Protein AF-0000000066236286 (afdb_homodimer)

InterPro domains:
  IPR027805 Transposase, Helix-turn-helix domain [PF13613] (47-95)
  IPR027806 Harbinger transposase-derived nuclease domain [PF13359] (118-256)
  IPR047959 IS5 family transposase [NF033581] (12-271)

Secondary structure (DSSP, 8-state):
--HHHHTTS-HHHHHHHHSS-HHHHHHHHHHHHHHHHT-SS--SPPSS-HHHHHHHHHHHHHH---HHHHHHHHT--HHHHHHHHHHHHHHHHHHTTT----HHHHHHS-SSS-EEEEEEEEEEBPPPSS-HHHHEETTTTEEEEEEEEEEETTT--EEEEEEEETTS-HHHHHHHHT----TT-EEE--GGGTTHHHH-TTEE-PPPPPTT-PPPHHHHHHHHHHHHHHHHHHHHHHHHHTSHHHHS-B-S-GGGHHHHHHHHHHHHHHHHHHH-/--HHHHTTS-HHHHHHHHSS-HHHHHHHHHHHHHHHHT-SS--SPPSS-HHHHHHHHHHHHHH---HHHHHHHHT--HHHHHHHHHHHHHHHHHHTTT----HHHHHHS-SSS-EEEEEEEEEEBPPPSS-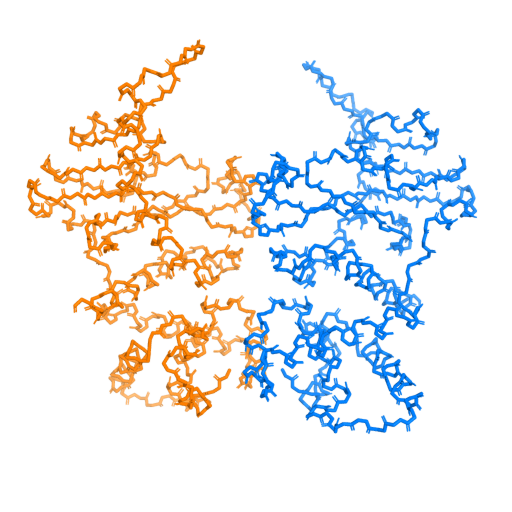HHHHEETTTTEEEEEEEEEEETTT--EEEEEEEETTS-HHHHHHHHT----TT-EEE--GGGTTHHHH-TTEE-PPPPPTT-PPPHHHHHHHHHHHHHHHHHHHHHHHHHTSHHHHS-B-S-GGGHHHHHHHHHHHHHHHHHHH-

Foldseek 3Di:
DAPVVLVPDDQVVNCLQQVAGPVLLVVLLVLVVVVQVVDPDDPPDDPDDSSRLSSLLSNCQQVVDQLPVSCVVSVHDSVSNVVSNVVSLVSLLVSCLLFAQDLVVQQVPDFAPWEKEKDKDWAAAPQDPPPSVQQAAPVVRGGTKIKMWIATQPLRATRDIFIGHRHDQPLRSCVPRPRDHHQRYAYEYEPSNPPVCVVHVNYDYQDDDDVPDDDDPVSVVVNVVSVVSNVSVVVLVVSLCSRVCRHHHPHDDPVCVRSVSRNSSSSVNVRSVVVD/DAPVVLVPDDQVVNCLQQVAGPVLLVVLLVLVVVVQVVDPDDPPDDPDDSSRLSSLLSNCQQVVDQLPVSCVVSVHDSVSNVVSNVSSLVSLLVSCLLFAQDLVVQQVPDFAPWEKEKDKDKAAAPQDPPPSVQQAAPVVRGGTKIKMWIATQPLLATRDIFIGHRHDQPLRSCVPRPRDHHQRYAYEYEPSNPPVCVVHVNYDYQDDDDPPDDDDPVSVVVNVVSVVSNVSVVVLVVSLCSRVCRHHHPHDDPVCVRSVSRNSSSSVNVRSVVVD

Nearest PDB structures (foldseek):
  2y1j-assembly1_A  TM=5.146E-01  e=6.759E-01  Geobacillus stearothermophilus
  4ds4-assembly1_A  TM=5.265E-01  e=1.959E+00  Geobacillus kaustophilus HTA426
  4dqq-assembly1_A  TM=5.224E-01  e=2.741E+00  Geobacillus kaustophilus HTA426
  3po4-assembly1_A  TM=4.411E-01  e=5.367E+00  Thermus aquaticus
  1lv5-assembly1_A  TM=3.697E-01  e=4.537E+00  Geobacillus stearothermophilus

pLDDT: mean 90.08, std 8.13, range [56.84, 98.12]

Structure (mmCIF, N/CA/C/O backbone):
data_AF-0000000066236286-model_v1
#
loop_
_entity.id
_entity.type
_entity.pdbx_description
1 polymer 'Probable transposase for insertion sequence element IS702'
#
loop_
_atom_site.group_PDB
_atom_site.id
_atom_site.type_symbol
_atom_site.label_atom_id
_atom_site.label_alt_id
_atom_site.label_comp_id
_atom_site.label_asym_id
_atom_site.label_entity_id
_atom_site.label_seq_id
_atom_site.pdbx_PDB_ins_code
_atom_site.Cartn_x
_atom_site.Cartn_y
_atom_site.Cartn_z
_atom_site.occupancy
_atom_site.B_iso_or_equiv
_atom_site.auth_seq_id
_atom_site.auth_comp_id
_atom_site.auth_asym_id
_atom_site.auth_atom_id
_atom_site.pdbx_PDB_model_num
ATOM 1 N N . MET A 1 1 ? -17.391 1.398 7 1 75 1 MET A N 1
ATOM 2 C CA . MET A 1 1 ? -18.219 1.433 8.203 1 75 1 MET A CA 1
ATOM 3 C C . MET A 1 1 ? -19.016 2.729 8.281 1 75 1 MET A C 1
ATOM 5 O O . MET A 1 1 ? -18.484 3.809 8.023 1 75 1 MET A O 1
ATOM 9 N N . LYS A 1 2 ? -20.25 2.518 8.742 1 84.62 2 LYS A N 1
ATOM 10 C CA . LYS A 1 2 ? -21.125 3.68 8.844 1 84.62 2 LYS A CA 1
ATOM 11 C C . LYS A 1 2 ? -21.062 4.305 10.234 1 84.62 2 LYS A C 1
ATOM 13 O O . LYS A 1 2 ? -20.531 3.695 11.164 1 84.62 2 LYS A O 1
ATOM 18 N N . ILE A 1 3 ? -21.547 5.461 10.328 1 86.5 3 ILE A N 1
ATOM 19 C CA . ILE A 1 3 ? -21.375 6.266 11.531 1 86.5 3 ILE A CA 1
ATOM 20 C C . ILE A 1 3 ? -22.109 5.598 12.703 1 86.5 3 ILE A C 1
ATOM 22 O O . ILE A 1 3 ? -21.641 5.668 13.844 1 86.5 3 ILE A O 1
ATOM 26 N N . GLU A 1 4 ? -23.156 4.914 12.469 1 86.12 4 GLU A N 1
ATOM 27 C CA . GLU A 1 4 ? -23.906 4.25 13.523 1 86.12 4 GLU A CA 1
ATOM 28 C C . GLU A 1 4 ? -23.031 3.234 14.266 1 86.12 4 GLU A C 1
ATOM 30 O O . GLU A 1 4 ? -23.109 3.121 15.492 1 86.12 4 GLU A O 1
ATOM 35 N N . LYS A 1 5 ? -22.266 2.574 13.586 1 88.5 5 LYS A N 1
ATOM 36 C CA . LYS A 1 5 ? -21.359 1.591 14.172 1 88.5 5 LYS A CA 1
ATOM 37 C C . LYS A 1 5 ? -20.094 2.26 14.711 1 88.5 5 LYS A C 1
ATOM 39 O O . LYS A 1 5 ? -19.562 1.847 15.742 1 88.5 5 LYS A O 1
ATOM 44 N N . ALA A 1 6 ? -19.703 3.301 14.055 1 91.44 6 ALA A N 1
ATOM 45 C CA . ALA A 1 6 ? -18.469 3.992 14.438 1 91.44 6 ALA A CA 1
ATOM 46 C C . ALA A 1 6 ? -18.641 4.691 15.781 1 91.44 6 ALA A C 1
ATOM 48 O O . ALA A 1 6 ? -17.672 4.82 16.547 1 91.44 6 ALA A O 1
ATOM 49 N N . LYS A 1 7 ? -19.797 5.113 16.078 1 90.5 7 LYS A N 1
ATOM 50 C CA . LYS A 1 7 ? -20.078 5.812 17.328 1 90.5 7 LYS A CA 1
ATOM 51 C C . LYS A 1 7 ? -19.891 4.891 18.531 1 90.5 7 LYS A C 1
ATOM 53 O O . LYS A 1 7 ? -19.641 5.355 19.641 1 90.5 7 LYS A O 1
ATOM 58 N N . GLN A 1 8 ? -19.984 3.598 18.25 1 91.31 8 GLN A N 1
ATOM 59 C CA . GLN A 1 8 ? -19.906 2.625 19.344 1 91.31 8 GLN A CA 1
ATOM 60 C C . GLN A 1 8 ? -18.453 2.277 19.656 1 91.31 8 GLN A C 1
ATOM 62 O O . GLN A 1 8 ? -18.172 1.669 20.703 1 91.31 8 GLN A O 1
ATOM 67 N N . LEU A 1 9 ? -17.609 2.771 18.922 1 93.62 9 LEU A N 1
ATOM 68 C CA . LEU A 1 9 ? -16.188 2.475 19.141 1 93.62 9 LEU A CA 1
ATOM 69 C C . LEU A 1 9 ? -15.617 3.328 20.266 1 93.62 9 LEU A C 1
ATOM 71 O O . LEU A 1 9 ? -16.047 4.461 20.469 1 93.62 9 LEU A O 1
ATOM 75 N N . THR A 1 10 ? -14.695 2.703 20.984 1 94.31 10 THR A N 1
ATOM 76 C CA . THR A 1 10 ? -13.93 3.506 21.938 1 94.31 10 THR A CA 1
ATOM 77 C C . THR A 1 10 ? -13.109 4.566 21.203 1 94.31 10 THR A C 1
ATOM 79 O O . THR A 1 10 ? -12.93 4.492 19.984 1 94.31 10 THR A O 1
ATOM 82 N N . ALA A 1 11 ? -12.641 5.609 21.906 1 93.88 11 ALA A N 1
ATOM 83 C CA . ALA A 1 11 ? -11.844 6.688 21.312 1 93.88 11 ALA A CA 1
ATOM 84 C C . ALA A 1 11 ? -10.609 6.141 20.625 1 93.88 11 ALA A C 1
ATOM 86 O O . ALA A 1 11 ? -10.266 6.578 19.516 1 93.88 11 ALA A O 1
ATOM 87 N N . ARG A 1 12 ? -10.07 5.172 21.25 1 94 12 ARG A N 1
ATOM 88 C CA . ARG A 1 12 ? -8.859 4.574 20.703 1 94 12 ARG A CA 1
ATOM 89 C C . ARG A 1 12 ? -9.156 3.795 19.422 1 94 12 ARG A C 1
ATOM 91 O O . ARG A 1 12 ? -8.422 3.904 18.438 1 94 12 ARG A O 1
ATOM 98 N N . LYS A 1 13 ? -10.188 3.062 19.422 1 95 13 LYS A N 1
ATOM 99 C CA . LYS A 1 13 ? -10.57 2.256 18.266 1 95 13 LYS A CA 1
ATOM 100 C C . LYS A 1 13 ? -11.016 3.137 17.094 1 95 13 LYS A C 1
ATOM 102 O O . LYS A 1 13 ? -10.758 2.812 15.938 1 95 13 LYS A O 1
ATOM 107 N N . PHE A 1 14 ? -11.688 4.188 17.516 1 96.19 14 PHE A N 1
ATOM 108 C CA . PHE A 1 14 ? -12.125 5.121 16.484 1 96.19 14 PHE A CA 1
ATOM 109 C C . PHE A 1 14 ? -10.93 5.766 15.789 1 96.19 14 PHE A C 1
ATOM 111 O O . PHE A 1 14 ? -10.898 5.859 14.562 1 96.19 14 PHE A O 1
ATOM 118 N N . LYS A 1 15 ? -9.969 6.199 16.562 1 95.31 15 LYS A N 1
ATOM 119 C CA . LYS A 1 15 ? -8.766 6.828 16.016 1 95.31 15 LYS A CA 1
ATOM 120 C C . LYS A 1 15 ? -7.973 5.844 15.156 1 95.31 15 LYS A C 1
ATOM 122 O O . LYS A 1 15 ? -7.41 6.227 14.125 1 95.31 15 LYS A O 1
ATOM 127 N N . ARG A 1 16 ? -7.945 4.602 15.57 1 94.38 16 ARG A N 1
ATOM 128 C CA . ARG A 1 16 ? -7.246 3.574 14.812 1 94.38 16 ARG A CA 1
ATOM 129 C C . ARG A 1 16 ? -7.922 3.342 13.461 1 94.38 16 ARG A C 1
ATOM 131 O O . ARG A 1 16 ? -7.246 3.121 12.453 1 94.38 16 ARG A O 1
ATOM 138 N N . MET A 1 17 ? -9.203 3.428 13.438 1 95.31 17 MET A N 1
ATOM 139 C CA . MET A 1 17 ? -9.984 3.154 12.234 1 95.31 17 MET A CA 1
ATOM 140 C C . MET A 1 17 ? -9.898 4.324 11.258 1 95.31 17 MET A C 1
ATOM 142 O O . MET A 1 17 ? -9.711 4.125 10.055 1 95.31 17 MET A O 1
ATOM 146 N N . SER A 1 18 ? -9.969 5.531 11.789 1 95.5 18 SER A N 1
ATOM 147 C CA . SER A 1 18 ? -10.141 6.688 10.914 1 95.5 18 SER A CA 1
ATOM 148 C C . SER A 1 18 ? -8.852 7.488 10.789 1 95.5 18 SER A C 1
ATOM 150 O O . SER A 1 18 ? -8.68 8.258 9.844 1 95.5 18 SER A O 1
ATOM 152 N N . GLY A 1 19 ? -8 7.438 11.758 1 95.62 19 GLY A N 1
ATOM 153 C CA . GLY A 1 19 ? -6.781 8.234 11.766 1 95.62 19 GLY A CA 1
ATOM 154 C C . GLY A 1 19 ? -6.938 9.555 12.492 1 95.62 19 GLY A C 1
ATOM 155 O O . GLY A 1 19 ? -5.953 10.258 12.727 1 95.62 19 GLY A O 1
ATOM 156 N N . VAL A 1 20 ? -8.18 9.914 12.859 1 96.94 20 VAL A N 1
ATOM 157 C CA . VAL A 1 20 ? -8.414 11.172 13.562 1 96.94 20 VAL A CA 1
ATOM 158 C C . VAL A 1 20 ? -9.227 10.914 14.828 1 96.94 20 VAL A C 1
ATOM 160 O O . VAL A 1 20 ? -9.883 9.875 14.953 1 96.94 20 VAL A O 1
ATOM 163 N N . SER A 1 21 ? -9.109 11.812 15.773 1 96.69 21 SER A N 1
ATOM 164 C CA . SER A 1 21 ? -9.898 11.703 17 1 96.69 21 SER A CA 1
ATOM 165 C C . SER A 1 21 ? -11.375 11.977 16.734 1 96.69 21 SER A C 1
ATOM 167 O O . SER A 1 21 ? -11.727 12.57 15.711 1 96.69 21 SER A O 1
ATOM 169 N N . ARG A 1 22 ? -12.195 11.539 17.672 1 95.62 22 ARG A N 1
ATOM 170 C CA . ARG A 1 22 ? -13.633 11.789 17.578 1 95.62 22 ARG A CA 1
ATOM 171 C C . ARG A 1 22 ? -13.922 13.289 17.562 1 95.62 22 ARG A C 1
ATOM 173 O O . ARG A 1 22 ? -14.836 13.742 16.859 1 95.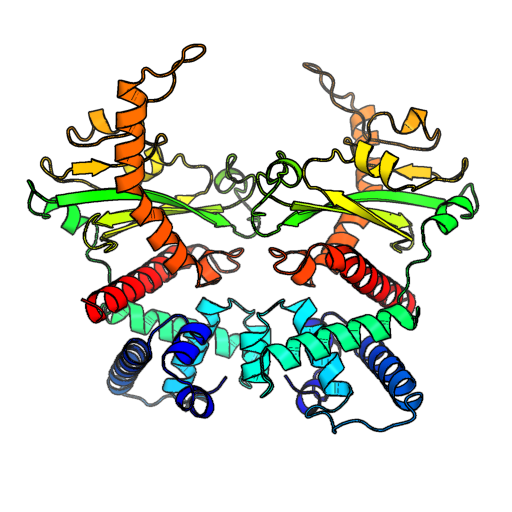62 22 ARG A O 1
ATOM 180 N N . GLN A 1 23 ? -13.234 13.969 18.328 1 96.06 23 GLN A N 1
ATOM 181 C CA . GLN A 1 23 ? -13.398 15.414 18.375 1 96.06 23 GLN A CA 1
ATOM 182 C C . GLN A 1 23 ? -13.094 16.062 17.031 1 96.06 23 GLN A C 1
ATOM 184 O O . GLN A 1 23 ? -13.836 16.922 16.562 1 96.06 23 GLN A O 1
ATOM 189 N N . THR A 1 24 ? -11.992 15.656 16.469 1 97.19 24 THR A N 1
ATOM 190 C CA . THR A 1 24 ? -11.609 16.172 15.164 1 97.19 24 THR A CA 1
ATOM 191 C C . THR A 1 24 ? -12.656 15.812 14.109 1 97.19 24 THR A C 1
ATOM 193 O O . THR A 1 24 ? -13.031 16.641 13.289 1 97.19 24 THR A O 1
ATOM 196 N N . PHE A 1 25 ? -13.164 14.602 14.203 1 97.75 25 PHE A N 1
ATOM 197 C CA . PHE A 1 25 ? -14.211 14.156 13.289 1 97.75 25 PHE A CA 1
ATOM 198 C C . PHE A 1 25 ? -15.453 15.023 13.43 1 97.75 25 PHE A C 1
ATOM 200 O O . PHE A 1 25 ? -16.016 15.484 12.43 1 97.75 25 PHE A O 1
ATOM 207 N N . ASN A 1 26 ? -15.812 15.227 14.602 1 97 26 ASN A N 1
ATOM 208 C CA . ASN A 1 26 ? -17 16.031 14.852 1 97 26 ASN A CA 1
ATOM 209 C C . ASN A 1 26 ? -16.828 17.469 14.352 1 97 26 ASN A C 1
ATOM 211 O O . ASN A 1 26 ? -17.766 18.062 13.836 1 97 26 ASN A O 1
ATOM 215 N N . TYR A 1 27 ? -15.68 17.875 14.531 1 97.44 27 TYR A N 1
ATOM 216 C CA . TYR A 1 27 ? -15.383 19.219 14.039 1 97.44 27 TYR A CA 1
ATOM 217 C C . TYR A 1 27 ? -15.492 19.281 12.523 1 97.44 27 TYR A C 1
ATOM 219 O O . TYR A 1 27 ? -16.031 20.25 11.969 1 97.44 27 TYR A O 1
ATOM 227 N N . MET A 1 28 ? -14.977 18.297 11.82 1 97.94 28 MET A N 1
ATOM 228 C CA . MET A 1 28 ? -15.078 18.203 10.367 1 97.94 28 MET A CA 1
ATOM 229 C C . MET A 1 28 ? -16.531 18.172 9.93 1 97.94 28 MET A C 1
ATOM 231 O O . MET A 1 28 ? -16.922 18.828 8.969 1 97.94 28 MET A O 1
ATOM 235 N N . VAL A 1 29 ? -17.281 17.438 10.641 1 97.94 29 VAL A N 1
ATOM 236 C CA . VAL A 1 29 ? -18.703 17.312 10.328 1 97.94 29 VAL A CA 1
ATOM 237 C C . VAL A 1 29 ? -19.391 18.672 10.477 1 97.94 29 VAL A C 1
ATOM 239 O O . VAL A 1 29 ? -20.203 19.062 9.633 1 97.94 29 VAL A O 1
ATOM 242 N N . ASP A 1 30 ? -19.031 19.344 11.516 1 97.62 30 ASP A N 1
ATOM 243 C CA . ASP A 1 30 ? -19.609 20.656 11.758 1 97.62 30 ASP A CA 1
ATOM 244 C C . ASP A 1 30 ? -19.266 21.625 10.625 1 97.62 30 ASP A C 1
ATOM 246 O O . ASP A 1 30 ? -20.109 22.438 10.219 1 97.62 30 ASP A O 1
ATOM 250 N N . VAL A 1 31 ? -18.109 21.547 10.156 1 97.62 31 VAL A N 1
ATOM 251 C CA . VAL A 1 31 ? -17.656 22.422 9.062 1 97.62 31 VAL A CA 1
ATOM 252 C C . VAL A 1 31 ? -18.484 22.125 7.816 1 97.62 31 VAL A C 1
ATOM 254 O O . VAL A 1 31 ? -18.938 23.047 7.129 1 97.62 31 VAL A O 1
ATOM 257 N N . VAL A 1 32 ? -18.688 20.875 7.523 1 97.19 32 VAL A N 1
ATOM 258 C CA . VAL A 1 32 ? -19.438 20.484 6.332 1 97.19 32 VAL A CA 1
ATOM 259 C C . VAL A 1 32 ? -20.906 20.875 6.488 1 97.19 32 VAL A C 1
ATOM 261 O O . VAL A 1 32 ? -21.531 21.328 5.531 1 97.19 32 VAL A O 1
ATOM 264 N N . LYS A 1 33 ? -21.438 20.734 7.66 1 96.12 33 LYS A N 1
ATOM 265 C CA . LYS A 1 33 ? -22.828 21.125 7.926 1 96.12 33 LYS A CA 1
ATOM 266 C C . LYS A 1 33 ? -23.016 22.625 7.746 1 96.12 33 LYS A C 1
ATOM 268 O O . LYS A 1 33 ? -24.031 23.078 7.223 1 96.12 33 LYS A O 1
ATOM 273 N N . ALA A 1 34 ? -22.078 23.312 8.234 1 95.38 34 ALA A N 1
ATOM 274 C CA . ALA A 1 34 ? -22.125 24.766 8.094 1 95.38 34 ALA A CA 1
ATOM 275 C C . ALA A 1 34 ? -22.141 25.172 6.621 1 95.38 34 ALA A C 1
ATOM 277 O O . ALA A 1 34 ? -22.828 26.109 6.234 1 95.38 34 ALA A O 1
ATOM 278 N N . ASP A 1 35 ? -21.344 24.516 5.832 1 94 35 ASP A N 1
ATOM 279 C CA . ASP A 1 35 ? -21.312 24.812 4.402 1 94 35 ASP A CA 1
ATOM 280 C C . ASP A 1 35 ? -22.625 24.453 3.73 1 94 35 ASP A C 1
ATOM 282 O O . ASP A 1 35 ? -23.078 25.156 2.812 1 94 35 ASP A O 1
ATOM 286 N N . GLU A 1 36 ? -23.188 23.344 4.156 1 90.25 36 GLU A N 1
ATOM 287 C CA . GLU A 1 36 ? -24.469 22.906 3.6 1 90.25 36 GLU A CA 1
ATOM 288 C C . GLU A 1 36 ? -25.578 23.906 3.883 1 90.25 36 GLU A C 1
ATOM 290 O O . GLU A 1 36 ? -26.484 24.078 3.072 1 90.25 36 GLU A O 1
ATOM 295 N N . LYS A 1 37 ? -25.516 24.531 4.988 1 89 37 LYS A N 1
ATOM 296 C CA . LYS A 1 37 ? -26.531 25.516 5.383 1 89 37 LYS A CA 1
ATOM 297 C C . LYS A 1 37 ? -26.438 26.781 4.535 1 89 37 LYS A C 1
ATOM 299 O O . LYS A 1 37 ? -27.422 27.516 4.387 1 89 37 LYS A O 1
ATOM 304 N N . LYS A 1 38 ? -25.328 26.984 4.02 1 86.31 38 LYS A N 1
ATOM 305 C CA . LYS A 1 38 ? -25.125 28.188 3.203 1 86.31 38 LYS A CA 1
ATOM 306 C C . LYS A 1 38 ? -25.781 28.031 1.831 1 86.31 38 LYS A C 1
ATOM 308 O O . LYS A 1 38 ? -26.016 29.016 1.129 1 86.31 38 LYS A O 1
ATOM 313 N N . LYS A 1 39 ? -26.062 26.781 1.517 1 78.75 39 LYS A N 1
ATOM 314 C CA . LYS A 1 39 ? -26.625 26.531 0.191 1 78.75 39 LYS A CA 1
ATOM 315 C C . LYS A 1 39 ? -28.078 26.953 0.122 1 78.75 39 LYS A C 1
ATOM 317 O O . LYS A 1 39 ? -28.844 26.719 1.06 1 78.75 39 LYS A O 1
ATOM 322 N N . LYS A 1 40 ? -28.5 27.734 -0.84 1 70.94 40 LYS A N 1
ATOM 323 C CA . LYS A 1 40 ? -29.844 28.281 -1.016 1 70.94 40 LYS A CA 1
ATOM 324 C C . LYS A 1 40 ? -30.797 27.234 -1.584 1 70.94 40 LYS A C 1
ATOM 326 O O . LYS A 1 40 ? -31.984 27.219 -1.24 1 70.94 40 LYS A O 1
ATOM 331 N N . LYS A 1 41 ? -30.344 26.406 -2.604 1 67.56 41 LYS A N 1
ATOM 332 C CA . LYS A 1 41 ? -31.219 25.422 -3.229 1 67.56 41 LYS A CA 1
ATOM 333 C C . LYS A 1 41 ? -30.781 24 -2.9 1 67.56 41 LYS A C 1
ATOM 335 O O . LYS A 1 41 ? -29.641 23.609 -3.182 1 67.56 41 LYS A O 1
ATOM 340 N N . PRO A 1 42 ? -31.766 23.391 -2.078 1 60.09 42 PRO A N 1
ATOM 341 C CA . PRO A 1 42 ? -31.375 22.031 -1.688 1 60.09 42 PRO A CA 1
ATOM 342 C C . PRO A 1 42 ? -31.312 21.078 -2.873 1 60.09 42 PRO A C 1
ATOM 344 O O . PRO A 1 42 ? -32.156 21.156 -3.779 1 60.09 42 PRO A O 1
ATOM 347 N N . GLY A 1 43 ? -30.25 20.875 -3.512 1 56.88 43 GLY A N 1
ATOM 348 C CA . GLY A 1 43 ? -30.141 19.891 -4.578 1 56.88 43 GLY A CA 1
ATOM 349 C C . GLY A 1 43 ? -30.656 18.516 -4.184 1 56.88 43 GLY A C 1
ATOM 350 O O . GLY A 1 43 ? -31.359 18.375 -3.17 1 56.88 43 GLY A O 1
ATOM 351 N N . ARG A 1 44 ? -30.609 17.453 -5.012 1 66 44 ARG A N 1
ATOM 352 C CA . ARG A 1 44 ? -31 16.078 -4.746 1 66 44 ARG A CA 1
ATOM 353 C C . ARG A 1 44 ? -30.391 15.57 -3.445 1 66 44 ARG A C 1
ATOM 355 O O . ARG A 1 44 ? -29.25 15.891 -3.127 1 66 44 ARG A O 1
ATOM 362 N N . ARG A 1 45 ? -31.25 15.102 -2.711 1 72.56 45 ARG A N 1
ATOM 363 C CA . ARG A 1 45 ? -30.844 14.57 -1.412 1 72.56 45 ARG A CA 1
ATOM 364 C C . ARG A 1 45 ? -29.75 13.516 -1.568 1 72.56 45 ARG A C 1
ATOM 366 O O . ARG A 1 45 ? -29.891 12.578 -2.352 1 72.56 45 ARG A O 1
ATOM 373 N N . PRO A 1 46 ? -28.703 13.828 -0.81 1 77.31 46 PRO A N 1
ATOM 374 C CA . PRO A 1 46 ? -27.625 12.852 -0.901 1 77.31 46 PRO A CA 1
ATOM 375 C C . PRO A 1 46 ? -28 11.492 -0.306 1 77.31 46 PRO A C 1
ATOM 377 O O . PRO A 1 46 ? -28.844 11.422 0.595 1 77.31 46 PRO A O 1
ATOM 380 N N . LYS A 1 47 ? -27.531 10.492 -0.854 1 84.75 47 LYS A N 1
ATOM 381 C CA . LYS A 1 47 ? -27.781 9.133 -0.366 1 84.75 47 LYS A CA 1
ATOM 382 C C . LYS A 1 47 ? -27.188 8.938 1.026 1 84.75 47 LYS A C 1
ATOM 384 O O . LYS A 1 47 ? -27.75 8.219 1.852 1 84.75 47 LYS A O 1
ATOM 389 N N . LEU A 1 48 ? -26.156 9.641 1.338 1 93.12 48 LEU A N 1
ATOM 390 C CA . LEU A 1 48 ? -25.484 9.516 2.625 1 93.12 48 LEU A CA 1
ATOM 391 C C . LEU A 1 48 ? -25.688 10.766 3.473 1 93.12 48 LEU A C 1
ATOM 393 O O . LEU A 1 48 ? -25.656 11.883 2.951 1 93.12 48 LEU A O 1
ATOM 397 N N . ILE A 1 49 ? -25.891 10.547 4.723 1 94.44 49 ILE A N 1
ATOM 398 C CA . ILE A 1 49 ? -25.906 11.688 5.641 1 94.44 49 ILE A CA 1
ATOM 399 C C . ILE A 1 49 ? -24.516 12.305 5.719 1 94.44 49 ILE A C 1
ATOM 401 O O . ILE A 1 49 ? -23.516 11.68 5.336 1 94.44 49 ILE A O 1
ATOM 405 N N . ILE A 1 50 ? -24.453 13.516 6.215 1 95.75 50 ILE A N 1
ATOM 406 C CA . ILE A 1 50 ? -23.203 14.289 6.207 1 95.75 50 ILE A CA 1
ATOM 407 C C . ILE A 1 50 ? -22.141 13.555 7.012 1 95.75 50 ILE A C 1
ATOM 409 O O . ILE A 1 50 ? -20.984 13.477 6.594 1 95.75 50 ILE A O 1
ATOM 413 N N . GLU A 1 51 ? -22.484 13 8.141 1 96.69 51 GLU A N 1
ATOM 414 C CA . GLU A 1 51 ? -21.547 12.266 8.984 1 96.69 51 GLU A CA 1
ATOM 415 C C . GLU A 1 51 ? -20.922 11.102 8.227 1 96.69 51 GLU A C 1
ATOM 417 O O . GLU A 1 51 ? -19.703 10.875 8.32 1 96.69 51 GLU A O 1
ATOM 422 N N . ASP A 1 52 ? -21.719 10.453 7.484 1 97 52 ASP A N 1
ATOM 423 C CA . ASP A 1 52 ? -21.234 9.305 6.711 1 97 52 ASP A CA 1
ATOM 424 C C . ASP A 1 52 ? -20.359 9.766 5.551 1 97 52 ASP A C 1
ATOM 426 O O . ASP A 1 52 ? -19.406 9.07 5.184 1 97 52 ASP A O 1
ATOM 430 N N . GLN A 1 53 ? -20.703 10.867 4.961 1 97.19 53 GLN A N 1
ATOM 431 C CA . GLN A 1 53 ? -19.875 11.398 3.889 1 97.19 53 GLN A CA 1
ATOM 432 C C . GLN A 1 53 ? -18.469 11.734 4.395 1 97.19 53 GLN A C 1
ATOM 434 O O . GLN A 1 53 ? -17.469 11.367 3.764 1 97.19 53 GLN A O 1
ATOM 439 N N . VAL A 1 54 ? -18.453 12.383 5.512 1 97.94 54 VAL A N 1
ATOM 440 C CA . VAL A 1 54 ? -17.172 12.773 6.094 1 97.94 54 VAL A CA 1
ATOM 441 C C . VAL A 1 54 ? -16.391 11.531 6.5 1 97.94 54 VAL A C 1
ATOM 443 O O . VAL A 1 54 ? -15.18 11.445 6.258 1 97.94 54 VAL A O 1
ATOM 446 N N . LEU A 1 55 ? -17.094 10.625 7.066 1 97.38 55 LEU A N 1
ATOM 447 C CA . LEU A 1 55 ? -16.453 9.383 7.504 1 97.38 55 LEU A CA 1
ATOM 448 C C . LEU A 1 55 ? -15.883 8.617 6.316 1 97.38 55 LEU A C 1
ATOM 450 O O . LEU A 1 55 ? -14.773 8.086 6.391 1 97.38 55 LEU A O 1
ATOM 454 N N . MET A 1 56 ? -16.594 8.539 5.266 1 96.88 56 MET A N 1
ATOM 455 C CA . MET A 1 56 ? -16.156 7.844 4.055 1 96.88 56 MET A CA 1
ATOM 456 C C . MET A 1 56 ? -14.875 8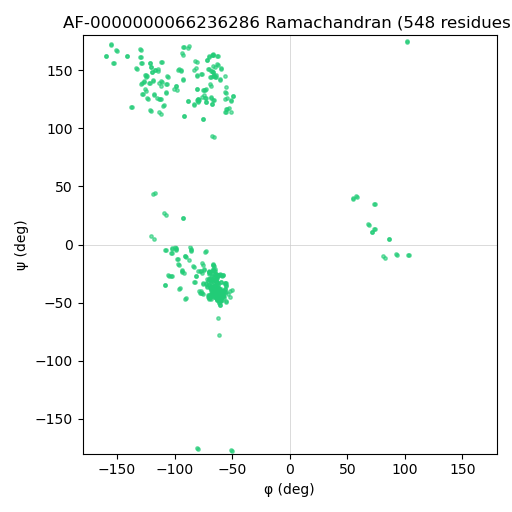.453 3.512 1 96.88 56 MET A C 1
ATOM 458 O O . MET A 1 56 ? -13.961 7.734 3.105 1 96.88 56 MET A O 1
ATOM 462 N N . VAL A 1 57 ? -14.781 9.75 3.531 1 97.75 57 VAL A N 1
ATOM 463 C CA . VAL A 1 57 ? -13.625 10.453 2.992 1 97.75 57 VAL A CA 1
ATOM 464 C C . VAL A 1 57 ? -12.406 10.203 3.881 1 97.75 57 VAL A C 1
ATOM 466 O O . VAL A 1 57 ? -11.312 9.953 3.381 1 97.75 57 VAL A O 1
ATOM 469 N N . ILE A 1 58 ? -12.641 10.273 5.168 1 97.44 58 ILE A N 1
ATOM 470 C CA . ILE A 1 58 ? -11.539 10.023 6.098 1 97.44 58 ILE A CA 1
ATOM 471 C C . ILE A 1 58 ? -11.039 8.594 5.938 1 97.44 58 ILE A C 1
ATOM 473 O O . ILE A 1 58 ? -9.836 8.344 5.957 1 97.44 58 ILE A O 1
ATOM 477 N N . GLN A 1 59 ? -11.945 7.711 5.789 1 95.5 59 GLN A N 1
ATOM 478 C CA . GLN A 1 59 ? -11.57 6.316 5.594 1 95.5 59 GLN A CA 1
ATOM 479 C C . GLN A 1 59 ? -10.828 6.129 4.273 1 95.5 59 GLN A C 1
ATOM 481 O O . GLN A 1 59 ? -9.922 5.293 4.18 1 95.5 59 GLN A O 1
ATOM 486 N N . TYR A 1 60 ? -11.258 6.902 3.289 1 97.06 60 TYR A N 1
ATOM 487 C CA . TYR A 1 60 ? -10.57 6.879 2.004 1 97.06 60 TYR A CA 1
ATOM 488 C C . TYR A 1 60 ? -9.109 7.297 2.162 1 97.06 60 TYR A C 1
ATOM 490 O O . TYR A 1 60 ? -8.211 6.617 1.667 1 97.06 60 TYR A O 1
ATOM 498 N N . TRP A 1 61 ? -8.906 8.359 2.891 1 97.25 61 TRP A N 1
ATOM 499 C CA . TRP A 1 61 ? -7.539 8.82 3.131 1 97.25 61 TRP A CA 1
ATOM 500 C C . TRP A 1 61 ? -6.742 7.785 3.916 1 97.25 61 TRP A C 1
ATOM 502 O O . TRP A 1 61 ? -5.562 7.559 3.637 1 97.25 61 TRP A O 1
ATOM 512 N N . ARG A 1 62 ? -7.391 7.199 4.922 1 97.25 62 ARG A N 1
ATOM 513 C CA . ARG A 1 62 ? -6.75 6.316 5.891 1 97.25 62 ARG A CA 1
ATOM 514 C C . ARG A 1 62 ? -6.32 5.008 5.234 1 97.25 62 ARG A C 1
ATOM 516 O O . ARG A 1 62 ? -5.184 4.566 5.402 1 97.25 62 ARG A O 1
ATOM 523 N N . GLU A 1 63 ? -7.184 4.418 4.484 1 95.25 63 GLU A N 1
ATOM 524 C CA . GLU A 1 63 ? -6.926 3.1 3.912 1 95.25 63 GLU A CA 1
ATOM 525 C C . GLU A 1 63 ? -6.531 3.203 2.441 1 95.25 63 GLU A C 1
ATOM 527 O O . GLU A 1 63 ? -5.914 2.285 1.894 1 95.25 63 GLU A O 1
ATOM 532 N N . TYR A 1 64 ? -6.996 4.254 1.785 1 95 64 TYR A N 1
ATOM 533 C CA . TYR A 1 64 ? -6.746 4.535 0.376 1 95 64 TYR A CA 1
ATOM 534 C C . TYR A 1 64 ? -7.227 3.389 -0.503 1 95 64 TYR A C 1
ATOM 536 O O . TYR A 1 64 ? -6.496 2.928 -1.384 1 95 64 TYR A O 1
ATOM 544 N N . ARG A 1 65 ? -8.391 2.852 -0.163 1 94.62 65 ARG A N 1
ATOM 545 C CA . ARG A 1 65 ? -9.047 1.864 -1.014 1 94.62 65 ARG A CA 1
ATOM 546 C C . ARG A 1 65 ? -9.5 2.488 -2.33 1 94.62 65 ARG A C 1
ATOM 548 O O . ARG A 1 65 ? -9.508 3.713 -2.469 1 94.62 65 ARG A O 1
ATOM 555 N N . THR A 1 66 ? -9.781 1.664 -3.312 1 94.81 66 THR A N 1
ATOM 556 C CA . THR A 1 66 ? -10.273 2.207 -4.574 1 94.81 66 THR A CA 1
ATOM 557 C C . THR A 1 66 ? -11.688 2.75 -4.418 1 94.81 66 THR A C 1
ATOM 559 O O . THR A 1 66 ? -12.453 2.268 -3.584 1 94.81 66 THR A O 1
ATOM 562 N N . TYR A 1 67 ? -11.992 3.732 -5.234 1 95.88 67 TYR A N 1
ATOM 563 C CA . TYR A 1 67 ? -13.352 4.258 -5.234 1 95.88 67 TYR A CA 1
ATOM 564 C C . TYR A 1 67 ? -14.367 3.15 -5.496 1 95.88 67 TYR A C 1
ATOM 566 O O . TYR A 1 67 ? -15.469 3.168 -4.945 1 95.88 67 TYR A O 1
ATOM 574 N N . TYR A 1 68 ? -14.016 2.17 -6.281 1 95.75 68 TYR A N 1
ATOM 575 C CA . TYR A 1 68 ? -14.883 1.047 -6.621 1 95.75 68 TYR A CA 1
ATOM 576 C C . TYR A 1 68 ? -15.258 0.25 -5.379 1 95.75 68 TYR A C 1
ATOM 578 O O . TYR A 1 68 ? -16.438 0.011 -5.117 1 95.75 68 TYR A O 1
ATOM 586 N N . HIS A 1 69 ? -14.281 -0.133 -4.543 1 95.31 69 HIS A N 1
ATOM 587 C CA . HIS A 1 69 ? -14.523 -0.934 -3.348 1 95.31 69 HIS A CA 1
ATOM 588 C C . HIS A 1 69 ? -15.281 -0.135 -2.293 1 95.31 69 HIS A C 1
ATOM 590 O O . HIS A 1 69 ? -16.141 -0.678 -1.598 1 95.31 69 HIS A O 1
ATOM 596 N N . ILE A 1 70 ? -14.922 1.135 -2.221 1 95.69 70 ILE A N 1
ATOM 597 C CA . ILE A 1 70 ? -15.641 2.006 -1.294 1 95.69 70 ILE A CA 1
ATOM 598 C C . ILE A 1 70 ? -17.109 2.105 -1.706 1 95.69 70 ILE A C 1
ATOM 600 O O . ILE A 1 70 ? -18 1.998 -0.866 1 95.69 70 ILE A O 1
ATOM 604 N N . GLY A 1 71 ? -17.297 2.328 -3.033 1 95.19 71 GLY A N 1
ATOM 605 C CA . GLY A 1 71 ? -18.656 2.402 -3.545 1 95.19 71 GLY A CA 1
ATOM 606 C C . GLY A 1 71 ? -19.469 1.153 -3.262 1 95.19 71 GLY A C 1
ATOM 607 O O . GLY A 1 71 ? -20.641 1.241 -2.891 1 95.19 71 GLY A O 1
ATOM 608 N N . LEU A 1 72 ? -18.891 0.009 -3.375 1 93.38 72 LEU A N 1
ATOM 609 C CA . LEU A 1 72 ? -19.578 -1.251 -3.102 1 93.38 72 LEU A CA 1
ATOM 610 C C . LEU A 1 72 ? -19.984 -1.339 -1.635 1 93.38 72 LEU A C 1
ATOM 612 O O . LEU A 1 72 ? -21.109 -1.759 -1.324 1 93.38 72 LEU A O 1
ATOM 616 N N . ASP A 1 73 ? -19.141 -0.92 -0.765 1 91.62 73 ASP A N 1
ATOM 617 C CA . ASP A 1 73 ? -19.406 -1.027 0.667 1 91.62 73 ASP A CA 1
ATOM 618 C C . ASP A 1 73 ? -20.469 -0.023 1.109 1 91.62 73 ASP A C 1
ATOM 620 O O . ASP A 1 73 ? -21.266 -0.316 1.99 1 91.62 73 ASP A O 1
ATOM 624 N N . TRP A 1 74 ? -20.469 1.129 0.464 1 93.12 74 TRP A N 1
ATOM 625 C CA . TRP A 1 74 ? -21.359 2.203 0.895 1 93.12 74 TRP A CA 1
ATOM 626 C C . TRP A 1 74 ? -22.609 2.248 0.036 1 93.12 74 TRP A C 1
ATOM 628 O O . TRP A 1 74 ? -23.516 3.047 0.289 1 93.12 74 TRP A O 1
ATOM 638 N N . GLY A 1 75 ? -22.688 1.419 -0.979 1 91.38 75 GLY A N 1
ATOM 639 C CA . GLY A 1 75 ? -23.844 1.398 -1.869 1 91.38 75 GLY A CA 1
ATOM 640 C C . GLY A 1 75 ? -23.891 2.592 -2.807 1 91.38 75 GLY A C 1
ATOM 641 O O . GLY A 1 75 ? -24.953 3.164 -3.031 1 91.38 75 GLY A O 1
ATOM 642 N N . LEU A 1 76 ? -22.75 3.023 -3.223 1 94.5 76 LEU A N 1
ATOM 643 C CA . LEU A 1 76 ? -22.625 4.16 -4.129 1 94.5 76 LEU A CA 1
ATOM 644 C C . LEU A 1 76 ? -21.906 3.75 -5.414 1 94.5 76 LEU A C 1
ATOM 646 O O . LEU A 1 76 ? -21.219 2.73 -5.445 1 94.5 76 LEU A O 1
ATOM 650 N N . SER A 1 77 ? -22.156 4.477 -6.434 1 95 77 SER A N 1
ATOM 651 C CA . SER A 1 77 ? -21.328 4.324 -7.633 1 95 77 SER A CA 1
ATOM 652 C C . SER A 1 77 ? -19.938 4.895 -7.422 1 95 77 SER A C 1
ATOM 654 O O . SER A 1 77 ? -19.719 5.723 -6.535 1 95 77 SER A O 1
ATOM 656 N N . GLU A 1 78 ? -19.031 4.434 -8.227 1 95.12 78 GLU A N 1
ATOM 657 C CA . GLU A 1 78 ? -17.656 4.934 -8.164 1 95.12 78 GLU A CA 1
ATOM 658 C C . GLU A 1 78 ? -17.625 6.445 -8.375 1 95.12 78 GLU A C 1
ATOM 660 O O . GLU A 1 78 ? -16.875 7.152 -7.695 1 95.12 78 GLU A O 1
ATOM 665 N N . SER A 1 79 ? -18.406 6.945 -9.32 1 96.06 79 SER A N 1
ATOM 666 C CA . SER A 1 79 ? -18.453 8.375 -9.617 1 96.06 79 SER A CA 1
ATOM 667 C C . SER A 1 79 ? -19.016 9.172 -8.445 1 96.06 79 SER A C 1
ATOM 669 O O . SER A 1 79 ? -18.531 10.266 -8.148 1 96.06 79 SER A O 1
ATOM 671 N N . ALA A 1 80 ? -19.984 8.609 -7.785 1 96.06 80 ALA A N 1
ATOM 672 C CA . ALA A 1 80 ? -20.562 9.273 -6.625 1 96.06 80 ALA A CA 1
ATOM 673 C C . ALA A 1 80 ? -19.562 9.375 -5.484 1 96.06 80 ALA A C 1
ATOM 675 O O . ALA A 1 80 ? -19.516 10.391 -4.781 1 96.06 80 ALA A O 1
ATOM 676 N N . VAL A 1 81 ? -18.797 8.312 -5.305 1 96.94 81 VAL A N 1
ATOM 677 C CA . VAL A 1 81 ? -17.75 8.328 -4.289 1 96.94 81 VAL A CA 1
ATOM 678 C C . VAL A 1 81 ? -16.734 9.422 -4.609 1 96.94 81 VAL A C 1
ATOM 680 O O . VAL A 1 81 ? -16.391 10.227 -3.746 1 96.94 81 VAL A O 1
ATOM 683 N N . CYS A 1 82 ? -16.328 9.477 -5.82 1 96.44 82 CYS A N 1
ATOM 684 C CA . CYS A 1 82 ? -15.352 10.461 -6.273 1 96.44 82 CYS A CA 1
ATOM 685 C C . CYS A 1 82 ? -15.859 11.875 -6.051 1 96.44 82 CYS A C 1
ATOM 687 O O . CYS A 1 82 ? -15.148 12.719 -5.516 1 96.44 82 CYS A O 1
ATOM 689 N N . ARG A 1 83 ? -17.062 12.109 -6.406 1 95.81 83 ARG A N 1
ATOM 690 C CA . ARG A 1 83 ? -17.656 13.438 -6.27 1 95.81 83 ARG A CA 1
ATOM 691 C C . ARG A 1 83 ? -17.766 13.844 -4.805 1 95.81 83 ARG A C 1
ATOM 693 O O . ARG A 1 83 ? -17.516 14.992 -4.457 1 95.81 83 ARG A O 1
ATOM 700 N N . THR A 1 84 ? -18.141 12.883 -4.031 1 96.38 84 THR A N 1
ATOM 701 C CA . THR A 1 84 ? -18.266 13.156 -2.604 1 96.38 84 THR A CA 1
ATOM 702 C C . THR A 1 84 ? -16.906 13.492 -1.996 1 96.38 84 THR A C 1
ATOM 704 O O . THR A 1 84 ? -16.797 14.414 -1.187 1 96.38 84 THR A O 1
ATOM 707 N N . VAL A 1 85 ? -15.891 12.719 -2.34 1 96.75 85 VAL A N 1
ATOM 708 C CA . VAL A 1 85 ? -14.539 12.953 -1.845 1 96.75 85 VAL A CA 1
ATOM 709 C C . VAL A 1 85 ? -14.094 14.367 -2.223 1 96.75 85 VAL A C 1
ATOM 711 O O . VAL A 1 85 ? -13.625 15.125 -1.37 1 96.75 85 VAL A O 1
ATOM 714 N N . TYR A 1 86 ? -14.32 14.758 -3.441 1 96.12 86 TYR A N 1
ATOM 715 C CA . TYR A 1 86 ? -13.93 16.078 -3.924 1 96.12 86 TYR A CA 1
ATOM 716 C C . TYR A 1 86 ? -14.703 17.172 -3.193 1 96.12 86 TYR A C 1
ATOM 718 O O . TYR A 1 86 ? -14.125 18.188 -2.795 1 96.12 86 TYR A O 1
ATOM 726 N N . LYS A 1 87 ? -15.953 16.891 -3.041 1 96.25 87 LYS A N 1
ATOM 727 C CA . LYS A 1 87 ? -16.812 17.859 -2.377 1 96.25 87 LYS A CA 1
ATOM 728 C C . LYS A 1 87 ? -16.344 18.125 -0.947 1 96.25 87 LYS A C 1
ATOM 730 O O . LYS A 1 87 ? -16.172 19.281 -0.55 1 96.25 87 LYS A O 1
ATOM 735 N N . ILE A 1 88 ? -16.188 17.078 -0.251 1 97.38 88 ILE A N 1
ATOM 736 C CA . ILE A 1 88 ? -15.805 17.203 1.153 1 97.38 88 ILE A CA 1
ATOM 737 C C . ILE A 1 88 ? -14.422 17.828 1.268 1 97.38 88 ILE A C 1
ATOM 739 O O . ILE A 1 88 ? -14.203 18.703 2.109 1 97.38 88 ILE A O 1
ATOM 743 N N . GLU A 1 89 ? -13.508 17.375 0.455 1 97.25 89 GLU A N 1
ATOM 744 C CA . GLU A 1 89 ? -12.172 17.953 0.461 1 97.25 89 GLU A CA 1
ATOM 745 C C . GLU A 1 89 ? -12.211 19.453 0.187 1 97.25 89 GLU A C 1
ATOM 747 O O . GLU A 1 89 ? -11.555 20.234 0.88 1 97.25 89 GLU A O 1
ATOM 752 N N . ASN A 1 90 ? -12.992 19.844 -0.782 1 96.69 90 ASN A N 1
ATOM 753 C CA . ASN A 1 90 ? -13.086 21.25 -1.145 1 96.69 90 ASN A CA 1
ATOM 754 C C . ASN A 1 90 ? -13.695 22.078 -0.015 1 96.69 90 ASN A C 1
ATOM 756 O O . ASN A 1 90 ? -13.25 23.188 0.247 1 96.69 90 ASN A O 1
ATOM 760 N N . ILE A 1 91 ? -14.68 21.547 0.624 1 97.62 91 ILE A N 1
ATOM 761 C CA . ILE A 1 91 ? -15.32 22.234 1.732 1 97.62 91 ILE A CA 1
ATOM 762 C C . ILE A 1 91 ? -14.32 22.438 2.867 1 97.62 91 ILE A C 1
ATOM 764 O O . ILE A 1 91 ? -14.195 23.547 3.406 1 97.62 91 ILE A O 1
ATOM 768 N N . LEU A 1 92 ? -13.625 21.375 3.162 1 97.5 92 LEU A N 1
ATOM 769 C CA . LEU A 1 92 ? -12.672 21.438 4.266 1 97.5 92 LEU A CA 1
ATOM 770 C C . LEU A 1 92 ? -11.531 22.406 3.945 1 97.5 92 LEU A C 1
ATOM 772 O O . LEU A 1 92 ? -11.086 23.156 4.816 1 97.5 92 LEU A O 1
ATOM 776 N N . ILE A 1 93 ? -11.117 22.422 2.734 1 95.69 93 ILE A N 1
ATOM 777 C CA . ILE A 1 93 ? -10.039 23.297 2.303 1 95.69 93 ILE A CA 1
ATOM 778 C C . ILE A 1 93 ? -10.516 24.75 2.318 1 95.69 93 ILE A C 1
ATOM 780 O O . ILE A 1 93 ? -9.836 25.625 2.859 1 95.69 93 ILE A O 1
ATOM 784 N N . SER A 1 94 ? -11.641 24.953 1.787 1 95.19 94 SER A N 1
ATOM 785 C CA . SER A 1 94 ? -12.18 26.312 1.667 1 95.19 94 SER A CA 1
ATOM 786 C C . SER A 1 94 ? -12.508 26.891 3.035 1 95.19 94 SER A C 1
ATOM 788 O O . SER A 1 94 ? -12.484 28.125 3.215 1 95.19 94 SER A O 1
ATOM 790 N N . SER A 1 95 ? -12.859 26.062 3.982 1 95.75 95 SER A N 1
ATOM 791 C CA . SER A 1 95 ? -13.195 26.531 5.32 1 95.75 95 SER A CA 1
ATOM 792 C C . SER A 1 95 ? -11.992 27.156 6.008 1 95.75 95 SER A C 1
ATOM 794 O O . SER A 1 95 ? -12.148 27.953 6.934 1 95.75 95 SER A O 1
ATOM 796 N N . ARG A 1 96 ? -10.766 26.703 5.711 1 94.5 96 ARG A N 1
ATOM 797 C CA . ARG A 1 96 ? -9.492 27.188 6.234 1 94.5 96 ARG A CA 1
ATOM 798 C C . ARG A 1 96 ? -9.32 26.797 7.699 1 94.5 96 ARG A C 1
ATOM 800 O O . ARG A 1 96 ? -8.445 27.328 8.391 1 94.5 96 ARG A O 1
ATOM 807 N N . LYS A 1 97 ? -10.227 25.906 8.141 1 94.94 97 LYS A N 1
ATOM 808 C CA . LYS A 1 97 ? -10.148 25.484 9.531 1 94.94 97 LYS A CA 1
ATOM 809 C C . LYS A 1 97 ? -8.984 24.516 9.742 1 94.94 97 LYS A C 1
ATOM 811 O O . LYS A 1 97 ? -8.508 24.344 10.867 1 94.94 97 LYS A O 1
ATOM 816 N N . PHE A 1 98 ? -8.562 23.922 8.664 1 96.25 98 PHE A N 1
ATOM 817 C CA . PHE A 1 98 ? -7.43 23 8.703 1 96.25 98 PHE A CA 1
ATOM 818 C C . PHE A 1 98 ? -6.293 23.5 7.824 1 96.25 98 PHE A C 1
ATOM 820 O O . PHE A 1 98 ? -5.684 22.719 7.082 1 96.25 98 PHE A O 1
ATOM 827 N N . SER A 1 99 ? -6.031 24.703 7.902 1 94.69 99 SER A N 1
ATOM 828 C CA . SER A 1 99 ? -4.98 25.312 7.09 1 94.69 99 SER A CA 1
ATOM 829 C C . SER A 1 99 ? -3.66 25.375 7.852 1 94.69 99 SER A C 1
ATOM 831 O O . SER A 1 99 ? -3.648 25.453 9.086 1 94.69 99 SER A O 1
ATOM 833 N N . LEU A 1 100 ? -2.621 25.297 7.168 1 95.81 100 LEU A N 1
ATOM 834 C CA . LEU A 1 100 ? -1.293 25.469 7.746 1 95.81 100 LEU A CA 1
ATOM 835 C C . LEU A 1 100 ? -0.942 26.953 7.887 1 95.81 100 LEU A C 1
ATOM 837 O O . LEU A 1 100 ? -1.495 27.797 7.176 1 95.81 100 LEU A O 1
ATOM 841 N N . PRO A 1 101 ? -0.139 27.312 8.812 1 92.94 101 PRO A N 1
ATOM 842 C CA . PRO A 1 101 ? 0.256 28.719 8.961 1 92.94 101 PRO A CA 1
ATOM 843 C C . PRO A 1 101 ? 0.771 29.328 7.66 1 92.94 101 PRO A C 1
ATOM 845 O O . PRO A 1 101 ? 0.413 30.453 7.32 1 92.94 101 PRO A O 1
ATOM 848 N N . GLY A 1 102 ? 1.55 28.547 6.914 1 90.62 102 GLY A N 1
ATOM 849 C CA . GLY A 1 102 ? 2.01 29.016 5.621 1 90.62 102 GLY A CA 1
ATOM 850 C C . GLY A 1 102 ? 3.451 29.5 5.637 1 90.62 102 GLY A C 1
ATOM 851 O O . GLY A 1 102 ? 4.051 29.625 6.707 1 90.62 102 GLY A O 1
ATOM 852 N N . LYS A 1 103 ? 3.932 29.828 4.543 1 89.62 103 LYS A N 1
ATOM 853 C CA . LYS A 1 103 ? 5.328 30.219 4.359 1 89.62 103 LYS A CA 1
ATOM 854 C C . LYS A 1 103 ? 5.609 31.578 4.996 1 89.62 103 LYS A C 1
ATOM 856 O O . LYS A 1 103 ? 6.703 31.812 5.512 1 89.62 103 LYS A O 1
ATOM 861 N N . LYS A 1 104 ? 4.648 32.375 5.035 1 88.38 104 LYS A N 1
ATOM 862 C CA . LYS A 1 104 ? 4.832 33.719 5.57 1 88.38 104 LYS A CA 1
ATOM 863 C C . LYS A 1 104 ? 5.102 33.688 7.074 1 88.38 104 LYS A C 1
ATOM 865 O O . LYS A 1 104 ? 5.746 34.594 7.617 1 88.38 104 LYS A O 1
ATOM 870 N N . GLU A 1 105 ? 4.605 32.719 7.648 1 89.06 105 GLU A N 1
ATOM 871 C CA . GLU A 1 105 ? 4.801 32.562 9.086 1 89.06 105 GLU A CA 1
ATOM 872 C C . GLU A 1 105 ? 6.273 32.375 9.43 1 89.06 105 GLU A C 1
ATOM 874 O O . GLU A 1 105 ? 6.727 32.75 10.508 1 89.06 105 GLU A O 1
ATOM 879 N N . LEU A 1 106 ? 6.984 31.75 8.57 1 88.56 106 LEU A N 1
ATOM 880 C CA . LEU A 1 106 ? 8.406 31.484 8.789 1 88.56 106 LEU A CA 1
ATOM 881 C C . LEU A 1 106 ? 9.195 32.781 8.859 1 88.56 106 LEU A C 1
ATOM 883 O O . LEU A 1 106 ? 10.219 32.875 9.539 1 88.56 106 LEU A O 1
ATOM 887 N N . LEU A 1 107 ? 8.672 33.781 8.211 1 85.94 107 LEU A N 1
ATOM 888 C CA . LEU A 1 107 ? 9.328 35.094 8.195 1 85.94 107 LEU A CA 1
ATOM 889 C C . LEU A 1 107 ? 9 35.875 9.461 1 85.94 107 LEU A C 1
ATOM 891 O O . LEU A 1 107 ? 9.789 36.719 9.891 1 85.94 107 LEU A O 1
ATOM 895 N N . LYS A 1 108 ? 7.844 35.531 10 1 82.38 108 LYS A N 1
ATOM 896 C CA . LYS A 1 108 ? 7.375 36.281 11.156 1 82.38 108 LYS A CA 1
ATOM 897 C C . LYS A 1 108 ? 7.805 35.594 12.461 1 82.38 108 LYS A C 1
ATOM 899 O O . LYS A 1 108 ? 7.711 36.219 13.531 1 82.38 108 LYS A O 1
ATOM 904 N N . MET A 1 109 ? 8.078 34.375 12.398 1 77.88 109 MET A N 1
ATOM 905 C CA . MET A 1 109 ? 8.391 33.625 13.617 1 77.88 109 MET A CA 1
ATOM 906 C C . MET A 1 109 ? 9.484 34.312 14.414 1 77.88 109 MET A C 1
ATOM 908 O O . MET A 1 109 ? 10.5 34.75 13.859 1 77.88 109 MET A O 1
ATOM 912 N N . PRO A 1 110 ? 8.969 34.688 15.68 1 67.12 110 PRO A N 1
ATOM 913 C CA . PRO A 1 110 ? 9.961 35.375 16.516 1 67.12 110 PRO A CA 1
ATOM 914 C C . PRO A 1 110 ? 11.234 34.562 16.703 1 67.12 110 PRO A C 1
ATOM 916 O O . PRO A 1 110 ? 11.211 33.312 16.609 1 67.12 110 PRO A O 1
ATOM 919 N N . SER A 1 111 ? 12.438 35.219 16.578 1 64.56 111 SER A N 1
ATOM 920 C CA . SER A 1 111 ? 13.805 34.875 16.219 1 64.56 111 SER A CA 1
ATOM 921 C C . SER A 1 111 ? 14.406 33.875 17.188 1 64.56 111 SER A C 1
ATOM 923 O O . SER A 1 111 ? 14.953 32.844 16.766 1 64.56 111 SER A O 1
ATOM 925 N N . GLN A 1 112 ? 14.602 34.188 18.562 1 60.53 112 GLN A N 1
ATOM 926 C CA . GLN A 1 112 ? 15.781 33.625 19.203 1 60.53 112 GLN A CA 1
ATOM 927 C C . GLN A 1 112 ? 15.492 32.219 19.766 1 60.53 112 GLN A C 1
ATOM 929 O O . GLN A 1 112 ? 16.406 31.406 19.906 1 60.53 112 GLN A O 1
ATOM 934 N N . GLU A 1 113 ? 14.203 31.938 19.797 1 68.62 113 GLU A N 1
ATOM 935 C CA . GLU A 1 113 ? 14.023 30.672 20.5 1 68.62 113 GLU A CA 1
ATOM 936 C C . GLU A 1 113 ? 13.336 29.641 19.594 1 68.62 113 GLU A C 1
ATOM 938 O O . GLU A 1 113 ? 13.211 28.484 19.969 1 68.62 113 GLU A O 1
ATOM 943 N N . ASN A 1 114 ? 13.219 30.094 18.391 1 85.12 114 ASN A N 1
ATOM 944 C CA . ASN A 1 114 ? 12.484 29.141 17.547 1 85.12 114 ASN A CA 1
ATOM 945 C C . ASN A 1 114 ? 13.43 28.328 16.672 1 85.12 114 ASN A C 1
ATOM 947 O O . ASN A 1 114 ? 14.422 28.859 16.156 1 85.12 114 ASN A O 1
ATOM 951 N N . LEU A 1 115 ? 13.188 27.062 16.656 1 93.31 115 LEU A N 1
ATOM 952 C CA . LEU A 1 115 ? 13.922 26.109 15.844 1 93.31 115 LEU A CA 1
ATOM 953 C C . LEU A 1 115 ? 12.977 25.312 14.945 1 93.31 115 LEU A C 1
ATOM 955 O O . LEU A 1 115 ? 11.938 24.828 15.398 1 93.31 115 LEU A O 1
ATOM 959 N N . VAL A 1 116 ? 13.328 25.375 13.688 1 95.12 116 VAL A N 1
ATOM 960 C CA . VAL A 1 116 ? 12.523 24.594 12.758 1 95.12 116 VAL A CA 1
ATOM 961 C C . VAL A 1 116 ? 13.383 23.516 12.102 1 95.12 116 VAL A C 1
ATOM 963 O O . VAL A 1 116 ? 14.602 23.688 11.977 1 95.12 116 VAL A O 1
ATOM 966 N N . VAL A 1 117 ? 12.766 22.453 11.758 1 96.44 117 VAL A N 1
ATOM 967 C CA . VAL A 1 117 ? 13.438 21.344 11.07 1 96.44 117 VAL A CA 1
ATOM 968 C C . VAL A 1 117 ? 12.797 21.125 9.703 1 96.44 117 VAL A C 1
ATOM 970 O O . VAL A 1 117 ? 11.578 21.234 9.555 1 96.44 117 VAL A O 1
ATOM 973 N N . MET A 1 118 ? 13.562 20.844 8.758 1 94.38 118 MET A N 1
ATOM 974 C CA . MET A 1 118 ? 13.094 20.641 7.391 1 94.38 118 MET A CA 1
ATOM 975 C C . MET A 1 118 ? 13.453 19.25 6.887 1 94.38 118 MET A C 1
ATOM 977 O O . MET A 1 118 ? 14.547 18.75 7.164 1 94.38 118 MET A O 1
ATOM 981 N N . ASP A 1 119 ? 12.555 18.672 6.207 1 93.19 119 ASP A N 1
ATOM 982 C CA . ASP A 1 119 ? 12.766 17.344 5.613 1 93.19 119 ASP A CA 1
ATOM 983 C C . ASP A 1 119 ? 11.891 17.156 4.379 1 93.19 119 ASP A C 1
ATOM 985 O O . ASP A 1 119 ? 10.938 17.906 4.164 1 93.19 119 ASP A O 1
ATOM 989 N N . VAL A 1 120 ? 12.391 16.219 3.535 1 93.25 120 VAL A N 1
ATOM 990 C CA . VAL A 1 120 ? 11.625 15.891 2.338 1 93.25 120 VAL A CA 1
ATOM 991 C C . VAL A 1 120 ? 11.211 14.422 2.375 1 93.25 120 VAL A C 1
ATOM 993 O O . VAL A 1 120 ? 12.023 13.547 2.703 1 93.25 120 VAL A O 1
ATOM 996 N N . THR A 1 121 ? 10 14.234 2.182 1 91.69 121 THR A N 1
ATOM 997 C CA . THR A 1 121 ? 9.5 12.875 2.051 1 91.69 121 THR A CA 1
ATOM 998 C C . THR A 1 121 ? 8.969 12.625 0.641 1 91.69 121 THR A C 1
ATOM 1000 O O . THR A 1 121 ? 8.562 13.562 -0.049 1 91.69 121 THR A O 1
ATOM 1003 N N . GLU A 1 122 ? 9.086 11.359 0.195 1 89.88 122 GLU A N 1
ATOM 1004 C CA . GLU A 1 122 ? 8.664 11.008 -1.157 1 89.88 122 GLU A CA 1
ATOM 1005 C C . GLU A 1 122 ? 7.434 10.102 -1.133 1 89.88 122 GLU A C 1
ATOM 1007 O O . GLU A 1 122 ? 7.301 9.25 -0.25 1 89.88 122 GLU A O 1
ATOM 1012 N N . SER A 1 123 ? 6.516 10.391 -1.987 1 89.25 123 SER A N 1
ATOM 1013 C CA . SER A 1 123 ? 5.348 9.547 -2.223 1 89.25 123 SER A CA 1
ATOM 1014 C C . SER A 1 123 ? 5.379 8.938 -3.619 1 89.25 123 SER A C 1
ATOM 1016 O O . SER A 1 123 ? 5.52 9.648 -4.613 1 89.25 123 SER A O 1
ATOM 1018 N N . PRO A 1 124 ? 5.277 7.605 -3.682 1 86.56 124 PRO A N 1
ATOM 1019 C CA . PRO A 1 124 ? 5.266 6.98 -5.004 1 86.56 124 PRO A CA 1
ATOM 1020 C C . PRO A 1 124 ? 4.023 7.336 -5.82 1 86.56 124 PRO A C 1
ATOM 1022 O O . PRO A 1 124 ? 2.963 7.602 -5.246 1 86.56 124 PRO A O 1
ATOM 1025 N N . ILE A 1 125 ? 4.199 7.398 -7.109 1 86.31 125 ILE A N 1
ATOM 1026 C CA . ILE A 1 125 ? 3.086 7.664 -8.008 1 86.31 125 ILE A CA 1
ATOM 1027 C C . ILE A 1 125 ? 3.061 6.621 -9.125 1 86.31 125 ILE A C 1
ATOM 1029 O O . ILE A 1 125 ? 4.027 5.879 -9.312 1 86.31 125 ILE A O 1
ATOM 1033 N N . GLU A 1 126 ? 1.954 6.512 -9.758 1 76.38 126 GLU A N 1
ATOM 1034 C CA . GLU A 1 126 ? 1.884 5.668 -10.945 1 76.38 126 GLU A CA 1
ATOM 1035 C C . GLU A 1 126 ? 2.781 6.207 -12.055 1 76.38 126 GLU A C 1
ATOM 1037 O O . GLU A 1 126 ? 2.939 7.422 -12.195 1 76.38 126 GLU A O 1
ATOM 1042 N N . ARG A 1 127 ? 3.363 5.352 -12.781 1 73.69 127 ARG A N 1
ATOM 1043 C CA . ARG A 1 127 ? 4.238 5.746 -13.883 1 73.69 127 ARG A CA 1
ATOM 1044 C C . ARG A 1 127 ? 3.518 6.68 -14.844 1 73.69 127 ARG A C 1
ATOM 1046 O O . ARG A 1 127 ? 2.484 6.32 -15.414 1 73.69 127 ARG A O 1
ATOM 1053 N N . PRO A 1 128 ? 4.027 7.859 -14.93 1 72.44 128 PRO A N 1
ATOM 1054 C CA . PRO A 1 128 ? 3.379 8.797 -15.852 1 72.44 128 PRO A CA 1
ATOM 1055 C C . PRO A 1 128 ? 3.557 8.398 -17.312 1 72.44 128 PRO A C 1
ATOM 1057 O O . PRO A 1 128 ? 4.539 7.746 -17.672 1 72.44 128 PRO A O 1
ATOM 1060 N N . LYS A 1 129 ? 2.621 8.609 -18.094 1 69.12 129 LYS A N 1
ATOM 1061 C CA . LYS A 1 129 ? 2.689 8.297 -19.516 1 69.12 129 LYS A CA 1
ATOM 1062 C C . LYS A 1 129 ? 3.689 9.203 -20.234 1 69.12 129 LYS A C 1
ATOM 1064 O O . LYS A 1 129 ? 4.371 8.766 -21.156 1 69.12 129 LYS A O 1
ATOM 1069 N N . LYS A 1 130 ? 3.75 10.391 -19.828 1 71.94 130 LYS A N 1
ATOM 1070 C CA . LYS A 1 130 ? 4.637 11.383 -20.422 1 71.94 130 LYS A CA 1
ATOM 1071 C C . LYS A 1 130 ? 5.617 11.945 -19.391 1 71.94 130 LYS A C 1
ATOM 1073 O O . LYS A 1 130 ? 5.312 11.977 -18.203 1 71.94 130 LYS A O 1
ATOM 1078 N N . SER A 1 131 ? 6.809 12.406 -19.781 1 72.81 131 SER A N 1
ATOM 1079 C CA . SER A 1 131 ? 7.816 13.094 -18.969 1 72.81 131 SER A CA 1
ATOM 1080 C C . SER A 1 131 ? 8.195 12.273 -17.75 1 72.81 131 SER A C 1
ATOM 1082 O O . SER A 1 131 ? 8.32 12.82 -16.641 1 72.81 131 SER A O 1
ATOM 1084 N N . GLN A 1 132 ? 8.312 10.969 -17.891 1 75.81 132 GLN A N 1
ATOM 1085 C CA . GLN A 1 132 ? 8.578 10.016 -16.812 1 75.81 132 GLN A CA 1
ATOM 1086 C C . GLN A 1 132 ? 9.844 10.391 -16.047 1 75.81 132 GLN A C 1
ATOM 1088 O O . GLN A 1 132 ? 9.898 10.258 -14.828 1 75.81 132 GLN A O 1
ATOM 1093 N N . LYS A 1 133 ? 10.797 10.906 -16.797 1 77.5 133 LYS A N 1
ATOM 1094 C CA . LYS A 1 133 ? 12.094 11.195 -16.203 1 77.5 133 LYS A CA 1
ATOM 1095 C C . LYS A 1 133 ? 11.977 12.258 -15.109 1 77.5 133 LYS A C 1
ATOM 1097 O O . LYS A 1 133 ? 12.719 12.234 -14.117 1 77.5 133 LYS A O 1
ATOM 1102 N N . LYS A 1 134 ? 11.031 13.195 -15.281 1 80.12 134 LYS A N 1
ATOM 1103 C CA . LYS A 1 134 ? 10.859 14.289 -14.336 1 80.12 134 LYS A CA 1
ATOM 1104 C C . LYS A 1 134 ? 10.375 13.773 -12.977 1 80.12 134 LYS A C 1
ATOM 1106 O O . LYS A 1 134 ? 10.633 14.391 -11.945 1 80.12 134 LYS A O 1
ATOM 1111 N N . PHE A 1 135 ? 9.797 12.609 -13.016 1 80.62 135 PHE A N 1
ATOM 1112 C CA . PHE A 1 135 ? 9.164 12.109 -11.797 1 80.62 135 PHE A CA 1
ATOM 1113 C C . PHE A 1 135 ? 9.984 10.977 -11.188 1 80.62 135 PHE A C 1
ATOM 1115 O O . PHE A 1 135 ? 9.68 10.5 -10.094 1 80.62 135 PHE A O 1
ATOM 1122 N N . PHE A 1 136 ? 10.992 10.586 -11.852 1 79.5 136 PHE A N 1
ATOM 1123 C CA . PHE A 1 136 ? 11.781 9.453 -11.375 1 79.5 136 PHE A CA 1
ATOM 1124 C C . PHE A 1 136 ? 12.789 9.891 -10.328 1 79.5 136 PHE A C 1
ATOM 1126 O O . PHE A 1 136 ? 13.609 10.781 -10.578 1 79.5 136 PHE A O 1
ATOM 1133 N N . SER A 1 137 ? 12.68 9.336 -9.203 1 78.94 137 SER A N 1
ATOM 1134 C CA . SER A 1 137 ? 13.633 9.562 -8.117 1 78.94 137 SER A CA 1
ATOM 1135 C C . SER A 1 137 ? 14.75 8.516 -8.141 1 78.94 137 SER A C 1
ATOM 1137 O O . SER A 1 137 ? 14.5 7.336 -7.887 1 78.94 137 SER A O 1
ATOM 1139 N N . GLY A 1 138 ? 15.906 8.891 -8.461 1 67.75 138 GLY A N 1
ATOM 1140 C CA . GLY A 1 138 ? 17.031 7.969 -8.422 1 67.75 138 GLY A CA 1
ATOM 1141 C C . GLY A 1 138 ? 17.219 7.316 -7.062 1 67.75 138 GLY A C 1
ATOM 1142 O O . GLY A 1 138 ? 17.578 6.137 -6.977 1 67.75 138 GLY A O 1
ATOM 1143 N N . LYS A 1 139 ? 16.859 8.18 -6.051 1 67.88 139 LYS A N 1
ATOM 1144 C CA . LYS A 1 139 ? 17 7.684 -4.688 1 67.88 139 LYS A CA 1
ATOM 1145 C C . LYS A 1 139 ? 15.945 6.617 -4.379 1 67.88 139 LYS A C 1
ATOM 1147 O O . LYS A 1 139 ? 16.281 5.531 -3.9 1 67.88 139 LYS A O 1
ATOM 1152 N N . ALA A 1 140 ? 14.812 6.887 -4.738 1 68.44 140 ALA A N 1
ATOM 1153 C CA . ALA A 1 140 ? 13.711 5.98 -4.426 1 68.44 140 ALA A CA 1
ATOM 1154 C C . ALA A 1 140 ? 13.633 4.844 -5.441 1 68.44 140 ALA A C 1
ATOM 1156 O O . ALA A 1 140 ? 13.109 3.77 -5.141 1 68.44 140 ALA A O 1
ATOM 1157 N N . GLY A 1 141 ? 14.242 5.02 -6.629 1 70.56 141 GLY A N 1
ATOM 1158 C CA . GLY A 1 141 ? 14.211 4.043 -7.703 1 70.56 141 GLY A CA 1
ATOM 1159 C C . GLY A 1 141 ? 12.836 3.891 -8.336 1 70.56 141 GLY A C 1
ATOM 1160 O O . GLY A 1 141 ? 12.492 2.818 -8.836 1 70.56 141 GLY A O 1
ATOM 1161 N N . GLU A 1 142 ? 12.016 4.895 -8.062 1 77.81 142 GLU A N 1
ATOM 1162 C CA . GLU A 1 142 ? 10.664 4.891 -8.617 1 77.81 142 GLU A CA 1
ATOM 1163 C C . GLU A 1 142 ? 10.148 6.309 -8.836 1 77.81 142 GLU A C 1
ATOM 1165 O O . GLU A 1 142 ? 10.836 7.281 -8.492 1 77.81 142 GLU A O 1
ATOM 1170 N N . HIS A 1 143 ? 9.07 6.379 -9.57 1 85 143 HIS A N 1
ATOM 1171 C CA . HIS A 1 143 ? 8.461 7.684 -9.797 1 85 143 HIS A CA 1
ATOM 1172 C C . HIS A 1 143 ? 7.762 8.188 -8.539 1 85 143 HIS A C 1
ATOM 1174 O O . HIS A 1 143 ? 6.91 7.5 -7.977 1 85 143 HIS A O 1
ATOM 1180 N N . THR A 1 144 ? 8.141 9.414 -8.133 1 89.25 144 THR A N 1
ATOM 1181 C CA . THR A 1 144 ? 7.621 9.898 -6.859 1 89.25 144 THR A CA 1
ATOM 1182 C C . THR A 1 144 ? 7.301 11.383 -6.938 1 89.25 144 THR A C 1
ATOM 1184 O O . THR A 1 144 ? 7.656 12.055 -7.91 1 89.25 144 THR A O 1
ATOM 1187 N N . LEU A 1 145 ? 6.523 11.828 -6.023 1 90.5 145 LEU A N 1
ATOM 1188 C CA . LEU A 1 145 ? 6.355 13.234 -5.676 1 90.5 145 LEU A CA 1
ATOM 1189 C C . LEU A 1 145 ? 7.035 13.555 -4.348 1 90.5 145 LEU A C 1
ATOM 1191 O O . LEU A 1 145 ? 6.996 12.742 -3.416 1 90.5 145 LEU A O 1
ATOM 1195 N N . LYS A 1 146 ? 7.656 14.617 -4.316 1 92 146 LYS A N 1
ATOM 1196 C CA . LYS A 1 146 ? 8.359 15.039 -3.105 1 92 146 LYS A CA 1
ATOM 1197 C C . LYS A 1 146 ? 7.527 16.047 -2.312 1 92 146 LYS A C 1
ATOM 1199 O O . LYS A 1 146 ? 6.875 16.906 -2.893 1 92 146 LYS A O 1
ATOM 1204 N N . THR A 1 147 ? 7.461 15.914 -1.05 1 93.81 147 THR A N 1
ATOM 1205 C CA . THR A 1 147 ? 6.848 16.844 -0.118 1 93.81 147 THR A CA 1
ATOM 1206 C C . THR A 1 147 ? 7.867 17.344 0.909 1 93.81 147 THR A C 1
ATOM 1208 O O . THR A 1 147 ? 8.422 16.531 1.668 1 93.81 147 THR A O 1
ATOM 1211 N N . GLN A 1 148 ? 8.156 18.594 0.884 1 95.44 148 GLN A N 1
ATOM 1212 C CA . GLN A 1 148 ? 9.031 19.234 1.864 1 95.44 148 GLN A CA 1
ATOM 1213 C C . GLN A 1 148 ? 8.242 19.719 3.072 1 95.44 148 GLN A C 1
ATOM 1215 O O . GLN A 1 148 ? 7.254 20.453 2.922 1 95.44 148 GLN A O 1
ATOM 1220 N N . LEU A 1 149 ? 8.609 19.281 4.199 1 96.31 149 LEU A N 1
ATOM 1221 C CA . LEU A 1 149 ? 7.953 19.688 5.438 1 96.31 149 LEU A CA 1
ATOM 1222 C C . LEU A 1 149 ? 8.844 20.625 6.246 1 96.31 149 LEU A C 1
ATOM 1224 O O . LEU A 1 149 ? 10.039 20.359 6.414 1 96.31 149 LEU A O 1
ATOM 1228 N N . VAL A 1 150 ? 8.352 21.688 6.691 1 96.38 150 VAL A N 1
ATOM 1229 C CA . VAL A 1 150 ? 8.969 22.562 7.688 1 96.38 150 VAL A CA 1
ATOM 1230 C C . VAL A 1 150 ? 8.195 22.469 9 1 96.38 150 VAL A C 1
ATOM 1232 O O . VAL A 1 150 ? 7.004 22.797 9.047 1 96.38 150 VAL A O 1
ATOM 1235 N N . ILE A 1 151 ? 8.883 22.062 10 1 97 151 ILE A N 1
ATOM 1236 C CA . ILE A 1 151 ? 8.219 21.703 11.258 1 97 151 ILE A CA 1
ATOM 1237 C C . ILE A 1 151 ? 8.852 22.484 12.406 1 97 151 ILE A C 1
ATOM 1239 O O . ILE A 1 151 ? 10.07 22.625 12.484 1 97 151 ILE A O 1
ATOM 1243 N N . HIS A 1 152 ? 8.055 23.031 13.211 1 95.69 152 HIS A N 1
ATOM 1244 C CA . HIS A 1 152 ? 8.555 23.594 14.461 1 95.69 152 HIS A CA 1
ATOM 1245 C C . HIS A 1 152 ? 9.078 22.516 15.391 1 95.69 152 HIS A C 1
ATOM 1247 O O . HIS A 1 152 ? 8.344 21.578 15.734 1 95.69 152 HIS A O 1
ATOM 1253 N N . GLN A 1 153 ? 10.227 22.609 15.805 1 95.38 153 GLN A N 1
ATOM 1254 C CA . GLN A 1 153 ? 10.922 21.516 16.484 1 95.38 153 GLN A CA 1
ATOM 1255 C C . GLN A 1 153 ? 10.289 21.219 17.844 1 95.38 153 GLN A C 1
ATOM 1257 O O . GLN A 1 153 ? 10.07 20.062 18.188 1 95.38 153 GLN A O 1
ATOM 1262 N N . LYS A 1 154 ? 9.969 22.109 18.609 1 93.56 154 LYS A N 1
ATOM 1263 C CA . LYS A 1 154 ? 9.469 21.938 19.969 1 93.56 154 LYS A CA 1
ATOM 1264 C C . LYS A 1 154 ? 8.008 21.5 19.969 1 93.56 154 LYS A C 1
ATOM 1266 O O . LYS A 1 154 ? 7.633 20.562 20.688 1 93.56 154 LYS A O 1
ATOM 1271 N N . THR A 1 155 ? 7.234 22.094 19.109 1 93.81 155 THR A N 1
ATOM 1272 C CA . THR A 1 155 ? 5.797 21.859 19.141 1 93.81 155 THR A CA 1
ATOM 1273 C C . THR A 1 155 ? 5.414 20.734 18.172 1 93.81 155 THR A C 1
ATOM 1275 O O . THR A 1 155 ? 4.309 20.203 18.25 1 93.81 155 THR A O 1
ATOM 1278 N N . SER A 1 156 ? 6.23 20.453 17.156 1 96.25 156 SER A N 1
ATOM 1279 C CA . SER A 1 156 ? 5.996 19.469 16.109 1 96.25 156 SER A CA 1
ATOM 1280 C C . SER A 1 156 ? 4.938 19.938 15.117 1 96.25 156 SER A C 1
ATOM 1282 O O . SER A 1 156 ? 4.398 19.156 14.344 1 96.25 156 SER A O 1
ATOM 1284 N N . GLN A 1 157 ? 4.648 21.234 15.234 1 96.5 157 GLN A N 1
ATOM 1285 C CA . GLN A 1 157 ? 3.68 21.828 14.312 1 96.5 157 GLN A CA 1
ATOM 1286 C C . GLN A 1 157 ? 4.273 21.969 12.914 1 96.5 157 GLN A C 1
ATOM 1288 O O . GLN A 1 157 ? 5.418 22.406 12.758 1 96.5 157 GLN A O 1
ATOM 1293 N N . ILE A 1 158 ? 3.486 21.562 11.922 1 97.88 158 ILE A N 1
ATOM 1294 C CA . ILE A 1 158 ? 3.9 21.766 10.547 1 97.88 158 ILE A CA 1
ATOM 1295 C C . ILE A 1 158 ? 3.613 23.219 10.141 1 97.88 158 ILE A C 1
ATOM 1297 O O . ILE A 1 158 ? 2.475 23.688 10.234 1 97.88 158 ILE A O 1
ATOM 1301 N N . ILE A 1 159 ? 4.57 23.859 9.695 1 96.62 159 ILE A N 1
ATOM 1302 C CA . ILE A 1 159 ? 4.418 25.266 9.359 1 96.62 159 ILE A CA 1
ATOM 1303 C C . ILE A 1 159 ? 4.004 25.406 7.898 1 96.62 159 ILE A C 1
ATOM 1305 O O . ILE A 1 159 ? 3.07 26.156 7.582 1 96.62 159 ILE A O 1
ATOM 1309 N N . CYS A 1 160 ? 4.668 24.703 7.074 1 96 160 CYS A N 1
ATOM 1310 C CA . CYS A 1 160 ? 4.324 24.734 5.656 1 96 160 CYS A CA 1
ATOM 1311 C C . CYS A 1 160 ? 4.852 23.516 4.93 1 96 160 CYS A C 1
ATOM 1313 O O . CYS A 1 160 ? 5.676 22.766 5.469 1 96 160 CYS A O 1
ATOM 1315 N N . LEU A 1 161 ? 4.27 23.328 3.773 1 95.69 161 LEU A N 1
ATOM 1316 C CA . LEU A 1 161 ? 4.68 22.234 2.891 1 95.69 161 LEU A CA 1
ATOM 1317 C C . LEU A 1 161 ? 5.172 22.781 1.554 1 95.69 161 LEU A C 1
ATOM 1319 O O . LEU A 1 161 ? 4.766 23.875 1.134 1 95.69 161 LEU A O 1
ATOM 1323 N N . GLY A 1 162 ? 6.082 22.094 0.984 1 93.62 162 GLY A N 1
ATOM 1324 C CA . GLY A 1 162 ? 6.496 22.266 -0.399 1 93.62 162 GLY A CA 1
ATOM 1325 C C . GLY A 1 162 ? 6.422 20.984 -1.208 1 93.62 162 GLY A C 1
ATOM 1326 O O . GLY A 1 162 ? 6.645 19.891 -0.677 1 93.62 162 GLY A O 1
ATOM 1327 N N . HIS A 1 163 ? 6.062 21.141 -2.455 1 92.62 163 HIS A N 1
ATOM 1328 C CA . HIS A 1 163 ? 5.926 19.953 -3.285 1 92.62 163 HIS A CA 1
ATOM 1329 C C . HIS A 1 163 ? 6.801 20.047 -4.531 1 92.62 163 HIS A C 1
ATOM 1331 O O . HIS A 1 163 ? 7.031 21.141 -5.055 1 92.62 163 HIS A O 1
ATOM 1337 N N . GLY A 1 164 ? 7.301 18.938 -4.926 1 90.44 164 GLY A N 1
ATOM 1338 C CA . GLY A 1 164 ? 8.125 18.844 -6.121 1 90.44 164 GLY A CA 1
ATOM 1339 C C . GLY A 1 164 ? 8.117 17.453 -6.738 1 90.44 164 GLY A C 1
ATOM 1340 O O . GLY A 1 164 ? 7.488 16.531 -6.207 1 90.44 164 GLY A O 1
ATOM 1341 N N . LYS A 1 165 ? 8.727 17.406 -7.922 1 89.75 165 LYS A N 1
ATOM 1342 C CA . LYS A 1 165 ? 8.828 16.125 -8.633 1 89.75 165 LYS A CA 1
ATOM 1343 C C . LYS A 1 165 ? 9.984 15.289 -8.086 1 89.75 165 LYS A C 1
ATOM 1345 O O . LYS A 1 165 ? 10.93 15.828 -7.504 1 89.75 165 LYS A O 1
ATOM 1350 N N . GLY A 1 166 ? 9.914 14.062 -8.273 1 86.94 166 GLY A N 1
ATOM 1351 C CA . GLY A 1 166 ? 10.852 13.109 -7.691 1 86.94 166 GLY A CA 1
ATOM 1352 C C . GLY A 1 166 ? 12.289 13.352 -8.109 1 86.94 166 GLY A C 1
ATOM 1353 O O . GLY A 1 166 ? 13.219 13.062 -7.352 1 86.94 166 GLY A O 1
ATOM 1354 N N . ARG A 1 167 ? 12.531 13.922 -9.203 1 86.69 167 ARG A N 1
ATOM 1355 C CA . ARG A 1 167 ? 13.883 14.102 -9.734 1 86.69 167 ARG A CA 1
ATOM 1356 C C . ARG A 1 167 ? 14.594 15.258 -9.047 1 86.69 167 ARG A C 1
ATOM 1358 O O . ARG A 1 167 ? 15.828 15.289 -9 1 86.69 167 ARG A O 1
ATOM 1365 N N . ILE A 1 168 ? 13.859 16.125 -8.516 1 88.69 168 ILE A N 1
ATOM 1366 C CA . ILE A 1 168 ? 14.422 17.359 -7.977 1 88.69 168 ILE A CA 1
ATOM 1367 C C . ILE A 1 168 ? 15.133 17.078 -6.652 1 88.69 168 ILE A C 1
ATOM 1369 O O . ILE A 1 168 ? 14.617 16.328 -5.816 1 88.69 168 ILE A O 1
ATOM 1373 N N . HIS A 1 169 ? 16.312 17.609 -6.539 1 88.56 169 HIS A N 1
ATOM 1374 C CA . HIS A 1 169 ? 17.062 17.5 -5.293 1 88.56 169 HIS A CA 1
ATOM 1375 C C . HIS A 1 169 ? 16.391 18.297 -4.18 1 88.56 169 HIS A C 1
ATOM 1377 O O . HIS A 1 169 ? 15.805 19.344 -4.43 1 88.56 169 HIS A O 1
ATOM 1383 N N . ASP A 1 170 ? 16.562 17.812 -3.027 1 88.75 170 ASP A N 1
ATOM 1384 C CA . ASP A 1 170 ? 15.922 18.422 -1.864 1 88.75 170 ASP A CA 1
ATOM 1385 C C . ASP A 1 170 ? 16.297 19.906 -1.751 1 88.75 170 ASP A C 1
ATOM 1387 O O . ASP A 1 170 ? 15.438 20.734 -1.456 1 88.75 170 ASP A O 1
ATOM 1391 N N . PHE A 1 171 ? 17.547 20.203 -2.01 1 90.38 171 PHE A N 1
ATOM 1392 C CA . PHE A 1 171 ? 18 21.578 -1.912 1 90.38 171 PHE A CA 1
ATOM 1393 C C . PHE A 1 171 ? 17.359 22.438 -2.986 1 90.38 171 PHE A C 1
ATOM 1395 O O . PHE A 1 171 ? 16.969 23.594 -2.727 1 90.38 171 PHE A O 1
ATOM 1402 N N . ARG A 1 172 ? 17.234 21.906 -4.125 1 90.31 172 ARG A N 1
ATOM 1403 C CA . ARG A 1 172 ? 16.578 22.641 -5.203 1 90.31 172 ARG A CA 1
ATOM 1404 C C . ARG A 1 172 ? 15.102 22.859 -4.906 1 90.31 172 ARG A C 1
ATOM 1406 O O . ARG A 1 172 ? 14.539 23.906 -5.234 1 90.31 172 ARG A O 1
ATOM 1413 N N . LEU A 1 173 ? 14.539 21.875 -4.375 1 91.31 173 LEU A N 1
ATOM 1414 C CA . LEU A 1 173 ? 13.148 22 -3.967 1 91.31 173 LEU A CA 1
ATOM 1415 C C . LEU A 1 173 ? 12.984 23.141 -2.969 1 91.31 173 LEU A C 1
ATOM 1417 O O . LEU A 1 173 ? 12.023 23.922 -3.061 1 91.31 173 LEU A O 1
ATOM 1421 N N . PHE A 1 174 ? 13.859 23.266 -2.016 1 91.12 174 PHE A N 1
ATOM 1422 C CA . PHE A 1 174 ? 13.844 24.344 -1.038 1 91.12 174 PHE A CA 1
ATOM 1423 C C . PHE A 1 174 ? 13.953 25.703 -1.729 1 91.12 174 PHE A C 1
ATOM 1425 O O . PHE A 1 174 ? 13.18 26.609 -1.438 1 91.12 174 PHE A O 1
ATOM 1432 N N . LYS A 1 175 ? 14.773 25.766 -2.729 1 88.56 175 LYS A N 1
ATOM 1433 C CA . LYS A 1 175 ? 15.008 27.031 -3.42 1 88.56 175 LYS A CA 1
ATOM 1434 C C . LYS A 1 175 ? 13.797 27.438 -4.25 1 88.56 175 LYS A C 1
ATOM 1436 O O . LYS A 1 175 ? 13.477 28.609 -4.359 1 88.56 175 LYS A O 1
ATOM 1441 N N . THR A 1 176 ? 13.086 26.438 -4.711 1 89.19 176 THR A N 1
ATOM 1442 C CA . THR A 1 176 ? 11.992 26.719 -5.633 1 89.19 176 THR A CA 1
ATOM 1443 C C . THR A 1 176 ? 10.664 26.781 -4.887 1 89.19 176 THR A C 1
ATOM 1445 O O . THR A 1 176 ? 9.664 27.281 -5.426 1 89.19 176 THR A O 1
ATOM 1448 N N . SER A 1 177 ? 10.633 26.297 -3.752 1 87 177 SER A N 1
ATOM 1449 C CA . SER A 1 177 ? 9.406 26.219 -2.971 1 87 177 SER A CA 1
ATOM 1450 C C . SER A 1 177 ? 8.961 27.609 -2.516 1 87 177 SER A C 1
ATOM 1452 O O . SER A 1 177 ? 7.801 27.797 -2.141 1 87 177 SER A O 1
ATOM 1454 N N . GLY A 1 178 ? 9.844 28.547 -2.436 1 83.38 178 GLY A N 1
ATOM 1455 C CA . GLY A 1 178 ? 9.523 29.891 -1.965 1 83.38 178 GLY A CA 1
ATOM 1456 C C . GLY A 1 178 ? 9.594 30.031 -0.456 1 83.38 178 GLY A C 1
ATOM 1457 O O . GLY A 1 178 ? 9.211 31.062 0.099 1 83.38 178 GLY A O 1
ATOM 1458 N N . VAL A 1 179 ? 10.016 28.984 0.17 1 86.31 179 VAL A N 1
ATOM 1459 C CA . VAL A 1 179 ? 10.188 29.031 1.618 1 86.31 179 VAL A CA 1
ATOM 1460 C C . VAL A 1 179 ? 11.344 29.969 1.972 1 86.31 179 VAL A C 1
ATOM 1462 O O . VAL A 1 179 ? 12.438 29.859 1.413 1 86.31 179 VAL A O 1
ATOM 1465 N N . LYS A 1 180 ? 11.062 30.922 2.83 1 86.12 180 LYS A N 1
ATOM 1466 C CA . LYS A 1 180 ? 12.07 31.859 3.33 1 86.12 180 LYS A CA 1
ATOM 1467 C C . LYS A 1 180 ? 12.055 31.906 4.855 1 86.12 180 LYS A C 1
ATOM 1469 O O . LYS A 1 180 ? 10.984 31.875 5.473 1 86.12 180 LYS A O 1
ATOM 1474 N N . PHE A 1 181 ? 13.227 31.953 5.348 1 88.38 181 PHE A N 1
ATOM 1475 C CA . PHE A 1 181 ? 13.367 32 6.797 1 88.38 181 PHE A CA 1
ATOM 1476 C C . PHE A 1 181 ? 13.773 33.375 7.266 1 88.38 181 PHE A C 1
ATOM 1478 O O . PHE A 1 181 ? 14.531 34.094 6.582 1 88.38 181 PHE A O 1
ATOM 1485 N N . SER A 1 182 ? 13.258 33.688 8.375 1 86.94 182 SER A N 1
ATOM 1486 C CA . SER A 1 182 ? 13.781 34.875 9.039 1 86.94 182 SER A CA 1
ATOM 1487 C C . SER A 1 182 ? 15.25 34.719 9.406 1 86.94 182 SER A C 1
ATOM 1489 O O . SER A 1 182 ? 15.719 33.594 9.617 1 86.94 182 SER A O 1
ATOM 1491 N N . GLU A 1 183 ? 15.938 35.781 9.531 1 84.56 183 GLU A N 1
ATOM 1492 C CA . GLU A 1 183 ? 17.375 35.781 9.781 1 84.56 183 GLU A CA 1
ATOM 1493 C C . GLU A 1 183 ? 17.688 35.156 11.141 1 84.56 183 GLU A C 1
ATOM 1495 O O . GLU A 1 183 ? 18.75 34.562 11.328 1 84.56 183 GLU A O 1
ATOM 1500 N N . LEU A 1 184 ? 16.797 35.219 11.945 1 86.44 184 LEU A N 1
ATOM 1501 C CA . LEU A 1 184 ? 17.078 34.781 13.312 1 86.44 184 LEU A CA 1
ATOM 1502 C C . LEU A 1 184 ? 16.516 33.406 13.586 1 86.44 184 LEU A C 1
ATOM 1504 O O . LEU A 1 184 ? 16.719 32.844 14.664 1 86.44 184 LEU A O 1
ATOM 1508 N N . LEU A 1 185 ? 15.844 32.875 12.656 1 89.69 185 LEU A N 1
ATOM 1509 C CA . LEU A 1 185 ? 15.25 31.562 12.82 1 89.69 185 LEU A CA 1
ATOM 1510 C C . LEU A 1 185 ? 16.297 30.469 12.617 1 89.69 185 LEU A C 1
ATOM 1512 O O . LEU A 1 185 ? 17.016 30.484 11.617 1 89.69 185 LEU A O 1
ATOM 1516 N N . LYS A 1 186 ? 16.453 29.609 13.555 1 92.56 186 LYS A N 1
ATOM 1517 C CA . LYS A 1 186 ? 17.359 28.469 13.406 1 92.56 186 LYS A CA 1
ATOM 1518 C C . LYS A 1 186 ? 16.703 27.344 12.617 1 92.56 186 LYS A C 1
ATOM 1520 O O . LYS A 1 186 ? 15.547 27 12.859 1 92.56 186 LYS A O 1
ATOM 1525 N N . VAL A 1 187 ? 17.438 26.812 11.68 1 93.56 187 VAL A N 1
ATOM 1526 C CA . VAL A 1 187 ? 16.906 25.781 10.805 1 93.56 187 VAL A CA 1
ATOM 1527 C C . VAL A 1 187 ? 17.859 24.578 10.805 1 93.56 187 VAL A C 1
ATOM 1529 O O . VAL A 1 187 ? 19.062 24.734 10.672 1 93.56 187 VAL A O 1
ATOM 1532 N N . ILE A 1 188 ? 17.297 23.422 11.023 1 95.31 188 ILE A N 1
ATOM 1533 C CA . ILE A 1 188 ? 18.078 22.188 10.922 1 95.31 188 ILE A CA 1
ATOM 1534 C C . ILE A 1 188 ? 17.578 21.359 9.734 1 95.31 188 ILE A C 1
ATOM 1536 O O . ILE A 1 188 ? 16.375 21.109 9.609 1 95.31 188 ILE A O 1
ATOM 1540 N N . ALA A 1 189 ? 18.391 21 8.852 1 93.56 189 ALA A N 1
ATOM 1541 C CA . ALA A 1 189 ? 18.062 20.203 7.676 1 93.56 189 ALA A CA 1
ATOM 1542 C C . ALA A 1 189 ? 19.016 19.016 7.547 1 93.56 189 ALA A C 1
ATOM 1544 O O . ALA A 1 189 ? 19.984 18.891 8.297 1 93.56 189 ALA A O 1
ATOM 1545 N N . ASP A 1 190 ? 18.672 18.109 6.707 1 90.88 190 ASP A N 1
ATOM 1546 C CA . ASP A 1 190 ? 19.5 16.922 6.551 1 90.88 190 ASP A CA 1
ATOM 1547 C C . ASP A 1 190 ? 20.719 17.219 5.672 1 90.88 190 ASP A C 1
ATOM 1549 O O . ASP A 1 190 ? 20.969 18.359 5.316 1 90.88 190 ASP A O 1
ATOM 1553 N N . LYS A 1 191 ? 21.484 16.219 5.395 1 87.5 191 LYS A N 1
ATOM 1554 C CA . LYS A 1 191 ? 22.719 16.359 4.645 1 87.5 191 LYS A CA 1
ATOM 1555 C C . LYS A 1 191 ? 22.453 16.797 3.207 1 87.5 191 LYS A C 1
ATOM 1557 O O . LYS A 1 191 ? 23.344 17.312 2.533 1 87.5 191 LYS A O 1
ATOM 1562 N N . GLY A 1 192 ? 21.203 16.609 2.76 1 84.38 192 GLY A N 1
ATOM 1563 C CA . GLY A 1 192 ? 20.859 16.984 1.397 1 84.38 192 GLY A CA 1
ATOM 1564 C C . GLY A 1 192 ? 20.766 18.484 1.196 1 84.38 192 GLY A C 1
ATOM 1565 O O . GLY A 1 192 ? 20.75 18.953 0.06 1 84.38 192 GLY A O 1
ATOM 1566 N N . TYR A 1 193 ? 20.891 19.219 2.24 1 90.44 193 TYR A N 1
ATOM 1567 C CA . TYR A 1 193 ? 20.75 20.672 2.18 1 90.44 193 TYR A CA 1
ATOM 1568 C C . TYR A 1 193 ? 22.094 21.344 2.385 1 90.44 193 TYR A C 1
ATOM 1570 O O . TYR A 1 193 ? 22.172 22.469 2.881 1 90.44 193 TYR A O 1
ATOM 1578 N N . GLN A 1 194 ? 23.031 20.547 1.998 1 86.75 194 GLN A N 1
ATOM 1579 C CA . GLN A 1 194 ? 24.344 21.172 2.092 1 86.75 194 GLN A CA 1
ATOM 1580 C C . GLN A 1 194 ? 24.406 22.469 1.293 1 86.75 194 GLN A C 1
ATOM 1582 O O . GLN A 1 194 ? 23.938 22.531 0.153 1 86.75 194 GLN A O 1
ATOM 1587 N N . GLY A 1 195 ? 24.906 23.562 1.906 1 84.12 195 GLY A N 1
ATOM 1588 C CA . GLY A 1 195 ? 24.984 24.859 1.262 1 84.12 195 GLY A CA 1
ATOM 1589 C C . GLY A 1 195 ? 23.906 25.828 1.725 1 84.12 195 GLY A C 1
ATOM 1590 O O . GLY A 1 195 ? 23.922 27 1.361 1 84.12 195 GLY A O 1
ATOM 1591 N N . ILE A 1 196 ? 23.016 25.297 2.453 1 88.5 196 ILE A N 1
ATOM 1592 C CA . ILE A 1 196 ? 21.906 26.125 2.922 1 88.5 196 ILE A CA 1
ATOM 1593 C C . ILE A 1 196 ? 22.453 27.266 3.775 1 88.5 196 ILE A C 1
ATOM 1595 O O . ILE A 1 196 ? 21.828 28.328 3.861 1 88.5 196 ILE A O 1
ATOM 1599 N N . THR A 1 197 ? 23.562 27.078 4.359 1 87.94 197 THR A N 1
ATOM 1600 C CA . THR A 1 197 ? 24.172 28.078 5.219 1 87.94 197 THR A CA 1
ATOM 1601 C C . THR A 1 197 ? 24.516 29.328 4.422 1 87.94 197 THR A C 1
ATOM 1603 O O . THR A 1 197 ? 24.594 30.438 4.977 1 87.94 197 THR A O 1
ATOM 1606 N N . LYS A 1 198 ? 24.75 29.141 3.195 1 87.44 198 LYS A N 1
ATOM 1607 C CA . LYS A 1 198 ? 25.047 30.281 2.33 1 87.44 198 LYS A CA 1
ATOM 1608 C C . LYS A 1 198 ? 23.812 31.141 2.123 1 87.44 198 LYS A C 1
ATOM 1610 O O . LYS A 1 198 ? 23.922 32.344 1.85 1 87.44 198 LYS A O 1
ATOM 1615 N N . ILE A 1 199 ? 22.703 30.562 2.244 1 86.5 199 ILE A N 1
ATOM 1616 C CA . ILE A 1 199 ? 21.422 31.25 2.025 1 86.5 199 ILE A CA 1
ATOM 1617 C C . ILE A 1 199 ? 20.875 31.75 3.359 1 86.5 199 ILE A C 1
ATOM 1619 O O . ILE A 1 199 ? 20.328 32.844 3.441 1 86.5 199 ILE A O 1
ATOM 1623 N N . HIS A 1 200 ? 21.109 30.906 4.324 1 88.81 200 HIS A N 1
ATOM 1624 C CA . HIS A 1 200 ? 20.625 31.188 5.664 1 88.81 200 HIS A CA 1
ATOM 1625 C C . HIS A 1 200 ? 21.656 30.844 6.723 1 88.81 200 HIS A C 1
ATOM 1627 O O . HIS A 1 200 ? 21.906 29.672 6.996 1 88.81 200 HIS A O 1
ATOM 1633 N N . LYS A 1 201 ? 22.078 31.812 7.457 1 86.56 201 LYS A N 1
ATOM 1634 C CA . LYS A 1 201 ? 23.25 31.719 8.328 1 86.56 201 LYS A CA 1
ATOM 1635 C C . LYS A 1 201 ? 22.953 30.797 9.523 1 86.56 201 LYS A C 1
ATOM 1637 O O . LYS A 1 201 ? 23.828 30.031 9.953 1 86.56 201 LYS A O 1
ATOM 1642 N N . LEU A 1 202 ? 21.797 30.812 9.992 1 88.94 202 LEU A N 1
ATOM 1643 C CA . LEU A 1 202 ? 21.5 30.078 11.203 1 88.94 202 LEU A CA 1
ATOM 1644 C C . LEU A 1 202 ? 20.984 28.672 10.875 1 88.94 202 LEU A C 1
ATOM 1646 O O . LEU A 1 202 ? 20.297 28.047 11.695 1 88.94 202 LEU A O 1
ATOM 1650 N N . SER A 1 203 ? 21.312 28.219 9.727 1 90.62 203 SER A N 1
ATOM 1651 C CA . SER A 1 203 ? 20.953 26.859 9.336 1 90.62 203 SER A CA 1
ATOM 1652 C C . SER A 1 203 ? 22.062 25.875 9.656 1 90.62 203 SER A C 1
ATOM 1654 O O . SER A 1 203 ? 23.25 26.234 9.594 1 90.62 203 SER A O 1
ATOM 1656 N N . GLU A 1 204 ? 21.688 24.719 10.078 1 93 204 GLU A N 1
ATOM 1657 C CA . GLU A 1 204 ? 22.672 23.672 10.414 1 93 204 GLU A CA 1
ATOM 1658 C C . GLU A 1 204 ? 22.359 22.375 9.672 1 93 204 GLU A C 1
ATOM 1660 O O . GLU A 1 204 ? 21.203 22.016 9.508 1 93 204 GLU A O 1
ATOM 1665 N N . THR A 1 205 ? 23.344 21.734 9.234 1 93.56 205 THR A N 1
ATOM 1666 C CA . THR A 1 205 ? 23.312 20.422 8.617 1 93.56 205 THR A CA 1
ATOM 1667 C C . THR A 1 205 ? 24.406 19.531 9.195 1 93.56 205 THR A C 1
ATOM 1669 O O . THR A 1 205 ? 25.422 20.031 9.688 1 93.56 205 THR A O 1
ATOM 1672 N N . PRO A 1 206 ? 24.188 18.266 9.203 1 92.06 206 PRO A N 1
ATOM 1673 C CA . PRO A 1 206 ? 25.234 17.359 9.688 1 92.06 206 PRO A CA 1
ATOM 1674 C C . PRO A 1 206 ? 26.516 17.469 8.875 1 92.06 206 PRO A C 1
ATOM 1676 O O . PRO A 1 206 ? 26.469 17.797 7.684 1 92.06 206 PRO A O 1
ATOM 1679 N N . ILE A 1 207 ? 27.562 17.188 9.602 1 89.88 207 ILE A N 1
ATOM 1680 C CA . ILE A 1 207 ? 28.875 17.219 8.961 1 89.88 207 ILE A CA 1
ATOM 1681 C C . ILE A 1 207 ? 29.094 15.938 8.172 1 89.88 207 ILE A C 1
ATOM 1683 O O . ILE A 1 207 ? 28.938 14.836 8.703 1 89.88 207 ILE A O 1
ATOM 1687 N N . LYS A 1 208 ? 29.344 16.125 6.93 1 87.12 208 LYS A N 1
ATOM 1688 C CA . LYS A 1 208 ? 29.594 14.977 6.074 1 87.12 208 LYS A CA 1
ATOM 1689 C C . LYS A 1 208 ? 31 14.422 6.297 1 87.12 208 LYS A C 1
ATOM 1691 O O . LYS A 1 208 ? 31.953 15.188 6.539 1 87.12 208 LYS A O 1
ATOM 1696 N N . LYS A 1 209 ? 31.016 13.141 6.148 1 83.88 209 LYS A N 1
ATOM 1697 C CA . LYS A 1 209 ? 32.312 12.492 6.227 1 83.88 209 LYS A CA 1
ATOM 1698 C C . LYS A 1 209 ? 33.156 12.773 4.977 1 83.88 209 LYS A C 1
ATOM 1700 O O . LYS A 1 209 ? 32.688 12.547 3.855 1 83.88 209 LYS A O 1
ATOM 1705 N N . PRO A 1 210 ? 34.312 13.328 5.164 1 79.88 210 PRO A N 1
ATOM 1706 C CA . PRO A 1 210 ? 35.156 13.5 3.99 1 79.88 210 PRO A CA 1
ATOM 1707 C C . PRO A 1 210 ? 35.594 12.172 3.379 1 79.88 210 PRO A C 1
ATOM 1709 O O . PRO A 1 210 ? 35.656 11.156 4.078 1 79.88 210 PRO A O 1
ATOM 1712 N N . LYS A 1 211 ? 35.688 12.102 2.137 1 78.19 211 LYS A N 1
ATOM 1713 C CA . LYS A 1 211 ? 36.062 10.883 1.433 1 78.19 211 LYS A CA 1
ATOM 1714 C C . LYS A 1 211 ? 37.344 10.297 2.02 1 78.19 211 LYS A C 1
ATOM 1716 O O . LYS A 1 211 ? 38.375 10.992 2.141 1 78.19 211 LYS A O 1
ATOM 1721 N N . GLY A 1 212 ? 37.281 9.172 2.416 1 78.19 212 GLY A N 1
ATOM 1722 C CA . GLY A 1 212 ? 38.469 8.469 2.889 1 78.19 212 GLY A CA 1
ATOM 1723 C C . GLY A 1 212 ? 38.812 8.797 4.328 1 78.19 212 GLY A C 1
ATOM 1724 O O . GLY A 1 212 ? 39.875 8.359 4.832 1 78.19 212 GLY A O 1
ATOM 1725 N N . LYS A 1 213 ? 38.25 9.742 4.918 1 83.38 213 LYS A N 1
ATOM 1726 C CA . LYS A 1 213 ? 38.562 10.102 6.301 1 83.38 213 LYS A CA 1
ATOM 1727 C C . LYS A 1 213 ? 37.375 9.781 7.215 1 83.38 213 LYS A C 1
ATOM 1729 O O . LYS A 1 213 ? 36.312 9.383 6.746 1 83.38 213 LYS A O 1
ATOM 1734 N N . LYS A 1 214 ? 37.812 9.633 8.5 1 85.38 214 LYS A N 1
ATOM 1735 C CA . LYS A 1 214 ? 36.781 9.391 9.508 1 85.38 214 LYS A CA 1
ATOM 1736 C C . LYS A 1 214 ? 36.375 10.695 10.195 1 85.38 214 LYS A C 1
ATOM 1738 O O . LYS A 1 214 ? 37.156 11.641 10.25 1 85.38 214 LYS A O 1
ATOM 1743 N N . LEU A 1 215 ? 35.156 10.805 10.664 1 87.44 215 LEU A N 1
ATOM 1744 C CA . LEU A 1 215 ? 34.688 11.938 11.438 1 87.44 215 LEU A CA 1
ATOM 1745 C C . LEU A 1 215 ? 35.344 11.984 12.82 1 87.44 215 LEU A C 1
ATOM 1747 O O . LEU A 1 215 ? 35.531 10.945 13.453 1 87.44 215 LEU A O 1
ATOM 1751 N N . ALA A 1 216 ? 35.719 13.141 13.234 1 90.81 216 ALA A N 1
ATOM 1752 C CA . ALA A 1 216 ? 36.25 13.328 14.586 1 90.81 216 ALA A CA 1
ATOM 1753 C C . ALA A 1 216 ? 35.156 13.07 15.625 1 90.81 216 ALA A C 1
ATOM 1755 O O . ALA A 1 216 ? 33.969 13.094 15.297 1 90.81 216 ALA A O 1
ATOM 1756 N N . LYS A 1 217 ? 35.562 12.695 16.734 1 91.88 217 LYS A N 1
ATOM 1757 C CA . LYS A 1 217 ? 34.625 12.398 17.812 1 91.88 217 LYS A CA 1
ATOM 1758 C C . LYS A 1 217 ? 33.688 13.562 18.062 1 91.88 217 LYS A C 1
ATOM 1760 O O . LYS A 1 217 ? 32.469 13.359 18.281 1 91.88 217 LYS A O 1
ATOM 1765 N N . GLU A 1 218 ? 34.219 14.742 18.062 1 91.75 218 GLU A N 1
ATOM 1766 C CA . GLU A 1 218 ? 33.406 15.938 18.281 1 91.75 218 GLU A CA 1
ATOM 1767 C C . GLU A 1 218 ? 32.375 16.125 17.156 1 91.75 218 GLU A C 1
ATOM 1769 O O . GLU A 1 218 ? 31.25 16.547 17.406 1 91.75 218 GLU A O 1
ATOM 1774 N N . GLN A 1 219 ? 32.781 15.781 16.016 1 91.94 219 GLN A N 1
ATOM 1775 C CA . GLN A 1 219 ? 31.906 15.883 14.867 1 91.94 219 GLN A CA 1
ATOM 1776 C C . GLN A 1 219 ? 30.781 14.859 14.945 1 91.94 219 GLN A C 1
ATOM 1778 O O . GLN A 1 219 ? 29.641 15.141 14.578 1 91.94 219 GLN A O 1
ATOM 1783 N N . LYS A 1 220 ? 31.156 13.742 15.445 1 92.69 220 LYS A N 1
ATOM 1784 C CA . LYS A 1 220 ? 30.141 12.695 15.633 1 92.69 220 LYS A CA 1
ATOM 1785 C C . LYS A 1 220 ? 29.109 13.109 16.688 1 92.69 220 LYS A C 1
ATOM 1787 O O . LYS A 1 220 ? 27.922 12.852 16.516 1 92.69 220 LYS A O 1
ATOM 1792 N N . GLU A 1 221 ? 29.594 13.648 17.688 1 93.5 221 GLU A N 1
ATOM 1793 C CA . GLU A 1 221 ? 28.688 14.109 18.734 1 93.5 221 GLU A CA 1
ATOM 1794 C C . GLU A 1 221 ? 27.766 15.219 18.25 1 93.5 221 GLU A C 1
ATOM 1796 O O . GLU A 1 221 ? 26.594 15.25 18.594 1 93.5 221 GLU A O 1
ATOM 1801 N N . TYR A 1 222 ? 28.359 16.078 17.5 1 93.56 222 TYR A N 1
ATOM 1802 C CA . TYR A 1 222 ? 27.578 17.156 16.906 1 93.56 222 TYR A CA 1
ATOM 1803 C C . TYR A 1 222 ? 26.469 16.594 16.016 1 93.56 222 TYR A C 1
ATOM 1805 O O . TYR A 1 222 ? 25.312 17 16.141 1 93.56 222 TYR A O 1
ATOM 1813 N N . ASN A 1 223 ? 26.828 15.695 15.18 1 93.44 223 ASN A N 1
ATOM 1814 C CA . ASN A 1 223 ? 25.859 15.07 14.289 1 93.44 223 ASN A CA 1
ATOM 1815 C C . ASN A 1 223 ? 24.781 14.328 15.07 1 93.44 223 ASN A C 1
ATOM 1817 O O . ASN A 1 223 ? 23.609 14.328 14.68 1 93.44 223 ASN A O 1
ATOM 1821 N N . ARG A 1 224 ? 25.172 13.727 16.109 1 94.56 224 ARG A N 1
ATOM 1822 C CA . ARG A 1 224 ? 24.219 13.008 16.953 1 94.56 224 ARG A CA 1
ATOM 1823 C C . ARG A 1 224 ? 23.203 13.969 17.562 1 94.56 224 ARG A C 1
ATOM 1825 O O . ARG A 1 224 ? 22.016 13.656 17.641 1 94.56 224 ARG A O 1
ATOM 1832 N N . GLU A 1 225 ? 23.703 15.039 18 1 93.88 225 GLU A N 1
ATOM 1833 C CA . GLU A 1 225 ? 22.812 16.047 18.578 1 93.88 225 GLU A CA 1
ATOM 1834 C C . GLU A 1 225 ? 21.844 16.578 17.547 1 93.88 225 GLU A C 1
ATOM 1836 O O . GLU A 1 225 ? 20.656 16.781 17.84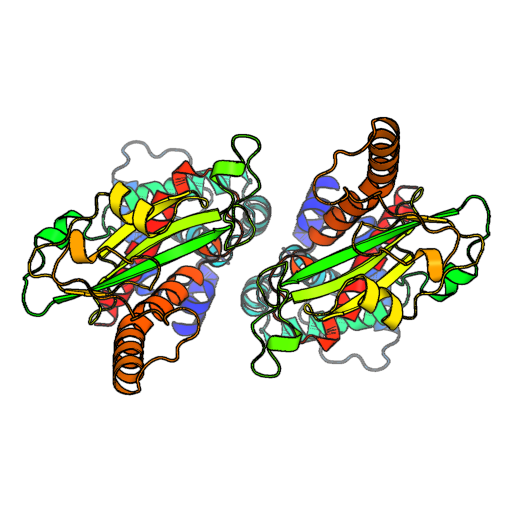4 1 93.88 225 GLU A O 1
ATOM 1841 N N . LEU A 1 226 ? 22.297 16.844 16.406 1 94.19 226 LEU A N 1
ATOM 1842 C CA . LEU A 1 226 ? 21.438 17.312 15.344 1 94.19 226 LEU A CA 1
ATOM 1843 C C . LEU A 1 226 ? 20.375 16.281 15.008 1 94.19 226 LEU A C 1
ATOM 1845 O O . LEU A 1 226 ? 19.203 16.625 14.773 1 94.19 226 LEU A O 1
ATOM 1849 N N . ASN A 1 227 ? 20.828 15.078 14.984 1 93.06 227 ASN A N 1
ATOM 1850 C CA . ASN A 1 227 ? 19.891 13.992 14.688 1 93.06 227 ASN A CA 1
ATOM 1851 C C . ASN A 1 227 ? 18.797 13.891 15.742 1 93.06 227 ASN A C 1
ATOM 1853 O O . ASN A 1 227 ? 17.641 13.578 15.414 1 93.06 227 ASN A O 1
ATOM 1857 N N . ARG A 1 228 ? 19.219 14.117 16.875 1 94.81 228 ARG A N 1
ATOM 1858 C CA . ARG A 1 228 ? 18.25 14.094 17.969 1 94.81 228 ARG A CA 1
ATOM 1859 C C . ARG A 1 228 ? 17.188 15.172 17.781 1 94.81 228 ARG A C 1
ATOM 1861 O O . ARG A 1 228 ? 16 14.93 18 1 94.81 228 ARG A O 1
ATOM 1868 N N . LEU A 1 229 ? 17.656 16.281 17.391 1 93.5 229 LEU A N 1
ATOM 1869 C CA . LEU A 1 229 ? 16.734 17.391 17.156 1 93.5 229 LEU A CA 1
ATOM 1870 C C . LEU A 1 229 ? 15.852 17.141 15.945 1 93.5 229 LEU A C 1
ATOM 1872 O O . LEU A 1 229 ? 14.703 17.578 15.906 1 93.5 229 LEU A O 1
ATOM 1876 N N . ARG A 1 230 ? 16.297 16.328 15.055 1 94.81 230 ARG A N 1
ATOM 1877 C CA . ARG A 1 230 ? 15.594 16.094 13.797 1 94.81 230 ARG A CA 1
ATOM 1878 C C . ARG A 1 230 ? 14.602 14.945 13.93 1 94.81 230 ARG A C 1
ATOM 1880 O O . ARG A 1 230 ? 13.766 14.734 13.047 1 94.81 230 ARG A O 1
ATOM 1887 N N . ILE A 1 231 ? 14.602 14.195 14.953 1 94.94 231 ILE A N 1
ATOM 1888 C CA . ILE A 1 231 ? 13.789 13 15.125 1 94.94 231 ILE A CA 1
ATOM 1889 C C . ILE A 1 231 ? 12.312 13.352 15 1 94.94 231 ILE A C 1
ATOM 1891 O O . ILE A 1 231 ? 11.5 12.516 14.578 1 94.94 231 ILE A O 1
ATOM 1895 N N . VAL A 1 232 ? 12 14.578 15.297 1 95.88 232 VAL A N 1
ATOM 1896 C CA . VAL A 1 232 ? 10.617 15.039 15.258 1 95.88 232 VAL A CA 1
ATOM 1897 C C . VAL A 1 232 ? 10.055 14.859 13.844 1 95.88 232 VAL A C 1
ATOM 1899 O O . VAL A 1 232 ? 8.875 14.562 13.672 1 95.88 232 VAL A O 1
ATOM 1902 N N . VAL A 1 233 ? 10.891 14.992 12.875 1 95.06 233 VAL A N 1
ATOM 1903 C CA . VAL A 1 233 ? 10.445 14.875 11.484 1 95.06 233 VAL A CA 1
ATOM 1904 C C . VAL A 1 233 ? 9.961 13.445 11.227 1 95.06 233 VAL A C 1
ATOM 1906 O O . VAL A 1 233 ? 8.977 13.242 10.516 1 95.06 233 VAL A O 1
ATOM 1909 N N . GLU A 1 234 ? 10.695 12.5 11.797 1 91.75 234 GLU A N 1
ATOM 1910 C CA . GLU A 1 234 ? 10.305 11.102 11.648 1 91.75 234 GLU A CA 1
ATOM 1911 C C . GLU A 1 234 ? 8.945 10.844 12.297 1 91.75 234 GLU A C 1
ATOM 1913 O O . GLU A 1 234 ? 8.125 10.102 11.75 1 91.75 234 GLU A O 1
ATOM 1918 N N . HIS A 1 235 ? 8.727 11.438 13.328 1 95.06 235 HIS A N 1
ATOM 1919 C CA . HIS A 1 235 ? 7.457 11.266 14.031 1 95.06 235 HIS A CA 1
ATOM 1920 C C . HIS A 1 235 ? 6.305 11.883 13.25 1 95.06 235 HIS A C 1
ATOM 1922 O O . HIS A 1 235 ? 5.25 11.266 13.102 1 95.06 235 HIS A O 1
ATOM 1928 N N . VAL A 1 236 ? 6.582 13.031 12.781 1 97 236 VAL A N 1
ATOM 1929 C CA . VAL A 1 236 ? 5.547 13.727 12.023 1 97 236 VAL A CA 1
ATOM 1930 C C . VAL A 1 236 ? 5.242 12.953 10.734 1 97 236 VAL A C 1
ATOM 1932 O O . VAL A 1 236 ? 4.078 12.742 10.391 1 97 236 VAL A O 1
ATOM 1935 N N . ASN A 1 237 ? 6.297 12.555 10.086 1 94.81 237 ASN A N 1
ATOM 1936 C CA . ASN A 1 237 ? 6.117 11.766 8.875 1 94.81 237 ASN A CA 1
ATOM 1937 C C . ASN A 1 237 ? 5.301 10.5 9.141 1 94.81 237 ASN A C 1
ATOM 1939 O O . ASN A 1 237 ? 4.449 10.133 8.328 1 94.81 237 ASN A O 1
ATOM 1943 N N . ARG A 1 238 ? 5.578 9.93 10.219 1 93.62 238 ARG A N 1
ATOM 1944 C 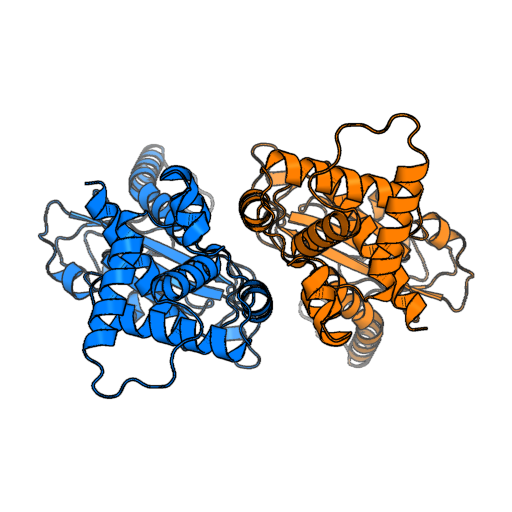CA . ARG A 1 238 ? 4.836 8.727 10.586 1 93.62 238 ARG A CA 1
ATOM 1945 C C . ARG A 1 238 ? 3.357 9.031 10.781 1 93.62 238 ARG A C 1
ATOM 1947 O O . ARG A 1 238 ? 2.494 8.266 10.352 1 93.62 238 ARG A O 1
ATOM 1954 N N . ARG A 1 239 ? 3.086 10.094 11.398 1 95.81 239 ARG A N 1
ATOM 1955 C CA . ARG A 1 239 ? 1.706 10.484 11.672 1 95.81 239 ARG A CA 1
ATOM 1956 C C . ARG A 1 239 ? 0.967 10.828 10.383 1 95.81 239 ARG A C 1
ATOM 1958 O O . ARG A 1 239 ? -0.236 10.586 10.266 1 95.81 239 ARG A O 1
ATOM 1965 N N . LEU A 1 240 ? 1.701 11.383 9.469 1 96.69 240 LEU A N 1
ATOM 1966 C CA . LEU A 1 240 ? 1.084 11.711 8.188 1 96.69 240 LEU A CA 1
ATOM 1967 C C . LEU A 1 240 ? 0.877 10.461 7.344 1 96.69 240 LEU A C 1
ATOM 1969 O O . LEU A 1 240 ? -0.152 10.312 6.68 1 96.69 240 LEU A O 1
ATOM 1973 N N . LYS A 1 241 ? 1.787 9.57 7.5 1 93.94 241 LYS A N 1
ATOM 1974 C CA . LYS A 1 241 ? 1.815 8.43 6.59 1 93.94 241 LYS A CA 1
ATOM 1975 C C . LYS A 1 241 ? 0.891 7.316 7.078 1 93.94 241 LYS A C 1
ATOM 1977 O O . LYS A 1 241 ? 0.739 6.293 6.41 1 93.94 241 LYS A O 1
ATOM 1982 N N . ILE A 1 242 ? 0.267 7.461 8.234 1 94.94 242 ILE A N 1
ATOM 1983 C CA . ILE A 1 242 ? -0.783 6.523 8.617 1 94.94 242 ILE A CA 1
ATOM 1984 C C . ILE A 1 242 ? -1.951 6.633 7.637 1 94.94 242 ILE A C 1
ATOM 1986 O O . ILE A 1 242 ? -2.766 5.711 7.531 1 94.94 242 ILE A O 1
ATOM 1990 N N . PHE A 1 243 ? -2.074 7.836 7.117 1 96.94 243 PHE A N 1
ATOM 1991 C CA . PHE A 1 243 ? -2.984 7.977 5.988 1 96.94 243 PHE A CA 1
ATOM 1992 C C . PHE A 1 243 ? -2.359 7.418 4.715 1 96.94 243 PHE A C 1
ATOM 1994 O O . PHE A 1 243 ? -1.528 8.07 4.086 1 96.94 243 PHE A O 1
ATOM 2001 N N . ASN A 1 244 ? -2.846 6.363 4.312 1 94.12 244 ASN A N 1
ATOM 2002 C CA . ASN A 1 244 ? -2.211 5.559 3.273 1 94.12 244 ASN A CA 1
ATOM 2003 C C . ASN A 1 244 ? -2.207 6.285 1.931 1 94.12 244 ASN A C 1
ATOM 2005 O O . ASN A 1 244 ? -1.436 5.941 1.035 1 94.12 244 ASN A O 1
ATOM 2009 N N . ILE A 1 245 ? -3.043 7.305 1.796 1 95 245 ILE A N 1
ATOM 2010 C CA . ILE A 1 245 ? -3.061 8.062 0.55 1 95 245 ILE A CA 1
ATOM 2011 C C . ILE A 1 245 ? -1.723 8.773 0.361 1 95 245 ILE A C 1
ATOM 2013 O O . ILE A 1 245 ? -1.338 9.094 -0.766 1 95 245 ILE A O 1
ATOM 2017 N N . LEU A 1 246 ? -0.97 8.984 1.445 1 93.94 246 LEU A N 1
ATOM 2018 C CA . LEU A 1 246 ? 0.314 9.672 1.39 1 93.94 246 LEU A CA 1
ATOM 2019 C C . LEU A 1 246 ? 1.467 8.672 1.362 1 93.94 246 LEU A C 1
ATOM 2021 O O . LEU A 1 246 ? 2.613 9.047 1.103 1 93.94 246 LEU A O 1
ATOM 2025 N N . SER A 1 247 ? 1.189 7.406 1.648 1 90.06 247 SER A N 1
ATOM 2026 C CA . SER A 1 247 ? 2.25 6.406 1.762 1 90.06 247 SER A CA 1
ATOM 2027 C C . SER A 1 247 ? 2.232 5.445 0.578 1 90.06 247 SER A C 1
ATOM 2029 O O . SER A 1 247 ? 3.281 4.961 0.149 1 90.06 247 SER A O 1
ATOM 2031 N N . ASN A 1 248 ? 1.096 5.172 0.13 1 88 248 ASN A N 1
ATOM 2032 C CA . ASN A 1 248 ? 0.971 4.246 -0.988 1 88 248 ASN A CA 1
ATOM 2033 C C . ASN A 1 248 ? 1.063 4.969 -2.33 1 88 248 ASN A C 1
ATOM 2035 O O . ASN A 1 248 ? 1.185 6.191 -2.373 1 88 248 ASN A O 1
ATOM 2039 N N . GLN A 1 249 ? 1.171 4.207 -3.336 1 86.62 249 GLN A N 1
ATOM 2040 C CA . GLN A 1 249 ? 1.23 4.773 -4.68 1 86.62 249 GLN A CA 1
ATOM 2041 C C . GLN A 1 249 ? 0.021 5.66 -4.957 1 86.62 249 GLN A C 1
ATOM 2043 O O . GLN A 1 249 ? -1.118 5.191 -4.934 1 86.62 249 GLN A O 1
ATOM 2048 N N . TYR A 1 250 ? 0.292 6.914 -5.105 1 89.62 250 TYR A N 1
ATOM 2049 C CA . TYR A 1 250 ? -0.769 7.879 -5.371 1 89.62 250 TYR A CA 1
ATOM 2050 C C . TYR A 1 250 ? -1.379 7.656 -6.746 1 89.62 250 TYR A C 1
ATOM 2052 O O . TYR A 1 250 ? -0.686 7.746 -7.766 1 89.62 250 TYR A O 1
ATOM 2060 N N . ARG A 1 251 ? -2.633 7.406 -6.793 1 86.25 251 ARG A N 1
ATOM 2061 C CA . ARG A 1 251 ? -3.301 6.984 -8.023 1 86.25 251 ARG A CA 1
ATOM 2062 C C . ARG A 1 251 ? -4.07 8.141 -8.648 1 86.25 251 ARG A C 1
ATOM 2064 O O . ARG A 1 251 ? -4.613 8.008 -9.75 1 86.25 251 ARG A O 1
ATOM 2071 N N . ASN A 1 252 ? -4.156 9.266 -7.969 1 85.31 252 ASN A N 1
ATOM 2072 C CA . ASN A 1 252 ? -4.941 10.406 -8.43 1 85.31 252 ASN A CA 1
ATOM 2073 C C . ASN A 1 252 ? -4.094 11.375 -9.242 1 85.31 252 ASN A C 1
ATOM 2075 O O . ASN A 1 252 ? -2.895 11.156 -9.43 1 85.31 252 ASN A O 1
ATOM 2079 N N . ARG A 1 253 ? -4.758 12.258 -9.82 1 78.5 253 ARG A N 1
ATOM 2080 C CA . ARG A 1 253 ? -4.055 13.312 -10.539 1 78.5 253 ARG A CA 1
ATOM 2081 C C . ARG A 1 253 ? -3.154 14.109 -9.602 1 78.5 253 ARG A C 1
ATOM 2083 O O . ARG A 1 253 ? -3.529 14.391 -8.461 1 78.5 253 ARG A O 1
ATOM 2090 N N . HIS A 1 254 ? -2.08 14.438 -10.109 1 80.69 254 HIS A N 1
ATOM 2091 C CA . HIS A 1 254 ? -1.019 15.039 -9.312 1 80.69 254 HIS A CA 1
ATOM 2092 C C . HIS A 1 254 ? -1.437 16.406 -8.789 1 80.69 254 HIS A C 1
ATOM 2094 O O . HIS A 1 254 ? -0.975 16.828 -7.727 1 80.69 254 HIS A O 1
ATOM 2100 N N . ARG A 1 255 ? -2.318 17.047 -9.484 1 78.88 255 ARG A N 1
ATOM 2101 C CA . ARG A 1 255 ? -2.684 18.406 -9.156 1 78.88 255 ARG A CA 1
ATOM 2102 C C . ARG A 1 255 ? -3.303 18.5 -7.77 1 78.88 255 ARG A C 1
ATOM 2104 O O . ARG A 1 255 ? -3.166 19.516 -7.082 1 78.88 255 ARG A O 1
ATOM 2111 N N . ARG A 1 256 ? -3.857 17.438 -7.379 1 89.25 256 ARG A N 1
ATOM 2112 C CA . ARG A 1 256 ? -4.574 17.516 -6.109 1 89.25 256 ARG A CA 1
ATOM 2113 C C . ARG A 1 256 ? -3.723 16.969 -4.969 1 89.25 256 ARG A C 1
ATOM 2115 O O . ARG A 1 256 ? -4.129 17.016 -3.807 1 89.25 256 ARG A O 1
ATOM 2122 N N . PHE A 1 257 ? -2.609 16.5 -5.285 1 92.25 257 PHE A N 1
ATOM 2123 C CA . PHE A 1 257 ? -1.751 15.914 -4.262 1 92.25 257 PHE A CA 1
ATOM 2124 C C . PHE A 1 257 ? -1.388 16.953 -3.203 1 92.25 257 PHE A C 1
ATOM 2126 O O . PHE A 1 257 ? -1.508 16.688 -2.004 1 92.25 257 PHE A O 1
ATOM 2133 N N . GLY A 1 258 ? -0.982 18.109 -3.697 1 92.19 258 GLY A N 1
ATOM 2134 C CA . GLY A 1 258 ? -0.606 19.172 -2.771 1 92.19 258 GLY A CA 1
ATOM 2135 C C . GLY A 1 258 ? -1.74 19.594 -1.856 1 92.19 258 GLY A C 1
ATOM 2136 O O . GLY A 1 258 ? -1.535 19.797 -0.657 1 92.19 258 GLY A O 1
ATOM 2137 N N . LEU A 1 259 ? -2.895 19.672 -2.422 1 93.5 259 LEU A N 1
ATOM 2138 C CA . LEU A 1 259 ? -4.07 20.062 -1.652 1 93.5 259 LEU A CA 1
ATOM 2139 C C . LEU A 1 259 ? -4.375 19.031 -0.568 1 93.5 259 LEU A C 1
ATOM 2141 O O . LEU A 1 259 ? -4.633 19.406 0.582 1 93.5 259 LEU A O 1
ATOM 2145 N N . ARG A 1 260 ? -4.301 17.781 -0.922 1 95.5 260 ARG A N 1
ATOM 2146 C CA . ARG A 1 260 ? -4.594 16.703 0.016 1 95.5 260 ARG A CA 1
ATOM 2147 C C . ARG A 1 260 ? -3.543 16.641 1.121 1 95.5 260 ARG A C 1
ATOM 2149 O O . ARG A 1 260 ? -3.879 16.469 2.293 1 95.5 260 ARG A O 1
ATOM 2156 N N . SER A 1 261 ? -2.283 16.812 0.679 1 96.06 261 SER A N 1
ATOM 2157 C CA . SER A 1 261 ? -1.204 16.797 1.662 1 96.06 261 SER A CA 1
ATOM 2158 C C . SER A 1 261 ? -1.356 17.938 2.662 1 96.06 261 SER A C 1
ATOM 2160 O O . SER A 1 261 ? -1.171 17.75 3.865 1 96.06 261 SER A O 1
ATOM 2162 N N . ASN A 1 262 ? -1.721 19.125 2.121 1 96.31 262 ASN A N 1
ATOM 2163 C CA . ASN A 1 262 ? -1.924 20.281 2.988 1 96.31 262 ASN A CA 1
ATOM 2164 C C . ASN A 1 262 ? -3.096 20.062 3.943 1 96.31 262 ASN A C 1
ATOM 2166 O O . ASN A 1 262 ? -3.023 20.438 5.113 1 96.31 262 ASN A O 1
ATOM 2170 N N . LEU A 1 263 ? -4.098 19.5 3.4 1 97.25 263 LEU A N 1
ATOM 2171 C CA . LEU A 1 263 ? -5.285 19.25 4.211 1 97.25 263 LEU A CA 1
ATOM 2172 C C . LEU A 1 263 ? -4.973 18.281 5.344 1 97.25 263 LEU A C 1
ATOM 2174 O O . LEU A 1 263 ? -5.297 18.547 6.504 1 97.25 263 LEU A O 1
ATOM 2178 N N . ILE A 1 264 ? -4.301 17.172 5.062 1 97.88 264 ILE A N 1
ATOM 2179 C CA . ILE A 1 264 ? -3.973 16.141 6.051 1 97.88 264 ILE A CA 1
ATOM 2180 C C . ILE A 1 264 ? -2.992 16.719 7.074 1 97.88 264 ILE A C 1
ATOM 2182 O O . ILE A 1 264 ? -3.119 16.469 8.273 1 97.88 264 ILE A O 1
ATOM 2186 N N . ALA A 1 265 ? -2.062 17.516 6.578 1 98.12 265 ALA A N 1
ATOM 2187 C CA . ALA A 1 265 ? -1.131 18.188 7.48 1 98.12 265 ALA A CA 1
ATOM 2188 C C . ALA A 1 265 ? -1.867 19.141 8.414 1 98.12 265 ALA A C 1
ATOM 2190 O O . ALA A 1 265 ? -1.524 19.25 9.594 1 98.12 265 ALA A O 1
ATOM 2191 N N . GLY A 1 266 ? -2.783 19.859 7.836 1 97.94 266 GLY A N 1
ATOM 2192 C CA . GLY A 1 266 ? -3.594 20.75 8.648 1 97.94 266 GLY A CA 1
ATOM 2193 C C . GLY A 1 266 ? -4.391 20.016 9.719 1 97.94 266 GLY A C 1
ATOM 2194 O O . GLY A 1 266 ? -4.535 20.516 10.836 1 97.94 266 GLY A O 1
ATOM 2195 N N . ILE A 1 267 ? -4.941 18.922 9.383 1 97.81 267 ILE A N 1
ATOM 2196 C CA . ILE A 1 267 ? -5.68 18.094 10.336 1 97.81 267 ILE A CA 1
ATOM 2197 C C . ILE A 1 267 ? -4.742 17.625 11.438 1 97.81 267 ILE A C 1
ATOM 2199 O O . ILE A 1 267 ? -5.105 17.625 12.617 1 97.81 267 ILE A O 1
ATOM 2203 N N . TYR A 1 268 ? -3.564 17.219 11.078 1 97.81 268 TYR A N 1
ATOM 2204 C CA . TYR A 1 268 ? -2.543 16.844 12.047 1 97.81 268 TYR A CA 1
ATOM 2205 C C . TYR A 1 268 ? -2.289 17.984 13.031 1 97.81 268 TYR A C 1
ATOM 2207 O O . TYR A 1 268 ? -2.258 17.766 14.242 1 97.81 268 TYR A O 1
ATOM 2215 N N . ASN A 1 269 ? -2.102 19.203 12.5 1 97.62 269 ASN A N 1
ATOM 2216 C CA . ASN A 1 269 ? -1.877 20.359 13.352 1 97.62 269 ASN A CA 1
ATOM 2217 C C . ASN A 1 269 ? -3.049 20.594 14.305 1 97.62 269 ASN A C 1
ATOM 2219 O O . ASN A 1 269 ? -2.848 20.938 15.477 1 97.62 269 ASN A O 1
ATOM 2223 N N . TYR A 1 270 ? -4.195 20.453 13.766 1 97.12 270 TYR A N 1
ATOM 2224 C CA . TYR A 1 270 ? -5.387 20.625 14.594 1 97.12 270 TYR A CA 1
ATOM 2225 C C . TYR A 1 270 ? -5.402 19.641 15.75 1 97.12 270 TYR A C 1
ATOM 2227 O O . TYR A 1 270 ? -5.676 20.016 16.891 1 97.12 270 TYR A O 1
ATOM 2235 N N . GLU A 1 271 ? -5.082 18.344 15.461 1 96.19 271 GLU A N 1
ATOM 2236 C CA . GLU A 1 271 ? -5.051 17.312 16.484 1 96.19 271 GLU A CA 1
ATOM 2237 C C . GLU A 1 271 ? -3.961 17.594 17.516 1 96.19 271 GLU A C 1
ATOM 2239 O O . GLU A 1 271 ? -4.125 17.266 18.703 1 96.19 271 GLU A O 1
ATOM 2244 N N . LEU A 1 272 ? -2.895 18.094 17.047 1 95.06 272 LEU A N 1
ATOM 2245 C CA . LEU A 1 272 ? -1.795 18.453 17.938 1 95.06 272 LEU A CA 1
ATOM 2246 C C . LEU A 1 272 ? -2.23 19.531 18.922 1 95.06 272 LEU A C 1
ATOM 2248 O O . LEU A 1 272 ? -1.883 19.469 20.109 1 95.06 272 LEU A O 1
ATOM 2252 N N . ALA A 1 273 ? -2.939 20.5 18.469 1 93 273 ALA A N 1
ATOM 2253 C CA . ALA A 1 273 ? -3.41 21.609 19.297 1 93 273 ALA A CA 1
ATOM 2254 C C . ALA A 1 273 ? -4.434 21.125 20.328 1 93 273 ALA A C 1
ATOM 2256 O O . ALA A 1 273 ? -4.555 21.719 21.406 1 93 273 ALA A O 1
ATOM 2257 N N . LEU A 1 274 ? -5.219 20.078 19.969 1 90 274 LEU A N 1
ATOM 2258 C CA . LEU A 1 274 ? -6.203 19.516 20.891 1 90 274 LEU A CA 1
ATOM 2259 C C . LEU A 1 274 ? -5.52 18.844 22.078 1 90 274 LEU A C 1
ATOM 2261 O O . LEU A 1 274 ? -6.047 18.859 23.188 1 90 274 LEU A O 1
ATOM 2265 N N . LYS A 1 275 ? -4.418 18.188 21.875 1 81.94 275 LYS A N 1
ATOM 2266 C CA . LYS A 1 275 ? -3.689 17.484 22.922 1 81.94 275 LYS A CA 1
ATOM 2267 C C . LYS A 1 275 ? -2.922 18.453 23.812 1 81.94 275 LYS A C 1
ATOM 2269 O O . LYS A 1 275 ? -2.605 18.141 24.953 1 81.94 275 LYS A O 1
ATOM 2274 N N . ALA A 1 276 ? -2.594 19.609 23.328 1 69.56 276 ALA A N 1
ATOM 2275 C CA . ALA A 1 276 ? -1.85 20.594 24.109 1 69.56 276 ALA A CA 1
ATOM 2276 C C . ALA A 1 276 ? -2.752 21.281 25.125 1 69.56 276 ALA A C 1
ATOM 2278 O O . ALA A 1 276 ? -3.965 21.391 24.922 1 69.56 276 ALA A O 1
ATOM 2279 N N . MET B 1 1 ? -17.656 -6.512 1.857 1 75.19 1 MET B N 1
ATOM 2280 C CA . MET B 1 1 ? -18.953 -6.836 1.254 1 75.19 1 MET B CA 1
ATOM 2281 C C . MET B 1 1 ? -19.312 -8.297 1.507 1 75.19 1 MET B C 1
ATOM 2283 O O . MET B 1 1 ? -18.469 -9.188 1.363 1 75.19 1 MET B O 1
ATOM 2287 N N . LYS B 1 2 ? -20.625 -8.453 1.776 1 84.5 2 LYS B N 1
ATOM 2288 C CA . LYS B 1 2 ? -21.109 -9.805 2.061 1 84.5 2 LYS B CA 1
ATOM 2289 C C . LYS B 1 2 ? -21.609 -10.492 0.791 1 84.5 2 LYS B C 1
ATOM 2291 O O . LYS B 1 2 ? -21.828 -9.836 -0.23 1 84.5 2 LYS B O 1
ATOM 2296 N N . ILE B 1 3 ? -21.734 -11.734 0.872 1 86.38 3 ILE B N 1
ATOM 2297 C CA . ILE B 1 3 ? -22.016 -12.555 -0.303 1 86.38 3 ILE B CA 1
ATOM 2298 C C . ILE B 1 3 ? -23.375 -12.188 -0.878 1 86.38 3 ILE B C 1
ATOM 2300 O O . ILE B 1 3 ? -23.578 -12.211 -2.096 1 86.38 3 ILE B O 1
ATOM 2304 N N . GLU B 1 4 ? -24.297 -11.797 -0.087 1 85.81 4 GLU B N 1
ATOM 2305 C CA . GLU B 1 4 ? -25.625 -11.43 -0.55 1 85.81 4 GLU B CA 1
ATOM 2306 C C . GLU B 1 4 ? -25.578 -10.273 -1.551 1 85.81 4 GLU B C 1
ATOM 2308 O O . GLU B 1 4 ? -26.297 -10.273 -2.547 1 85.81 4 GLU B O 1
ATOM 2313 N N . LYS B 1 5 ? -24.75 -9.383 -1.323 1 88.44 5 LYS B N 1
ATOM 2314 C CA . LYS B 1 5 ? -24.562 -8.234 -2.215 1 88.44 5 LYS B CA 1
ATOM 2315 C C . LYS B 1 5 ? -23.641 -8.586 -3.379 1 88.44 5 LYS B C 1
ATOM 2317 O O . LYS B 1 5 ? -23.859 -8.133 -4.504 1 88.44 5 LYS B O 1
ATOM 2322 N N . ALA B 1 6 ? -22.719 -9.461 -3.107 1 91.38 6 ALA B N 1
ATOM 2323 C CA . ALA B 1 6 ? -21.734 -9.828 -4.121 1 91.38 6 ALA B CA 1
ATOM 2324 C C . ALA B 1 6 ? -22.375 -10.648 -5.238 1 91.38 6 ALA B C 1
ATOM 2326 O O . ALA B 1 6 ? -21.953 -10.578 -6.395 1 91.38 6 ALA B O 1
ATOM 2327 N N . LYS B 1 7 ? -23.375 -11.367 -4.918 1 90.38 7 LYS B N 1
ATOM 2328 C CA . LYS B 1 7 ? -24.062 -12.203 -5.895 1 90.38 7 LYS B CA 1
ATOM 2329 C C . LYS B 1 7 ? -24.766 -11.352 -6.945 1 90.38 7 LYS B C 1
ATOM 2331 O O . LYS B 1 7 ? -25.031 -11.812 -8.055 1 90.38 7 LYS B O 1
ATOM 2336 N N . GLN B 1 8 ? -25.031 -10.117 -6.574 1 91.25 8 GLN B N 1
ATOM 2337 C CA . GLN B 1 8 ? -25.781 -9.242 -7.469 1 91.25 8 GLN B CA 1
ATOM 2338 C C . GLN B 1 8 ? -24.859 -8.555 -8.461 1 91.25 8 GLN B C 1
ATOM 2340 O O . GLN B 1 8 ? -25.312 -7.953 -9.438 1 91.25 8 GLN B O 1
ATOM 2345 N N . LEU B 1 9 ? -23.672 -8.742 -8.305 1 93.62 9 LEU B N 1
ATOM 2346 C CA . LEU B 1 9 ? -22.703 -8.094 -9.188 1 93.62 9 LEU B CA 1
ATOM 2347 C C . LEU B 1 9 ? -22.578 -8.844 -10.508 1 93.62 9 LEU B C 1
ATOM 2349 O O . LEU B 1 9 ? -22.75 -10.07 -10.555 1 93.62 9 LEU B O 1
ATOM 2353 N N . THR B 1 10 ? -22.359 -8.078 -11.57 1 94.31 10 THR B N 1
ATOM 2354 C CA . THR B 1 10 ? -22.016 -8.719 -12.828 1 94.31 10 THR B CA 1
ATOM 2355 C C . THR B 1 10 ? -20.703 -9.477 -12.711 1 94.31 10 THR B C 1
ATOM 2357 O O . THR B 1 10 ? -19.938 -9.266 -11.758 1 94.31 10 THR B O 1
ATOM 2360 N N . ALA B 1 11 ? -20.406 -10.398 -13.625 1 93.81 11 ALA B N 1
ATOM 2361 C CA . ALA B 1 11 ? -19.172 -11.18 -13.609 1 93.81 11 ALA B CA 1
ATOM 2362 C C . ALA B 1 11 ? -17.938 -10.281 -13.609 1 93.81 11 ALA B C 1
ATOM 2364 O O . ALA B 1 11 ? -16.984 -10.523 -12.867 1 93.81 11 ALA B O 1
ATOM 2365 N N . ARG B 1 12 ? -18.094 -9.258 -14.352 1 94.06 12 ARG B N 1
ATOM 2366 C CA . ARG B 1 12 ? -16.969 -8.328 -14.469 1 94.06 12 ARG B CA 1
ATOM 2367 C C . ARG B 1 12 ? -16.766 -7.562 -13.164 1 94.06 12 ARG B C 1
ATOM 2369 O O . ARG B 1 12 ? -15.625 -7.414 -12.703 1 94.06 12 ARG B O 1
ATOM 2376 N N . LYS B 1 13 ? -17.797 -7.113 -12.57 1 95 13 LYS B N 1
ATOM 2377 C CA . LYS B 1 13 ? -17.719 -6.352 -11.328 1 95 13 LYS B CA 1
ATOM 2378 C C . LYS B 1 13 ? -17.25 -7.23 -10.172 1 95 13 LYS B C 1
ATOM 2380 O O . LYS B 1 13 ? -16.531 -6.77 -9.289 1 95 13 LYS B O 1
ATOM 2385 N N . PHE B 1 14 ? -17.734 -8.461 -10.258 1 96.19 14 PHE B N 1
ATOM 2386 C CA . PHE B 1 14 ? -17.312 -9.406 -9.219 1 96.19 14 PHE B CA 1
ATOM 2387 C C . PHE B 1 14 ? -15.82 -9.656 -9.289 1 96.19 14 PHE B C 1
ATOM 2389 O O . PHE B 1 14 ? -15.133 -9.641 -8.266 1 96.19 14 PHE B O 1
ATOM 2396 N N . LYS B 1 15 ? -15.312 -9.859 -10.477 1 95.25 15 LYS B N 1
ATOM 2397 C CA . LYS B 1 15 ? -13.891 -10.109 -10.672 1 95.25 15 LYS B CA 1
ATOM 2398 C C . LYS B 1 15 ? -13.055 -8.891 -10.273 1 95.25 15 LYS B C 1
ATOM 2400 O O . LYS B 1 15 ? -11.969 -9.031 -9.711 1 95.25 15 LYS B O 1
ATOM 2405 N N . ARG B 1 16 ? -13.586 -7.746 -10.547 1 94.44 16 ARG B N 1
ATOM 2406 C CA . ARG B 1 16 ? -12.891 -6.516 -10.18 1 94.44 16 ARG B CA 1
ATOM 2407 C C . ARG B 1 16 ? -12.797 -6.375 -8.664 1 94.44 16 ARG B C 1
ATOM 2409 O O . ARG B 1 16 ? -11.781 -5.918 -8.133 1 94.44 16 ARG B O 1
ATOM 2416 N N . MET B 1 17 ? -13.82 -6.77 -8 1 95.38 17 MET B N 1
ATOM 2417 C CA . MET B 1 17 ? -13.906 -6.625 -6.547 1 95.38 17 MET B CA 1
ATOM 2418 C C . MET B 1 17 ? -13.023 -7.66 -5.848 1 95.38 17 MET B C 1
ATOM 2420 O O . MET B 1 17 ? -12.297 -7.328 -4.906 1 95.38 17 MET B O 1
ATOM 2424 N N . SER B 1 18 ? -13.047 -8.883 -6.344 1 95.5 18 SER B N 1
ATOM 2425 C CA . SER B 1 18 ? -12.438 -9.984 -5.598 1 95.5 18 SER B CA 1
ATOM 2426 C C . SER B 1 18 ? -11.109 -10.398 -6.219 1 95.5 18 SER B C 1
ATOM 2428 O O . SER B 1 18 ? -10.281 -11.031 -5.559 1 95.5 18 SER B O 1
ATOM 2430 N N . GLY B 1 19 ? -10.914 -10.195 -7.48 1 95.56 19 GLY B N 1
ATOM 2431 C CA . GLY B 1 19 ? -9.719 -10.641 -8.18 1 95.56 19 GLY B CA 1
ATOM 2432 C C . GLY B 1 19 ? -9.875 -12.008 -8.812 1 95.56 19 GLY B C 1
ATOM 2433 O O . GLY B 1 19 ? -9.008 -12.445 -9.57 1 95.56 19 GLY B O 1
ATOM 2434 N N . VAL B 1 20 ? -10.992 -12.719 -8.531 1 96.88 20 VAL B N 1
ATOM 2435 C CA . VAL B 1 20 ? -11.211 -14.039 -9.102 1 96.88 20 VAL B CA 1
ATOM 2436 C C . VAL B 1 20 ? -12.594 -14.102 -9.742 1 96.88 20 VAL B C 1
ATOM 2438 O O . VAL B 1 20 ? -13.469 -13.281 -9.438 1 96.88 20 VAL B O 1
ATOM 2441 N N . SER B 1 21 ? -12.758 -14.984 -10.664 1 96.62 21 SER B N 1
ATOM 2442 C CA . SER B 1 21 ? -14.062 -15.172 -11.297 1 96.62 21 SER B CA 1
ATOM 2443 C C . SER B 1 21 ? -15.055 -15.812 -10.328 1 96.62 21 SER B C 1
ATOM 2445 O O . SER B 1 21 ? -14.656 -16.406 -9.32 1 96.62 21 SER B O 1
ATOM 2447 N N . ARG B 1 22 ? -16.328 -15.68 -10.672 1 95.5 22 ARG B N 1
ATOM 2448 C CA . ARG B 1 22 ? -17.375 -16.297 -9.859 1 95.5 22 ARG B CA 1
ATOM 2449 C C . ARG B 1 22 ? -17.203 -17.812 -9.812 1 95.5 22 ARG B C 1
ATOM 2451 O O . ARG B 1 22 ? -17.469 -18.438 -8.781 1 95.5 22 ARG B O 1
ATOM 2458 N N . GLN B 1 23 ? -16.844 -18.344 -10.891 1 96 23 GLN B N 1
ATOM 2459 C CA . GLN B 1 23 ? -16.641 -19.797 -10.961 1 96 23 GLN B CA 1
ATOM 2460 C C . GLN B 1 23 ? -15.516 -20.234 -10.016 1 96 23 GLN B C 1
ATOM 2462 O O . GLN B 1 23 ? -15.664 -21.219 -9.289 1 96 23 GLN B O 1
ATOM 2467 N N . THR B 1 24 ? -14.453 -19.5 -10.07 1 97.19 24 THR B N 1
ATOM 2468 C CA . THR B 1 24 ? -13.328 -19.797 -9.188 1 97.19 24 THR B CA 1
ATOM 2469 C C . THR B 1 24 ? -13.734 -19.656 -7.723 1 97.19 24 THR B C 1
ATOM 2471 O O . THR B 1 24 ? -13.406 -20.5 -6.895 1 97.19 24 THR B O 1
ATOM 2474 N N . PHE B 1 25 ? -14.5 -18.625 -7.445 1 97.69 25 PHE B N 1
ATOM 2475 C CA . PHE B 1 25 ? -15 -18.406 -6.094 1 97.69 25 PHE B CA 1
ATOM 2476 C C . PHE B 1 25 ? -15.859 -19.578 -5.633 1 97.69 25 PHE B C 1
ATOM 2478 O O . PHE B 1 25 ? -15.68 -20.094 -4.527 1 97.69 25 PHE B O 1
ATOM 2485 N N . ASN B 1 26 ? -16.734 -19.938 -6.461 1 96.94 26 ASN B N 1
ATOM 2486 C CA . ASN B 1 26 ? -17.609 -21.047 -6.121 1 96.94 26 ASN B CA 1
ATOM 2487 C C . ASN B 1 26 ? -16.828 -22.344 -5.891 1 96.94 26 ASN B C 1
ATOM 2489 O O . ASN B 1 26 ? -17.172 -23.125 -5 1 96.94 26 ASN B O 1
ATOM 2493 N N . TYR B 1 27 ? -15.867 -22.469 -6.688 1 97.38 27 TYR B N 1
ATOM 2494 C CA . TYR B 1 27 ? -15.023 -23.641 -6.516 1 97.38 27 TYR B CA 1
ATOM 2495 C C . TYR B 1 27 ? -14.305 -23.609 -5.172 1 97.38 27 TYR B C 1
ATOM 2497 O O . TYR B 1 27 ? -14.211 -24.641 -4.492 1 97.38 27 TYR B O 1
ATOM 2505 N N . MET B 1 28 ? -13.789 -22.484 -4.762 1 97.88 28 MET B N 1
ATOM 2506 C CA . MET B 1 28 ? -13.148 -22.312 -3.463 1 97.88 28 MET B CA 1
ATOM 2507 C C . MET B 1 28 ? -14.117 -22.625 -2.33 1 97.88 28 MET B C 1
ATOM 2509 O O . MET B 1 28 ? -13.758 -23.297 -1.364 1 97.88 28 MET B O 1
ATOM 2513 N N . VAL B 1 29 ? -15.289 -22.156 -2.488 1 97.88 29 VAL B N 1
ATOM 2514 C CA . VAL B 1 29 ? -16.328 -22.391 -1.481 1 97.88 29 VAL B CA 1
ATOM 2515 C C . VAL B 1 29 ? -16.594 -23.875 -1.355 1 97.88 29 VAL B C 1
ATOM 2517 O O . VAL B 1 29 ? -16.719 -24.406 -0.246 1 97.88 29 VAL B O 1
ATOM 2520 N N . ASP B 1 30 ? -16.656 -24.516 -2.479 1 97.56 30 ASP B N 1
ATOM 2521 C CA . ASP B 1 30 ? -16.906 -25.953 -2.486 1 97.56 30 ASP B CA 1
ATOM 2522 C C . ASP B 1 30 ? -15.797 -26.703 -1.769 1 97.56 30 ASP B C 1
ATOM 2524 O O . ASP B 1 30 ? -16.062 -27.672 -1.044 1 97.56 30 ASP B O 1
ATOM 2528 N N . VAL B 1 31 ? -14.625 -26.297 -1.978 1 97.62 31 VAL B N 1
ATOM 2529 C CA . VAL B 1 31 ? -13.477 -26.938 -1.337 1 97.62 31 VAL B CA 1
ATOM 2530 C C . VAL B 1 31 ? -13.586 -26.781 0.179 1 97.62 31 VAL B C 1
ATOM 2532 O O . VAL B 1 31 ? -13.352 -27.734 0.923 1 97.62 31 VAL B O 1
ATOM 2535 N N . VAL B 1 32 ? -13.93 -25.609 0.633 1 97.25 32 VAL B N 1
ATOM 2536 C CA . VAL B 1 32 ? -14.023 -25.328 2.062 1 97.25 32 VAL B CA 1
ATOM 2537 C C . VAL B 1 32 ? -15.195 -26.109 2.658 1 97.25 32 VAL B C 1
ATOM 2539 O O . VAL B 1 32 ? -15.102 -26.641 3.762 1 97.25 32 VAL B O 1
ATOM 2542 N N . LYS B 1 33 ? -16.281 -26.188 1.951 1 96.12 33 LYS B N 1
ATOM 2543 C CA . LYS B 1 33 ? -17.438 -26.953 2.412 1 96.12 33 LYS B CA 1
ATOM 2544 C C . LYS B 1 33 ? -17.109 -28.438 2.547 1 96.12 33 LYS B C 1
ATOM 2546 O O . LYS B 1 33 ? -17.547 -29.094 3.496 1 96.12 33 LYS B O 1
ATOM 2551 N N . ALA B 1 34 ? -16.406 -28.891 1.586 1 95.44 34 ALA B N 1
ATOM 2552 C CA . ALA B 1 34 ? -16 -30.297 1.626 1 95.44 34 ALA B CA 1
ATOM 2553 C C . ALA B 1 34 ? -15.141 -30.594 2.852 1 95.44 34 ALA B C 1
ATOM 2555 O O . ALA B 1 34 ? -15.266 -31.641 3.473 1 95.44 34 ALA B O 1
ATOM 2556 N N . ASP B 1 35 ? -14.289 -29.672 3.172 1 94.06 35 ASP B N 1
ATOM 2557 C CA . ASP B 1 35 ? -13.438 -29.844 4.348 1 94.06 35 ASP B CA 1
ATOM 2558 C C . ASP B 1 35 ? -14.266 -29.797 5.633 1 94.06 35 ASP B C 1
ATOM 2560 O O . ASP B 1 35 ? -13.977 -30.531 6.586 1 94.06 35 ASP B O 1
ATOM 2564 N N . GLU B 1 36 ? -15.211 -28.906 5.637 1 90.31 36 GLU B N 1
ATOM 2565 C CA . GLU B 1 36 ? -16.078 -28.766 6.801 1 90.31 36 GLU B CA 1
ATOM 2566 C C . GLU B 1 36 ? -16.875 -30.047 7.059 1 90.31 36 GLU B C 1
ATOM 2568 O O . GLU B 1 36 ? -17.141 -30.391 8.211 1 90.31 36 GLU B O 1
ATOM 2573 N N . LYS B 1 37 ? -17.25 -30.719 6.039 1 89.19 37 LYS B N 1
ATOM 2574 C CA . LYS B 1 37 ? -18.016 -31.953 6.156 1 89.19 37 LYS B CA 1
ATOM 2575 C C . LYS B 1 37 ? -17.172 -33.094 6.734 1 89.19 37 LYS B C 1
ATOM 2577 O O . LYS B 1 37 ? -17.719 -34.031 7.316 1 89.19 37 LYS B O 1
ATOM 2582 N N . LYS B 1 38 ? -15.945 -32.969 6.598 1 86.38 38 LYS B N 1
ATOM 2583 C CA . LYS B 1 38 ? -15.055 -34 7.109 1 86.38 38 LYS B CA 1
ATOM 2584 C C . LYS B 1 38 ? -14.914 -33.906 8.625 1 86.38 38 LYS B C 1
ATOM 2586 O O . LYS B 1 38 ? -14.477 -34.875 9.273 1 86.38 38 LYS B O 1
ATOM 2591 N N . LYS B 1 39 ? -15.312 -32.781 9.125 1 78.75 39 LYS B N 1
ATOM 2592 C CA . LYS B 1 39 ? -15.148 -32.562 10.562 1 78.75 39 LYS B CA 1
ATOM 2593 C C . LYS B 1 39 ? -16.203 -33.344 11.352 1 78.75 39 LYS B C 1
ATOM 2595 O O . LYS B 1 39 ? -17.375 -33.375 10.961 1 78.75 39 LYS B O 1
ATOM 2600 N N . LYS B 1 40 ? -15.852 -34.156 12.336 1 71.06 40 LYS B N 1
ATOM 2601 C CA . LYS B 1 40 ? -16.719 -35 13.133 1 71.06 40 LYS B CA 1
ATOM 2602 C C . LYS B 1 40 ? -17.469 -34.219 14.188 1 71.06 40 LYS B C 1
ATOM 2604 O O . LYS B 1 40 ? -18.625 -34.531 14.508 1 71.06 40 LYS B O 1
ATOM 2609 N N . LYS B 1 41 ? -16.797 -33.188 14.883 1 67.62 41 LYS B N 1
ATOM 2610 C CA . LYS B 1 41 ? -17.438 -32.438 15.953 1 67.62 41 LYS B CA 1
ATOM 2611 C C . LYS B 1 41 ? -17.641 -30.984 15.555 1 67.62 41 LYS B C 1
ATOM 2613 O O . LYS B 1 41 ? -16.672 -30.281 15.227 1 67.62 41 LYS B O 1
ATOM 2618 N N . PRO B 1 42 ? -19.031 -30.719 15.453 1 60.06 42 PRO B N 1
ATOM 2619 C CA . PRO B 1 42 ? -19.266 -29.344 15.023 1 60.06 42 PRO B CA 1
ATOM 2620 C C . PRO B 1 42 ? -18.844 -28.312 16.078 1 60.06 42 PRO B C 1
ATOM 2622 O O . PRO B 1 42 ? -19.047 -28.531 17.266 1 60.06 42 PRO B O 1
ATOM 2625 N N . GLY B 1 43 ? -17.688 -27.781 16.078 1 56.84 43 GLY B N 1
ATOM 2626 C CA . GLY B 1 43 ? -17.312 -26.719 17.016 1 56.84 43 GLY B CA 1
ATOM 2627 C C . GLY B 1 43 ? -18.297 -25.578 17.047 1 56.84 43 GLY B C 1
ATOM 2628 O O . GLY B 1 43 ? -19.422 -25.703 16.547 1 56.84 43 GLY B O 1
ATOM 2629 N N . ARG B 1 44 ? -18.109 -24.453 17.812 1 65.81 44 ARG B N 1
ATOM 2630 C CA . ARG B 1 44 ? -18.922 -23.25 17.891 1 65.81 44 ARG B CA 1
ATOM 2631 C C . ARG B 1 44 ? -19.234 -22.703 16.5 1 65.81 44 ARG B C 1
ATOM 2633 O O . ARG B 1 44 ? -18.375 -22.734 15.609 1 65.81 44 ARG B O 1
ATOM 2640 N N . ARG B 1 45 ? -20.438 -22.516 16.328 1 72.69 45 ARG B N 1
ATOM 2641 C CA . ARG B 1 45 ? -20.906 -22.016 15.047 1 72.69 45 ARG B CA 1
ATOM 2642 C C . ARG B 1 45 ? -20.219 -20.703 14.68 1 72.69 45 ARG B C 1
ATOM 2644 O O . ARG B 1 45 ? -20.188 -19.766 15.484 1 72.69 45 ARG B O 1
ATOM 2651 N N . PRO B 1 46 ? -19.641 -20.797 13.461 1 77.19 46 PRO B N 1
ATOM 2652 C CA . PRO B 1 46 ? -18.969 -19.578 13.047 1 77.19 46 PRO B CA 1
ATOM 2653 C C . PRO B 1 46 ? -19.938 -18.406 12.828 1 77.19 46 PRO B C 1
ATOM 2655 O O . PRO B 1 46 ? -21.109 -18.625 12.492 1 77.19 46 PRO B O 1
ATOM 2658 N N . LYS B 1 47 ? -19.531 -17.281 13.133 1 84.75 47 LYS B N 1
ATOM 2659 C CA . LYS B 1 47 ? -20.344 -16.078 12.938 1 84.75 47 LYS B CA 1
ATOM 2660 C C . LYS B 1 47 ? -20.641 -15.844 11.453 1 84.75 47 LYS B C 1
ATOM 2662 O O . LYS B 1 47 ? -21.719 -15.359 11.102 1 84.75 47 LYS B O 1
ATOM 2667 N N . LEU B 1 48 ? -19.766 -16.281 10.609 1 93.12 48 LEU B N 1
ATOM 2668 C CA . LEU B 1 48 ? -19.922 -16.078 9.172 1 93.12 48 LEU B CA 1
ATOM 2669 C C . LEU B 1 48 ? -20.188 -17.406 8.469 1 93.12 48 LEU B C 1
ATOM 2671 O O . LEU B 1 48 ? -19.609 -18.438 8.82 1 93.12 48 LEU B O 1
ATOM 2675 N N . ILE B 1 49 ? -21.047 -17.344 7.516 1 94.5 49 ILE B N 1
ATOM 2676 C CA . ILE B 1 49 ? -21.25 -18.516 6.664 1 94.5 49 ILE B CA 1
ATOM 2677 C C . ILE B 1 49 ? -19.984 -18.766 5.828 1 94.5 49 ILE B C 1
ATOM 2679 O O . ILE B 1 49 ? -19.141 -17.875 5.691 1 94.5 49 ILE B O 1
ATOM 2683 N N . ILE B 1 50 ? -19.859 -19.938 5.281 1 95.81 50 ILE B N 1
ATOM 2684 C CA . ILE B 1 50 ? -18.656 -20.359 4.59 1 95.81 50 ILE B CA 1
ATOM 2685 C C . ILE B 1 50 ? -18.391 -19.422 3.408 1 95.81 50 ILE B C 1
ATOM 2687 O O . ILE B 1 50 ? -17.234 -19.031 3.172 1 95.81 50 ILE B O 1
ATOM 2691 N N . GLU B 1 51 ? -19.406 -19.078 2.66 1 96.75 51 GLU B N 1
ATOM 2692 C CA . GLU B 1 51 ? -19.266 -18.188 1.51 1 96.75 51 GLU B CA 1
ATOM 2693 C C . GLU B 1 51 ? -18.672 -16.844 1.918 1 96.75 51 GLU B C 1
ATOM 2695 O O . GLU B 1 51 ? -17.781 -16.328 1.234 1 96.75 51 GLU B O 1
ATOM 2700 N N . ASP B 1 52 ? -19.109 -16.375 3.02 1 97 52 ASP B N 1
ATOM 2701 C CA . ASP B 1 52 ? -18.609 -15.094 3.512 1 97 52 ASP B CA 1
ATOM 2702 C C . ASP B 1 52 ? -17.172 -15.211 4.016 1 97 52 ASP B C 1
ATOM 2704 O O . ASP B 1 52 ? -16.391 -14.273 3.889 1 97 52 ASP B O 1
ATOM 2708 N N . GLN B 1 53 ? -16.859 -16.312 4.609 1 97.19 53 GLN B N 1
ATOM 2709 C CA . GLN B 1 53 ? -15.492 -16.531 5.059 1 97.19 53 GLN B CA 1
ATOM 2710 C C . GLN B 1 53 ? -14.523 -16.531 3.881 1 97.19 53 GLN B C 1
ATOM 2712 O O . GLN B 1 53 ? -13.484 -15.859 3.93 1 97.19 53 GLN B O 1
ATOM 2717 N N . VAL B 1 54 ? -14.922 -17.234 2.877 1 97.94 54 VAL B N 1
ATOM 2718 C CA . VAL B 1 54 ? -14.078 -17.312 1.691 1 97.94 54 VAL B CA 1
ATOM 2719 C C . VAL B 1 54 ? -13.969 -15.945 1.033 1 97.94 54 VAL B C 1
ATOM 2721 O O . VAL B 1 54 ? -12.883 -15.523 0.636 1 97.94 54 VAL B O 1
ATOM 2724 N N . LEU B 1 55 ? -15.078 -15.297 0.976 1 97.31 55 LEU B N 1
ATOM 2725 C CA . LEU B 1 55 ? -15.109 -13.969 0.366 1 97.31 55 LEU B CA 1
ATOM 2726 C C . LEU B 1 55 ? -14.234 -12.992 1.146 1 97.31 55 LEU B C 1
ATOM 2728 O O . LEU B 1 55 ? -13.5 -12.195 0.554 1 97.31 55 LEU B O 1
ATOM 2732 N N . MET B 1 56 ? -14.289 -13.031 2.412 1 96.88 56 MET B N 1
ATOM 2733 C CA . MET B 1 56 ? -13.492 -12.164 3.271 1 96.88 56 MET B CA 1
ATOM 2734 C C . MET B 1 56 ? -12 -12.375 3.025 1 96.88 56 MET B C 1
ATOM 2736 O O . MET B 1 56 ? -11.234 -11.414 2.955 1 96.88 56 MET B O 1
ATOM 2740 N N . VAL B 1 57 ? -11.602 -13.594 2.867 1 97.69 57 VAL B N 1
ATOM 2741 C CA . VAL B 1 57 ? -10.195 -13.93 2.676 1 97.69 57 VAL B CA 1
ATOM 2742 C C . VAL B 1 57 ? -9.727 -13.438 1.31 1 97.69 57 VAL B C 1
ATOM 2744 O O . VAL B 1 57 ? -8.641 -12.859 1.189 1 97.69 57 VAL B O 1
ATOM 2747 N N . ILE B 1 58 ? -10.555 -13.664 0.32 1 97.44 58 ILE B N 1
ATOM 2748 C CA . ILE B 1 58 ? -10.203 -13.211 -1.021 1 97.44 58 ILE B CA 1
ATOM 2749 C C . ILE B 1 58 ? -10.078 -11.688 -1.035 1 97.44 58 ILE B C 1
ATOM 2751 O O . ILE B 1 58 ? -9.164 -11.133 -1.646 1 97.44 58 ILE B O 1
ATOM 2755 N N . GLN B 1 59 ? -10.984 -11.047 -0.369 1 95.5 59 GLN B N 1
ATOM 2756 C CA . GLN B 1 59 ? -10.938 -9.594 -0.29 1 95.5 59 GLN B CA 1
ATOM 2757 C C . GLN B 1 59 ? -9.703 -9.117 0.468 1 95.5 59 GLN B C 1
ATOM 2759 O O . GLN B 1 59 ? -9.133 -8.078 0.148 1 95.5 59 GLN B O 1
ATOM 2764 N N . TYR B 1 60 ? -9.344 -9.906 1.453 1 97.06 60 TYR B N 1
ATOM 2765 C CA . TYR B 1 60 ? -8.117 -9.609 2.191 1 97.06 60 TYR B CA 1
ATOM 2766 C C . TYR B 1 60 ? -6.906 -9.641 1.272 1 97.06 60 TYR B C 1
ATOM 2768 O O . TYR B 1 60 ? -6.094 -8.719 1.276 1 97.06 60 TYR B O 1
ATOM 2776 N N . TRP B 1 61 ? -6.832 -10.68 0.484 1 97.19 61 TRP B N 1
ATOM 2777 C CA . TRP B 1 61 ? -5.727 -10.781 -0.461 1 97.19 61 TRP B CA 1
ATOM 2778 C C . TRP B 1 61 ? -5.75 -9.633 -1.462 1 97.19 61 TRP B C 1
ATOM 2780 O O . TRP B 1 61 ? -4.707 -9.086 -1.812 1 97.19 61 TRP B O 1
ATOM 2790 N N . ARG B 1 62 ? -6.957 -9.305 -1.953 1 97.19 62 ARG B N 1
ATOM 2791 C CA . ARG B 1 62 ? -7.164 -8.359 -3.043 1 97.19 62 ARG B CA 1
ATOM 2792 C C . ARG B 1 62 ? -6.824 -6.938 -2.605 1 97.19 62 ARG B C 1
ATOM 2794 O O . ARG B 1 62 ? -6.098 -6.227 -3.301 1 97.19 62 ARG B O 1
ATOM 2801 N N . GLU B 1 63 ? -7.281 -6.551 -1.476 1 95.19 63 GLU B N 1
ATOM 2802 C CA . GLU B 1 63 ? -7.125 -5.172 -1.024 1 95.19 63 GLU B CA 1
ATOM 2803 C C . GLU B 1 63 ? -6.02 -5.059 0.024 1 95.19 63 GLU B C 1
ATOM 2805 O O . GLU B 1 63 ? -5.48 -3.973 0.247 1 95.19 63 GLU B O 1
ATOM 2810 N N . TYR B 1 64 ? -5.785 -6.141 0.743 1 95 64 TYR B N 1
ATOM 2811 C CA . TYR B 1 64 ? -4.785 -6.242 1.799 1 95 64 TYR B CA 1
ATOM 2812 C C . TYR B 1 64 ? -5.023 -5.195 2.881 1 95 64 TYR B C 1
ATOM 2814 O O . TYR B 1 64 ? -4.098 -4.488 3.285 1 95 64 TYR B O 1
ATOM 2822 N N . ARG B 1 65 ? -6.289 -5.016 3.223 1 94.69 65 ARG B N 1
ATOM 2823 C CA . ARG B 1 65 ? -6.641 -4.168 4.359 1 94.69 65 ARG B CA 1
ATOM 2824 C C . ARG B 1 65 ? -6.164 -4.785 5.668 1 94.69 65 ARG B C 1
ATOM 2826 O O . ARG B 1 65 ? -5.785 -5.957 5.711 1 94.69 65 ARG B O 1
ATOM 2833 N N . THR B 1 66 ? -6.121 -3.99 6.73 1 94.81 66 THR B N 1
ATOM 2834 C CA . THR B 1 66 ? -5.727 -4.543 8.023 1 94.81 66 THR B CA 1
ATOM 2835 C C . THR B 1 66 ? -6.82 -5.449 8.578 1 94.81 66 THR B C 1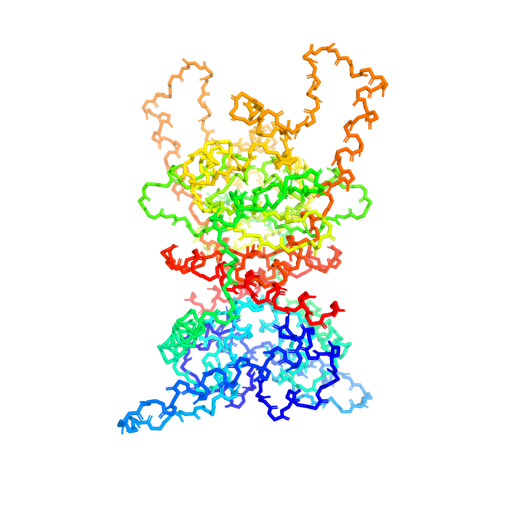
ATOM 2837 O O . THR B 1 66 ? -8 -5.246 8.305 1 94.81 66 THR B O 1
ATOM 2840 N N . TYR B 1 67 ? -6.387 -6.418 9.367 1 95.88 67 TYR B N 1
ATOM 2841 C CA . TYR B 1 67 ? -7.355 -7.281 10.023 1 95.88 67 TYR B CA 1
ATOM 2842 C C . TYR B 1 67 ? -8.336 -6.461 10.859 1 95.88 67 TYR B C 1
ATOM 2844 O O . TYR B 1 67 ? -9.516 -6.809 10.961 1 95.88 67 TYR B O 1
ATOM 2852 N N . TYR B 1 68 ? -7.895 -5.367 11.422 1 95.62 68 TYR B N 1
ATOM 2853 C CA . TYR B 1 68 ? -8.719 -4.488 12.242 1 95.62 68 TYR B CA 1
ATOM 2854 C C . TYR B 1 68 ? -9.875 -3.912 11.43 1 95.62 68 TYR B C 1
ATOM 2856 O O . TYR B 1 68 ? -11.039 -4.012 11.836 1 95.62 68 TYR B O 1
ATOM 2864 N N . HIS B 1 69 ? -9.617 -3.342 10.25 1 95.31 69 HIS B N 1
ATOM 2865 C CA . HIS B 1 69 ? -10.641 -2.725 9.414 1 95.31 69 HIS B CA 1
ATOM 2866 C C . HIS B 1 69 ? -11.594 -3.77 8.844 1 95.31 69 HIS B C 1
ATOM 2868 O O . HIS B 1 69 ? -12.797 -3.527 8.742 1 95.31 69 HIS B O 1
ATOM 2874 N N . ILE B 1 70 ? -10.992 -4.918 8.508 1 95.69 70 ILE B N 1
ATOM 2875 C CA . ILE B 1 70 ? -11.828 -6.012 8.016 1 95.69 70 ILE B CA 1
ATOM 2876 C C . ILE B 1 70 ? -12.789 -6.465 9.117 1 95.69 70 ILE B C 1
ATOM 2878 O O . ILE B 1 70 ? -13.977 -6.656 8.867 1 95.69 70 ILE B O 1
ATOM 2882 N N . GLY B 1 71 ? -12.219 -6.621 10.328 1 95.12 71 GLY B N 1
ATOM 2883 C CA . GLY B 1 71 ? -13.047 -7.008 11.461 1 95.12 71 GLY B CA 1
ATOM 2884 C C . GLY B 1 71 ? -14.18 -6.043 11.734 1 95.12 71 GLY B C 1
ATOM 2885 O O . GLY B 1 71 ? -15.305 -6.461 12.008 1 95.12 71 GLY B O 1
ATOM 2886 N N . LEU B 1 72 ? -13.945 -4.777 11.625 1 93.31 72 LEU B N 1
ATOM 2887 C CA . LEU B 1 72 ? -14.969 -3.766 11.836 1 93.31 72 LEU B CA 1
ATOM 2888 C C . LEU B 1 72 ? -16.094 -3.896 10.797 1 93.31 72 LEU B C 1
ATOM 2890 O O . LEU B 1 72 ? -17.266 -3.803 11.141 1 93.31 72 LEU B O 1
ATOM 2894 N N . ASP B 1 73 ? -15.742 -4.152 9.578 1 91.56 73 ASP B N 1
ATOM 2895 C CA . ASP B 1 73 ? -16.719 -4.227 8.492 1 91.56 73 ASP B CA 1
ATOM 2896 C C . ASP B 1 73 ? -17.547 -5.504 8.586 1 91.56 73 ASP B C 1
ATOM 2898 O O . ASP B 1 73 ? -18.734 -5.5 8.281 1 91.56 73 ASP B O 1
ATOM 2902 N N . TRP B 1 74 ? -16.906 -6.555 9.062 1 93.12 74 TRP B N 1
ATOM 2903 C CA . TRP B 1 74 ? -17.562 -7.855 9.07 1 93.12 74 TRP B CA 1
ATOM 2904 C C . TRP B 1 74 ? -18.141 -8.164 10.453 1 93.12 74 TRP B C 1
ATOM 2906 O O . TRP B 1 74 ? -18.797 -9.188 10.641 1 93.12 74 TRP B O 1
ATOM 2916 N N . GLY B 1 75 ? -17.906 -7.324 11.414 1 91.31 75 GLY B N 1
ATOM 2917 C CA . GLY B 1 75 ? -18.406 -7.539 12.766 1 91.31 75 GLY B CA 1
ATOM 2918 C C . GLY B 1 75 ? -1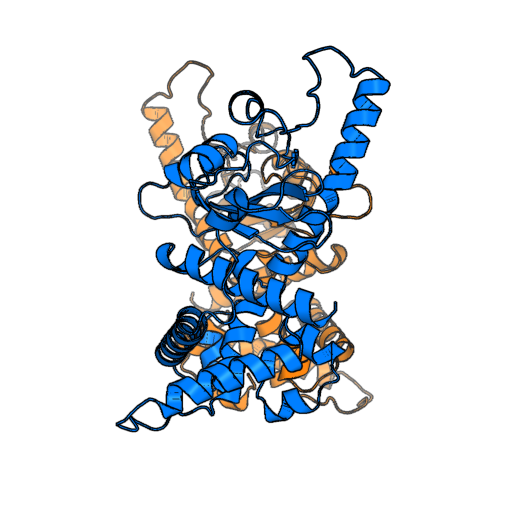7.641 -8.633 13.508 1 91.31 75 GLY B C 1
ATOM 2919 O O . GLY B 1 75 ? -18.25 -9.445 14.211 1 91.31 75 GLY B O 1
ATOM 2920 N N . LEU B 1 76 ? -16.375 -8.711 13.25 1 94.5 76 LEU B N 1
ATOM 2921 C CA . LEU B 1 76 ? -15.508 -9.703 13.875 1 94.5 76 LEU B CA 1
ATOM 2922 C C . LEU B 1 76 ? -14.375 -9.023 14.633 1 94.5 76 LEU B C 1
ATOM 2924 O O . LEU B 1 76 ? -14.055 -7.859 14.375 1 94.5 76 LEU B O 1
ATOM 2928 N N . SER B 1 77 ? -13.867 -9.719 15.57 1 94.94 77 SER B N 1
ATOM 2929 C CA . SER B 1 77 ? -12.617 -9.266 16.188 1 94.94 77 SER B CA 1
ATOM 2930 C C . SER B 1 77 ? -11.438 -9.461 15.242 1 94.94 77 SER B C 1
ATOM 2932 O O . SER B 1 77 ? -11.508 -10.273 14.312 1 94.94 77 SER B O 1
ATOM 2934 N N . GLU B 1 78 ? -10.398 -8.719 15.508 1 95.06 78 GLU B N 1
ATOM 2935 C CA . GLU B 1 78 ? -9.188 -8.844 14.711 1 95.06 78 GLU B CA 1
ATOM 2936 C C . GLU B 1 78 ? -8.641 -10.273 14.758 1 95.06 78 GLU B C 1
ATOM 2938 O O . GLU B 1 78 ? -8.211 -10.812 13.734 1 95.06 78 GLU B O 1
ATOM 2943 N N . SER B 1 79 ? -8.672 -10.898 15.914 1 96 79 SER B N 1
ATOM 2944 C CA . SER B 1 79 ? -8.188 -12.266 16.094 1 96 79 SER B CA 1
ATOM 2945 C C . SER B 1 79 ? -9.039 -13.258 15.305 1 96 79 SER B C 1
ATOM 2947 O O . SER B 1 79 ? -8.508 -14.211 14.719 1 96 79 SER B O 1
ATOM 2949 N N . ALA B 1 80 ? -10.297 -13.031 15.289 1 96.06 80 ALA B N 1
ATOM 2950 C CA . ALA B 1 80 ? -11.195 -13.906 14.555 1 96.06 80 ALA B CA 1
ATOM 2951 C C . ALA B 1 80 ? -10.938 -13.828 13.055 1 96.06 80 ALA B C 1
ATOM 2953 O O . ALA B 1 80 ? -10.984 -14.836 12.352 1 96.06 80 ALA B O 1
ATOM 2954 N N . VAL B 1 81 ? -10.695 -12.602 12.586 1 96.88 81 VAL B N 1
ATOM 2955 C CA . VAL B 1 81 ? -10.359 -12.422 11.18 1 96.88 81 VAL B CA 1
ATOM 2956 C C . VAL B 1 81 ? -9.078 -13.18 10.844 1 96.88 81 VAL B C 1
ATOM 2958 O O . VAL B 1 81 ? -9.031 -13.938 9.875 1 96.88 81 VAL B O 1
ATOM 2961 N N . CYS B 1 82 ? -8.109 -13.039 11.672 1 96.44 82 CYS B N 1
ATOM 2962 C CA . CYS B 1 82 ? -6.824 -13.703 11.484 1 96.44 82 CYS B CA 1
ATOM 2963 C C . CYS B 1 82 ? -6.984 -15.219 11.445 1 96.44 82 CYS B C 1
ATOM 2965 O O . CYS B 1 82 ? -6.453 -15.883 10.555 1 96.44 82 CYS B O 1
ATOM 2967 N N . ARG B 1 83 ? -7.711 -15.727 12.344 1 95.75 83 ARG B N 1
ATOM 2968 C CA . ARG B 1 83 ? -7.922 -17.172 12.438 1 95.75 83 ARG B CA 1
ATOM 2969 C C . ARG B 1 83 ? -8.656 -17.688 11.203 1 95.75 83 ARG B C 1
ATOM 2971 O O . ARG B 1 83 ? -8.32 -18.766 10.68 1 95.75 83 ARG B O 1
ATOM 2978 N N . THR B 1 84 ? -9.625 -16.922 10.82 1 96.38 84 THR B N 1
ATOM 2979 C CA . THR B 1 84 ? -10.391 -17.328 9.648 1 96.38 84 THR B CA 1
ATOM 2980 C C . THR B 1 84 ? -9.508 -17.344 8.406 1 96.38 84 THR B C 1
ATOM 2982 O O . THR B 1 84 ? -9.586 -18.25 7.59 1 96.38 84 THR B O 1
ATOM 2985 N N . VAL B 1 85 ? -8.695 -16.297 8.227 1 96.75 85 VAL B N 1
ATOM 2986 C CA . VAL B 1 85 ? -7.789 -16.219 7.09 1 96.75 85 VAL B CA 1
ATOM 2987 C C . VAL B 1 85 ? -6.859 -17.422 7.074 1 96.75 85 VAL B C 1
ATOM 2989 O O . VAL B 1 85 ? -6.727 -18.109 6.051 1 96.75 85 VAL B O 1
ATOM 2992 N N . TYR B 1 86 ? -6.328 -17.766 8.203 1 96.12 86 TYR B N 1
ATOM 2993 C CA . TYR B 1 86 ? -5.418 -18.906 8.32 1 96.12 86 TYR B CA 1
ATOM 2994 C C . TYR B 1 86 ? -6.133 -20.219 8.008 1 96.12 86 TYR B C 1
ATOM 2996 O O . TYR B 1 86 ? -5.602 -21.062 7.289 1 96.12 86 TYR B O 1
ATOM 3004 N N . LYS B 1 87 ? -7.277 -20.281 8.539 1 96.25 87 LYS B N 1
ATOM 3005 C CA . LYS B 1 87 ? -8.07 -21.5 8.344 1 96.25 87 LYS B CA 1
ATOM 3006 C C . LYS B 1 87 ? -8.359 -21.734 6.863 1 96.25 87 LYS B C 1
ATOM 3008 O O . LYS B 1 87 ? -8.109 -22.812 6.34 1 96.25 87 LYS B O 1
ATOM 3013 N N . ILE B 1 88 ? -8.875 -20.734 6.262 1 97.38 88 ILE B N 1
ATOM 3014 C CA . ILE B 1 88 ? -9.266 -20.844 4.859 1 97.38 88 ILE B CA 1
ATOM 3015 C C . ILE B 1 88 ? -8.031 -21.109 4 1 97.38 88 ILE B C 1
ATOM 3017 O O . ILE B 1 88 ? -8.055 -21.953 3.111 1 97.38 88 ILE B O 1
ATOM 3021 N N . GLU B 1 89 ? -6.977 -20.375 4.258 1 97.19 89 GLU B N 1
ATOM 3022 C CA . GLU B 1 89 ? -5.738 -20.578 3.516 1 97.19 89 GLU B CA 1
ATOM 3023 C C . GLU B 1 89 ? -5.234 -22.016 3.658 1 97.19 89 GLU B C 1
ATOM 3025 O O . GLU B 1 89 ? -4.859 -22.656 2.67 1 97.19 89 GLU B O 1
ATOM 3030 N N . ASN B 1 90 ? -5.281 -22.5 4.859 1 96.69 90 ASN B N 1
ATOM 3031 C CA . ASN B 1 90 ? -4.809 -23.859 5.113 1 96.69 90 ASN B CA 1
ATOM 3032 C C . ASN B 1 90 ? -5.668 -24.906 4.398 1 96.69 90 ASN B C 1
ATOM 3034 O O . ASN B 1 90 ? -5.148 -25.875 3.854 1 96.69 90 ASN B O 1
ATOM 3038 N N . ILE B 1 91 ? -6.926 -24.703 4.402 1 97.62 91 ILE B N 1
ATOM 3039 C CA . ILE B 1 91 ? -7.84 -25.625 3.734 1 97.62 91 ILE B CA 1
ATOM 3040 C C . ILE B 1 91 ? -7.555 -25.641 2.234 1 97.62 91 ILE B C 1
ATOM 3042 O O . ILE B 1 91 ? -7.441 -26.703 1.627 1 97.62 91 ILE B O 1
ATOM 3046 N N . LEU B 1 92 ? -7.426 -24.438 1.698 1 97.5 92 LEU B N 1
ATOM 3047 C CA . LEU B 1 92 ? -7.203 -24.344 0.26 1 97.5 92 LEU B CA 1
ATOM 3048 C C . LEU B 1 92 ? -5.855 -24.938 -0.125 1 97.5 92 LEU B C 1
ATOM 3050 O O . LEU B 1 92 ? -5.746 -25.625 -1.15 1 97.5 92 LEU B O 1
ATOM 3054 N N . ILE B 1 93 ? -4.891 -24.766 0.698 1 95.69 93 ILE B N 1
ATOM 3055 C CA . ILE B 1 93 ? -3.557 -25.297 0.443 1 95.69 93 ILE B CA 1
ATOM 3056 C C . ILE B 1 93 ? -3.576 -26.828 0.567 1 95.69 93 ILE B C 1
ATOM 3058 O O . ILE B 1 93 ? -3.072 -27.531 -0.309 1 95.69 93 ILE B O 1
ATOM 3062 N N . SER B 1 94 ? -4.172 -27.266 1.579 1 95.19 94 SER B N 1
ATOM 3063 C CA . SER B 1 94 ? -4.191 -28.703 1.854 1 95.19 94 SER B CA 1
ATOM 3064 C C . SER B 1 94 ? -5.012 -29.453 0.812 1 95.19 94 SER B C 1
ATOM 3066 O O . SER B 1 94 ? -4.766 -30.641 0.553 1 95.19 94 SER B O 1
ATOM 3068 N N . SER B 1 95 ? -6.004 -28.828 0.255 1 95.69 95 SER B N 1
ATOM 3069 C CA . SER B 1 95 ? -6.852 -29.453 -0.749 1 95.69 95 SER B CA 1
ATOM 3070 C C . SER B 1 95 ? -6.055 -29.797 -2.002 1 95.69 95 SER B C 1
ATOM 3072 O O . SER B 1 95 ? -6.449 -30.688 -2.775 1 95.69 95 SER B O 1
ATOM 3074 N N . ARG B 1 96 ? -5.016 -29.016 -2.348 1 94.44 96 ARG B N 1
ATOM 3075 C CA . ARG B 1 96 ? -4.117 -29.188 -3.488 1 94.44 96 ARG B CA 1
ATOM 3076 C C . ARG B 1 96 ? -4.836 -28.875 -4.797 1 94.44 96 ARG B C 1
ATOM 3078 O O . ARG B 1 96 ? -4.336 -29.203 -5.875 1 94.44 96 ARG B O 1
ATOM 3085 N N . LYS B 1 97 ? -6.02 -28.297 -4.633 1 94.94 97 LYS B N 1
ATOM 3086 C CA . LYS B 1 97 ? -6.781 -27.953 -5.836 1 94.94 97 LYS B CA 1
ATOM 3087 C C . LYS B 1 97 ? -6.191 -26.734 -6.539 1 94.94 97 LYS B C 1
ATOM 3089 O O . LYS B 1 97 ? -6.43 -26.516 -7.727 1 94.94 97 LYS B O 1
ATOM 3094 N N . PHE B 1 98 ? -5.465 -25.953 -5.789 1 96.19 98 PHE B N 1
ATOM 3095 C CA . PHE B 1 98 ? -4.801 -24.781 -6.332 1 96.19 98 PHE B CA 1
ATOM 3096 C C . PHE B 1 98 ? -3.287 -24.906 -6.203 1 96.19 98 PHE B C 1
ATOM 3098 O O . PHE B 1 98 ? -2.613 -23.938 -5.828 1 96.19 98 PHE B O 1
ATOM 3105 N N . SER B 1 99 ? -2.795 -26 -6.5 1 94.62 99 SER B N 1
ATOM 3106 C CA . SER B 1 99 ? -1.361 -26.25 -6.398 1 94.62 99 SER B CA 1
ATOM 3107 C C . SER B 1 99 ? -0.662 -26.016 -7.734 1 94.62 99 SER B C 1
ATOM 3109 O O . SER B 1 99 ? -1.269 -26.172 -8.797 1 94.62 99 SER B O 1
ATOM 3111 N N . LEU B 1 100 ? 0.521 -25.641 -7.664 1 95.81 100 LEU B N 1
ATOM 3112 C CA . LEU B 1 100 ? 1.354 -25.5 -8.852 1 95.81 100 LEU B CA 1
ATOM 3113 C C . LEU B 1 100 ? 1.958 -26.828 -9.258 1 95.81 100 LEU B C 1
ATOM 3115 O O . LEU B 1 100 ? 2.09 -27.734 -8.43 1 95.81 100 LEU B O 1
ATOM 3119 N N . PRO B 1 101 ? 2.203 -27.031 -10.508 1 92.88 101 PRO B N 1
ATOM 3120 C CA . PRO B 1 101 ? 2.818 -28.297 -10.938 1 92.88 101 PRO B CA 1
ATOM 3121 C C . PRO B 1 101 ? 4.07 -28.641 -10.133 1 92.88 101 PRO B C 1
ATOM 3123 O O . PRO B 1 101 ? 4.254 -29.797 -9.75 1 92.88 101 PRO B O 1
ATOM 3126 N N . GLY B 1 102 ? 4.875 -27.641 -9.828 1 90.56 102 GLY B N 1
ATOM 3127 C CA . GLY B 1 102 ? 6.043 -27.891 -9 1 90.56 102 GLY B CA 1
ATOM 3128 C C . GLY B 1 102 ? 7.336 -27.969 -9.789 1 90.56 102 GLY B C 1
ATOM 3129 O O . GLY B 1 102 ? 7.312 -28.031 -11.016 1 90.56 102 GLY B O 1
ATOM 3130 N N . LYS B 1 103 ? 8.375 -28.078 -9.133 1 89.5 103 LYS B N 1
ATOM 3131 C CA . LYS B 1 103 ? 9.711 -28.078 -9.719 1 89.5 103 LYS B CA 1
ATOM 3132 C C . LYS B 1 103 ? 9.969 -29.359 -10.508 1 89.5 103 LYS B C 1
ATOM 3134 O O . LYS B 1 103 ? 10.664 -29.328 -11.531 1 89.5 103 LYS B O 1
ATOM 3139 N N . LYS B 1 104 ? 9.375 -30.391 -10.109 1 88.31 104 LYS B N 1
ATOM 3140 C CA . LYS B 1 104 ? 9.602 -31.672 -10.758 1 88.31 104 LYS B CA 1
ATOM 3141 C C . LYS B 1 104 ? 9.047 -31.688 -12.18 1 88.31 104 LYS B C 1
ATOM 3143 O O . LYS B 1 104 ? 9.531 -32.406 -13.039 1 88.31 104 LYS B O 1
ATOM 3148 N N . GLU B 1 105 ? 8.086 -30.906 -12.336 1 89 105 GLU B N 1
ATOM 3149 C CA . GLU B 1 105 ? 7.473 -30.828 -13.656 1 89 105 GLU B CA 1
ATOM 3150 C C . GLU B 1 105 ? 8.453 -30.281 -14.695 1 89 105 GLU B C 1
ATOM 3152 O O . GLU B 1 105 ? 8.383 -30.625 -15.875 1 89 105 GLU B O 1
ATOM 3157 N N . LEU B 1 106 ? 9.312 -29.422 -14.281 1 88.44 106 LEU B N 1
ATOM 3158 C CA . LEU B 1 106 ? 10.297 -28.812 -15.18 1 88.44 106 LEU B CA 1
ATOM 3159 C C . LEU B 1 106 ? 11.25 -29.875 -15.734 1 88.44 106 LEU B C 1
ATOM 3161 O O . LEU B 1 106 ? 11.758 -29.734 -16.844 1 88.44 106 LEU B O 1
ATOM 3165 N N . LEU B 1 107 ? 11.398 -30.906 -14.961 1 85.88 107 LEU B N 1
ATOM 3166 C CA . LEU B 1 107 ? 12.289 -32 -15.375 1 85.88 107 LEU B CA 1
ATOM 3167 C C . LEU B 1 107 ? 11.586 -32.938 -16.344 1 85.88 107 LEU B C 1
ATOM 3169 O O . LEU B 1 107 ? 12.234 -33.562 -17.172 1 85.88 107 LEU B O 1
ATOM 3173 N N . LYS B 1 108 ? 10.273 -32.969 -16.188 1 82.19 108 LYS B N 1
ATOM 3174 C CA . LYS B 1 108 ? 9.492 -33.906 -17 1 82.19 108 LYS B CA 1
ATOM 3175 C C . LYS B 1 108 ? 9.023 -33.25 -18.297 1 82.19 108 LYS B C 1
ATOM 3177 O O . LYS B 1 108 ? 8.57 -33.938 -19.203 1 82.19 108 LYS B O 1
ATOM 3182 N N . MET B 1 109 ? 8.922 -31.969 -18.281 1 76.75 109 MET B N 1
ATOM 3183 C CA . MET B 1 109 ? 8.383 -31.266 -19.438 1 76.75 109 MET B CA 1
ATOM 3184 C C . MET B 1 109 ? 9.102 -31.703 -20.719 1 76.75 109 MET B C 1
ATOM 3186 O O . MET B 1 109 ? 10.336 -31.734 -20.75 1 76.75 109 MET B O 1
ATOM 3190 N N . PRO B 1 110 ? 8.141 -32.406 -21.562 1 66.88 110 PRO B N 1
ATOM 3191 C CA . PRO B 1 110 ? 8.734 -32.875 -22.812 1 66.88 110 PRO B CA 1
ATOM 3192 C C . PRO B 1 110 ? 9.383 -31.734 -23.609 1 66.88 110 PRO B C 1
ATOM 3194 O O . PRO B 1 110 ? 9.031 -30.562 -23.406 1 66.88 110 PRO B O 1
ATOM 3197 N N . SER B 1 111 ? 10.547 -32.094 -24.312 1 63.12 111 SER B N 1
ATOM 3198 C CA . SER B 1 111 ? 11.797 -31.453 -24.734 1 63.12 111 SER B CA 1
ATOM 3199 C C . SER B 1 111 ? 11.531 -30.281 -25.672 1 63.12 111 SER B C 1
ATOM 3201 O O . SER B 1 111 ? 12 -29.172 -25.453 1 63.12 111 SER B O 1
ATOM 3203 N N . GLN B 1 112 ? 11.203 -30.453 -27.078 1 60.25 112 GLN B N 1
ATOM 3204 C CA . GLN B 1 112 ? 11.781 -29.562 -28.062 1 60.25 112 GLN B CA 1
ATOM 3205 C C . GLN B 1 112 ? 10.883 -28.344 -28.297 1 60.25 112 GLN B C 1
ATOM 3207 O O . GLN B 1 112 ? 11.359 -27.297 -28.734 1 60.25 112 GLN B O 1
ATOM 3212 N N . GLU B 1 113 ? 9.648 -28.484 -27.688 1 68.88 113 GLU B N 1
ATOM 3213 C CA . GLU B 1 113 ? 8.812 -27.375 -28.109 1 68.88 113 GLU B CA 1
ATOM 3214 C C . GLU B 1 113 ? 8.406 -26.516 -26.906 1 68.88 113 GLU B C 1
ATOM 3216 O O . GLU B 1 113 ? 7.809 -25.438 -27.078 1 68.88 113 GLU B O 1
ATOM 3221 N N . ASN B 1 114 ? 8.961 -26.891 -25.781 1 84.81 114 ASN B N 1
ATOM 3222 C CA . ASN B 1 114 ? 8.547 -26.125 -24.625 1 84.81 114 ASN B CA 1
ATOM 3223 C C . ASN B 1 114 ? 9.555 -25.031 -24.281 1 84.81 114 ASN B C 1
ATOM 3225 O O . ASN B 1 114 ? 10.758 -25.234 -24.406 1 84.81 114 ASN B O 1
ATOM 3229 N N . LEU B 1 115 ? 8.992 -23.875 -24.062 1 93.25 115 LEU B N 1
ATOM 3230 C CA . LEU B 1 115 ? 9.758 -22.703 -23.672 1 93.25 115 LEU B CA 1
ATOM 3231 C C . LEU B 1 115 ? 9.25 -22.125 -22.359 1 93.25 115 LEU B C 1
ATOM 3233 O O . LEU B 1 115 ? 8.039 -21.953 -22.188 1 93.25 115 LEU B O 1
ATOM 3237 N N . VAL B 1 116 ? 10.203 -22 -21.453 1 95 116 VAL B N 1
ATOM 3238 C CA . VAL B 1 116 ? 9.82 -21.391 -20.188 1 95 116 VAL B CA 1
ATOM 3239 C C . VAL B 1 116 ? 10.586 -20.078 -19.984 1 95 116 VAL B C 1
ATOM 3241 O O . VAL B 1 116 ? 11.688 -19.922 -20.516 1 95 116 VAL B O 1
ATOM 3244 N N . VAL B 1 117 ? 9.961 -19.188 -19.297 1 96.38 117 VAL B N 1
ATOM 3245 C CA . VAL B 1 117 ? 10.57 -17.906 -18.984 1 96.38 117 VAL B CA 1
ATOM 3246 C C . VAL B 1 117 ? 10.688 -17.766 -17.469 1 96.38 117 VAL B C 1
ATOM 3248 O O . VAL B 1 117 ? 9.797 -18.188 -16.719 1 96.38 117 VAL B O 1
ATOM 3251 N N . MET B 1 118 ? 11.734 -17.219 -17.031 1 94.31 118 MET B N 1
ATOM 3252 C CA . MET B 1 118 ? 11.992 -17.062 -15.609 1 94.31 118 MET B CA 1
ATOM 3253 C C . MET B 1 118 ? 12.195 -15.586 -15.258 1 94.31 118 MET B C 1
ATOM 3255 O O . MET B 1 118 ? 12.828 -14.844 -16.016 1 94.31 118 MET B O 1
ATOM 3259 N N . ASP B 1 119 ? 11.648 -15.203 -14.172 1 93.12 119 ASP B N 1
ATOM 3260 C CA . ASP B 1 119 ? 11.789 -13.844 -13.672 1 93.12 119 ASP B CA 1
ATOM 3261 C C . ASP B 1 119 ? 11.656 -13.789 -12.156 1 93.12 119 ASP B C 1
ATOM 3263 O O . ASP B 1 119 ? 11.164 -14.742 -11.539 1 93.12 119 ASP B O 1
ATOM 3267 N N . VAL B 1 120 ? 12.258 -12.711 -11.633 1 93.12 120 VAL B N 1
ATOM 3268 C CA . VAL B 1 120 ? 12.164 -12.508 -10.195 1 93.12 120 VAL B CA 1
ATOM 3269 C C . VAL B 1 120 ? 11.422 -11.203 -9.898 1 93.12 120 VAL B C 1
ATOM 3271 O O . VAL B 1 120 ? 11.695 -10.172 -10.531 1 93.12 120 VAL B O 1
ATOM 3274 N N . THR B 1 121 ? 10.5 -11.289 -9.102 1 91.69 121 THR B N 1
ATOM 3275 C CA . THR B 1 121 ? 9.805 -10.102 -8.625 1 91.69 121 THR B CA 1
ATOM 3276 C C . THR B 1 121 ? 10.039 -9.891 -7.133 1 91.69 121 THR B C 1
ATOM 3278 O O . THR B 1 121 ? 10.289 -10.852 -6.402 1 91.69 121 THR B O 1
ATOM 3281 N N . GLU B 1 122 ? 10 -8.656 -6.727 1 89.88 122 GLU B N 1
ATOM 3282 C CA . GLU B 1 122 ? 10.258 -8.328 -5.328 1 89.88 122 GLU B CA 1
ATOM 3283 C C . GLU B 1 122 ? 9.008 -7.777 -4.652 1 89.88 122 GLU B C 1
ATOM 3285 O O . GLU B 1 122 ? 8.219 -7.055 -5.273 1 89.88 122 GLU B O 1
ATOM 3290 N N . SER B 1 123 ? 8.797 -8.195 -3.463 1 89.44 123 SER B N 1
ATOM 3291 C CA . SER B 1 123 ? 7.746 -7.676 -2.598 1 89.44 123 SER B CA 1
ATOM 3292 C C . SER B 1 123 ? 8.328 -6.973 -1.377 1 89.44 123 SER B C 1
ATOM 3294 O O . SER B 1 123 ? 9.148 -7.551 -0.655 1 89.44 123 SER B O 1
ATOM 3296 N N . PRO B 1 124 ? 7.914 -5.742 -1.183 1 86.81 124 PRO B N 1
ATOM 3297 C CA . PRO B 1 124 ? 8.422 -5.043 0 1 86.81 124 PRO B CA 1
ATOM 3298 C C . PRO B 1 124 ? 7.918 -5.652 1.307 1 86.81 124 PRO B C 1
ATOM 3300 O O . PRO B 1 124 ? 6.832 -6.234 1.341 1 86.81 124 PRO B O 1
ATOM 3303 N N . ILE B 1 125 ? 8.758 -5.555 2.324 1 86.62 125 ILE B N 1
ATOM 3304 C CA . ILE B 1 125 ? 8.383 -6.035 3.648 1 86.62 125 ILE B CA 1
ATOM 3305 C C . ILE B 1 125 ? 8.664 -4.957 4.691 1 86.62 125 ILE B C 1
ATOM 3307 O O . ILE B 1 125 ? 9.352 -3.977 4.406 1 86.62 125 ILE B O 1
ATOM 3311 N N . GLU B 1 126 ? 8.055 -5.094 5.816 1 76.81 126 GLU B N 1
ATOM 3312 C CA . GLU B 1 126 ? 8.391 -4.211 6.93 1 76.81 126 GLU B CA 1
ATOM 3313 C C . GLU B 1 126 ? 9.836 -4.41 7.375 1 76.81 126 GLU B C 1
ATOM 3315 O O . GLU B 1 126 ? 10.359 -5.523 7.316 1 76.81 126 GLU B O 1
ATOM 3320 N N . ARG B 1 127 ? 10.461 -3.396 7.785 1 74.06 127 ARG B N 1
ATOM 3321 C CA . ARG B 1 127 ? 11.836 -3.457 8.25 1 74.06 127 ARG B CA 1
ATOM 3322 C C . ARG B 1 127 ? 11.992 -4.477 9.375 1 74.06 127 ARG B C 1
ATOM 3324 O O . ARG B 1 127 ? 11.352 -4.359 10.414 1 74.06 127 ARG B O 1
ATOM 3331 N N . PRO B 1 128 ? 12.766 -5.465 9.086 1 72.62 128 PRO B N 1
ATOM 3332 C CA . PRO B 1 128 ? 12.953 -6.465 10.141 1 72.62 128 PRO B CA 1
ATOM 3333 C C . PRO B 1 128 ? 13.758 -5.926 11.32 1 72.62 128 PRO B C 1
ATOM 3335 O O . PRO B 1 128 ? 14.57 -5.016 11.156 1 72.62 128 PRO B O 1
ATOM 3338 N N . LYS B 1 129 ? 13.453 -6.305 12.461 1 69.56 129 LYS B N 1
ATOM 3339 C CA . LYS B 1 129 ? 14.164 -5.879 13.664 1 69.56 129 LYS B CA 1
ATOM 3340 C C . LYS B 1 129 ? 15.578 -6.441 13.695 1 69.56 129 LYS B C 1
ATOM 3342 O O . LYS B 1 129 ? 16.5 -5.777 14.164 1 69.56 129 LYS B O 1
ATOM 3347 N N . LYS B 1 130 ? 15.727 -7.609 13.227 1 71.69 130 LYS B N 1
ATOM 3348 C CA . LYS B 1 130 ? 17.016 -8.289 13.219 1 71.69 130 LYS B CA 1
ATOM 3349 C C . LYS B 1 130 ? 17.438 -8.648 11.797 1 71.69 130 LYS B C 1
ATOM 3351 O O . LYS B 1 130 ? 16.594 -8.859 10.93 1 71.69 130 LYS B O 1
ATOM 3356 N N . SER B 1 131 ? 18.719 -8.758 11.469 1 72.62 131 SER B N 1
ATOM 3357 C CA . SER B 1 131 ? 19.312 -9.219 10.219 1 72.62 131 SER B CA 1
ATOM 3358 C C . SER B 1 131 ? 18.781 -8.438 9.023 1 72.62 131 SER B C 1
ATOM 3360 O O . SER B 1 131 ? 18.453 -9.016 7.992 1 72.62 131 SER B O 1
ATOM 3362 N N . GLN B 1 132 ? 18.609 -7.121 9.18 1 76 132 GLN B N 1
ATOM 3363 C CA . GLN B 1 132 ? 18.016 -6.223 8.195 1 76 132 GLN B CA 1
ATOM 3364 C C . GLN B 1 132 ? 18.75 -6.312 6.859 1 76 132 GLN B C 1
ATOM 3366 O O . GLN B 1 132 ? 18.141 -6.266 5.797 1 76 132 GLN B O 1
ATOM 3371 N N . LYS B 1 133 ? 20.062 -6.512 6.961 1 77.88 133 LYS B N 1
ATOM 3372 C CA . LYS B 1 133 ? 20.891 -6.504 5.762 1 77.88 133 LYS B CA 1
ATOM 3373 C C . LYS B 1 133 ? 20.5 -7.637 4.816 1 77.88 133 LYS B C 1
ATOM 3375 O O . LYS B 1 133 ? 20.594 -7.492 3.594 1 77.88 133 LYS B O 1
ATOM 3380 N N . LYS B 1 134 ? 20.047 -8.773 5.371 1 80.75 134 LYS B N 1
ATOM 3381 C CA . LYS B 1 134 ? 19.688 -9.945 4.57 1 80.75 134 LYS B CA 1
ATOM 3382 C C . LYS B 1 134 ? 18.469 -9.672 3.703 1 80.75 134 LYS B C 1
ATOM 3384 O O . LYS B 1 134 ? 18.297 -10.281 2.646 1 80.75 134 LYS B O 1
ATOM 3389 N N . PHE B 1 135 ? 17.719 -8.672 4.121 1 80.94 135 PHE B N 1
ATOM 3390 C CA . PHE B 1 135 ? 16.453 -8.445 3.449 1 80.94 135 PHE B CA 1
ATOM 3391 C C . PHE B 1 135 ? 16.516 -7.184 2.59 1 80.94 135 PHE B C 1
ATOM 3393 O O . PHE B 1 135 ? 15.562 -6.883 1.855 1 80.94 135 PHE B O 1
ATOM 3400 N N . PHE B 1 136 ? 17.562 -6.508 2.664 1 80.31 136 PHE B N 1
ATOM 3401 C CA . PHE B 1 136 ? 17.672 -5.246 1.94 1 80.31 136 PHE B CA 1
ATOM 3402 C C . PHE B 1 136 ? 18.078 -5.488 0.49 1 80.31 136 PHE B C 1
ATOM 3404 O O . PHE B 1 136 ? 19.109 -6.109 0.221 1 80.31 136 PHE B O 1
ATOM 3411 N N . SER B 1 137 ? 17.266 -5.07 -0.379 1 78.69 137 SER B N 1
ATOM 3412 C CA . SER B 1 137 ? 17.547 -5.117 -1.811 1 78.69 137 SER B CA 1
ATOM 3413 C C . SER B 1 137 ? 18.203 -3.824 -2.293 1 78.69 137 SER B C 1
ATOM 3415 O O . SER B 1 137 ? 17.562 -2.768 -2.289 1 78.69 137 SER B O 1
ATOM 3417 N N . GLY B 1 138 ? 19.391 -3.854 -2.643 1 68.12 138 GLY B N 1
ATOM 3418 C CA . GLY B 1 138 ? 20.047 -2.674 -3.186 1 68.12 138 GLY B CA 1
ATOM 3419 C C . GLY B 1 138 ? 19.328 -2.1 -4.395 1 68.12 138 GLY B C 1
ATOM 3420 O O . GLY B 1 138 ? 19.281 -0.88 -4.57 1 68.12 138 GLY B O 1
ATOM 3421 N N . LYS B 1 139 ? 18.75 -3.104 -5.145 1 68.19 139 LYS B N 1
ATOM 3422 C CA . LYS B 1 139 ? 18.031 -2.689 -6.344 1 68.19 139 LYS B CA 1
ATOM 3423 C C . LYS B 1 139 ? 16.734 -1.958 -5.988 1 68.19 139 LYS B C 1
ATOM 3425 O O . LYS B 1 139 ? 16.484 -0.862 -6.492 1 68.19 139 LYS B O 1
ATOM 3430 N N . ALA B 1 140 ? 16.062 -2.477 -5.094 1 68.5 140 ALA B N 1
ATOM 3431 C CA . ALA B 1 140 ? 14.766 -1.913 -4.727 1 68.5 140 ALA B CA 1
ATOM 3432 C C . ALA B 1 140 ? 14.922 -0.768 -3.732 1 68.5 140 ALA B C 1
ATOM 3434 O O . ALA B 1 140 ? 14.062 0.111 -3.645 1 68.5 140 ALA B O 1
ATOM 3435 N N . GLY B 1 141 ? 16.094 -0.694 -3.062 1 70.56 141 GLY B N 1
ATOM 3436 C CA . GLY B 1 141 ? 16.359 0.319 -2.055 1 70.56 141 GLY B CA 1
ATOM 3437 C C . GLY B 1 141 ? 15.523 0.152 -0.8 1 70.56 141 GLY B C 1
ATOM 3438 O O . GLY B 1 141 ? 15.219 1.131 -0.116 1 70.56 141 GLY B O 1
ATOM 3439 N N . GLU B 1 142 ? 14.984 -1.046 -0.67 1 77.94 142 GLU B N 1
ATOM 3440 C CA . GLU B 1 142 ? 14.156 -1.355 0.492 1 77.94 142 GLU B CA 1
ATOM 3441 C C . GLU B 1 142 ? 14.227 -2.84 0.84 1 77.94 142 GLU B C 1
ATOM 3443 O O . GLU B 1 142 ? 14.875 -3.619 0.133 1 77.94 142 GLU B O 1
ATOM 3448 N N . HIS B 1 143 ? 13.727 -3.131 2.016 1 85.5 143 HIS B N 1
ATOM 3449 C CA . HIS B 1 143 ? 13.68 -4.531 2.426 1 85.5 143 HIS B CA 1
ATOM 3450 C C . HIS B 1 143 ? 12.594 -5.289 1.671 1 85.5 143 HIS B C 1
ATOM 3452 O O . HIS B 1 143 ? 11.43 -4.887 1.676 1 85.5 143 HIS B O 1
ATOM 3458 N N . THR B 1 144 ? 13.016 -6.398 1.037 1 89.44 144 THR B N 1
ATOM 3459 C CA . THR B 1 144 ? 12.07 -7.094 0.176 1 89.44 144 THR B CA 1
ATOM 3460 C C . THR B 1 144 ? 12.227 -8.602 0.297 1 89.44 144 THR B C 1
ATOM 3462 O O . THR B 1 144 ? 13.195 -9.086 0.899 1 89.44 144 THR B O 1
ATOM 3465 N N . LEU B 1 145 ? 11.242 -9.297 -0.135 1 90.56 145 LEU B N 1
ATOM 3466 C CA . LEU B 1 145 ? 11.289 -10.719 -0.448 1 90.56 145 LEU B CA 1
ATOM 3467 C C . LEU B 1 145 ? 11.25 -10.945 -1.955 1 90.56 145 LEU B C 1
ATOM 3469 O O . LEU B 1 145 ? 10.523 -10.25 -2.67 1 90.56 145 LEU B O 1
ATOM 3473 N N . LYS B 1 146 ? 12.023 -11.82 -2.373 1 92 146 LYS B N 1
ATOM 3474 C CA . LYS B 1 146 ? 12.078 -12.133 -3.799 1 92 146 LYS B CA 1
ATOM 3475 C C . LYS B 1 146 ? 11.25 -13.375 -4.125 1 92 146 LYS B C 1
ATOM 3477 O O . LYS B 1 146 ? 11.258 -14.344 -3.363 1 92 146 LYS B O 1
ATOM 3482 N N . THR B 1 147 ? 10.508 -13.352 -5.156 1 93.81 147 THR B N 1
ATOM 3483 C CA . THR B 1 147 ? 9.773 -14.492 -5.703 1 93.81 147 THR B CA 1
ATOM 3484 C C . THR B 1 147 ? 10.203 -14.766 -7.141 1 93.81 147 THR B C 1
ATOM 3486 O O . THR B 1 147 ? 10.055 -13.906 -8.016 1 93.81 147 THR B O 1
ATOM 3489 N N . GLN B 1 148 ? 10.789 -15.898 -7.367 1 95.44 148 GLN B N 1
ATOM 3490 C CA . GLN B 1 148 ? 11.164 -16.359 -8.703 1 95.44 148 GLN B CA 1
ATOM 3491 C C . GLN B 1 148 ? 10.023 -17.125 -9.359 1 95.44 148 GLN B C 1
ATOM 3493 O O . GLN B 1 148 ? 9.484 -18.078 -8.781 1 95.44 148 GLN B O 1
ATOM 3498 N N . LEU B 1 149 ? 9.625 -16.688 -10.477 1 96.25 149 LEU B N 1
ATOM 3499 C CA . LEU B 1 149 ? 8.555 -17.328 -11.227 1 96.25 149 LEU B CA 1
ATOM 3500 C C . LEU B 1 149 ? 9.109 -18.062 -12.445 1 96.25 149 LEU B C 1
ATOM 3502 O O . LEU B 1 149 ? 9.93 -17.516 -13.18 1 96.25 149 LEU B O 1
ATOM 3506 N N . VAL B 1 150 ? 8.758 -19.25 -12.648 1 96.31 150 VAL B N 1
ATOM 3507 C CA . VAL B 1 150 ? 8.984 -20 -13.875 1 96.31 150 VAL B CA 1
ATOM 3508 C C . VAL B 1 150 ? 7.652 -20.219 -14.594 1 96.31 150 VAL B C 1
ATOM 3510 O O . VAL B 1 150 ? 6.738 -20.844 -14.055 1 96.31 150 VAL B O 1
ATOM 3513 N N . ILE B 1 151 ? 7.59 -19.703 -15.773 1 96.94 151 ILE B N 1
ATOM 3514 C CA . ILE B 1 151 ? 6.312 -19.625 -16.484 1 96.94 151 ILE B CA 1
ATOM 3515 C C . ILE B 1 151 ? 6.438 -20.297 -17.844 1 96.94 151 ILE B C 1
ATOM 3517 O O . ILE B 1 151 ? 7.434 -20.109 -18.547 1 96.94 151 ILE B O 1
ATOM 3521 N N . HIS B 1 152 ? 5.512 -21.125 -18.156 1 95.62 152 HIS B N 1
ATOM 3522 C CA . HIS B 1 152 ? 5.43 -21.641 -19.516 1 95.62 152 HIS B CA 1
ATOM 3523 C C . HIS B 1 152 ? 5.09 -20.516 -20.5 1 95.62 152 HIS B C 1
ATOM 3525 O O . HIS B 1 152 ? 4.066 -19.844 -20.359 1 95.62 152 HIS B O 1
ATOM 3531 N N . GLN B 1 153 ? 5.859 -20.312 -21.469 1 95.25 153 GLN B N 1
ATOM 3532 C CA . GLN B 1 153 ? 5.793 -19.141 -22.328 1 95.25 153 GLN B CA 1
ATOM 3533 C C . GLN B 1 153 ? 4.5 -19.125 -23.141 1 95.25 153 GLN B C 1
ATOM 3535 O O . GLN B 1 153 ? 3.824 -18.094 -23.219 1 95.25 153 GLN B O 1
ATOM 3540 N N . LYS B 1 154 ? 4.062 -20.141 -23.688 1 93.38 154 LYS B N 1
ATOM 3541 C CA . LYS B 1 154 ? 2.912 -20.188 -24.578 1 93.38 154 LYS B CA 1
ATOM 3542 C C . LYS B 1 154 ? 1.604 -20.156 -23.797 1 93.38 154 LYS B C 1
ATOM 3544 O O . LYS B 1 154 ? 0.687 -19.406 -24.141 1 93.38 154 LYS B O 1
ATOM 3549 N N . THR B 1 155 ? 1.59 -20.859 -22.703 1 93.94 155 THR B N 1
ATOM 3550 C CA . THR B 1 155 ? 0.333 -21.016 -21.969 1 93.94 155 THR B CA 1
ATOM 3551 C C . THR B 1 155 ? 0.221 -19.953 -20.875 1 93.94 155 THR B C 1
ATOM 3553 O O . THR B 1 155 ? -0.861 -19.75 -20.328 1 93.94 155 THR B O 1
ATOM 3556 N N . SER B 1 156 ? 1.323 -19.391 -20.391 1 96.19 156 SER B N 1
ATOM 3557 C CA . SER B 1 156 ? 1.412 -18.422 -19.297 1 96.19 156 SER B CA 1
ATOM 3558 C C . SER B 1 156 ? 1.187 -19.094 -17.953 1 96.19 156 SER B C 1
ATOM 3560 O O . SER B 1 156 ? 0.937 -18.422 -16.953 1 96.19 156 SER B O 1
ATOM 3562 N N . GLN B 1 157 ? 1.234 -20.422 -18 1 96.44 157 GLN B N 1
ATOM 3563 C CA . GLN B 1 157 ? 1.072 -21.172 -16.75 1 96.44 157 GLN B CA 1
ATOM 3564 C C . GLN B 1 157 ? 2.314 -21.062 -15.875 1 96.44 157 GLN B C 1
ATOM 3566 O O . GLN B 1 157 ? 3.439 -21.172 -16.359 1 96.44 157 GLN B O 1
ATOM 3571 N N . ILE B 1 158 ? 2.059 -20.781 -14.602 1 97.81 158 ILE B N 1
ATOM 3572 C CA . ILE B 1 158 ? 3.164 -20.781 -13.648 1 97.81 158 ILE B CA 1
ATOM 3573 C C . ILE B 1 158 ? 3.52 -22.219 -13.258 1 97.81 158 ILE B C 1
ATOM 3575 O O . ILE B 1 158 ? 2.664 -22.969 -12.781 1 97.81 158 ILE B O 1
ATOM 3579 N N . ILE B 1 159 ? 4.695 -22.547 -13.43 1 96.62 159 ILE B N 1
ATOM 3580 C CA . ILE B 1 159 ? 5.113 -23.922 -13.172 1 96.62 159 ILE B CA 1
ATOM 3581 C C . ILE B 1 159 ? 5.562 -24.062 -11.719 1 96.62 159 ILE B C 1
ATOM 3583 O O . ILE B 1 159 ? 5.156 -25 -11.023 1 96.62 159 ILE B O 1
ATOM 3587 N N . CYS B 1 160 ? 6.348 -23.141 -11.305 1 96 160 CYS B N 1
ATOM 3588 C CA . CYS B 1 160 ? 6.809 -23.172 -9.922 1 96 160 CYS B CA 1
ATOM 3589 C C . CYS B 1 160 ? 7.293 -21.781 -9.484 1 96 160 CYS B C 1
ATOM 3591 O O . CYS B 1 160 ? 7.5 -20.906 -10.312 1 96 160 CYS B O 1
ATOM 3593 N N . LEU B 1 161 ? 7.359 -21.672 -8.188 1 95.69 161 LEU B N 1
ATOM 3594 C CA . LEU B 1 161 ? 7.867 -20.469 -7.566 1 95.69 161 LEU B CA 1
ATOM 3595 C C . LEU B 1 161 ? 9.094 -20.766 -6.715 1 95.69 161 LEU B C 1
ATOM 3597 O O . LEU B 1 161 ? 9.258 -21.875 -6.223 1 95.69 161 LEU B O 1
ATOM 3601 N N . GLY B 1 162 ? 9.938 -19.828 -6.645 1 93.5 162 GLY B N 1
ATOM 3602 C CA . GLY B 1 162 ? 11.031 -19.781 -5.688 1 93.5 162 GLY B CA 1
ATOM 3603 C C . GLY B 1 162 ? 11.047 -18.5 -4.863 1 93.5 162 GLY B C 1
ATOM 3604 O O . GLY B 1 162 ? 10.68 -17.438 -5.355 1 93.5 162 GLY B O 1
ATOM 3605 N N . HIS B 1 163 ? 11.461 -18.641 -3.617 1 92.62 163 HIS B N 1
ATOM 3606 C CA . HIS B 1 163 ? 11.469 -17.469 -2.75 1 92.62 163 HIS B CA 1
ATOM 3607 C C . HIS B 1 163 ? 12.844 -17.234 -2.143 1 92.62 163 HIS B C 1
ATOM 3609 O O . HIS B 1 163 ? 13.586 -18.188 -1.888 1 92.62 163 HIS B O 1
ATOM 3615 N N . GLY B 1 164 ? 13.156 -16.031 -1.977 1 90.38 164 GLY B N 1
ATOM 3616 C CA . GLY B 1 164 ? 14.414 -15.633 -1.374 1 90.38 164 GLY B CA 1
ATOM 3617 C C . GLY B 1 164 ? 14.359 -14.258 -0.738 1 90.38 164 GLY B C 1
ATOM 3618 O O . GLY B 1 164 ? 13.344 -13.578 -0.812 1 90.38 164 GLY B O 1
ATOM 3619 N N . LYS B 1 165 ? 15.469 -13.961 -0.05 1 89.81 165 LYS B N 1
ATOM 3620 C CA . LYS B 1 165 ? 15.586 -12.656 0.598 1 89.81 165 LYS B CA 1
ATOM 3621 C C . LYS B 1 165 ? 16.031 -11.586 -0.395 1 89.81 165 LYS B C 1
ATOM 3623 O O . LYS B 1 165 ? 16.641 -11.898 -1.419 1 89.81 165 LYS B O 1
ATOM 3628 N N . GLY B 1 166 ? 15.766 -10.406 -0.11 1 86.88 166 GLY B N 1
ATOM 3629 C CA . GLY B 1 166 ? 15.977 -9.281 -1.01 1 86.88 166 GLY B CA 1
ATOM 3630 C C . GLY B 1 166 ? 17.438 -9.109 -1.406 1 86.88 166 GLY B C 1
ATOM 3631 O O . GLY B 1 166 ? 17.734 -8.648 -2.51 1 86.88 166 GLY B O 1
ATOM 3632 N N . ARG B 1 167 ? 18.328 -9.531 -0.646 1 86.81 167 ARG B N 1
ATOM 3633 C CA . ARG B 1 167 ? 19.75 -9.305 -0.892 1 86.81 167 ARG B CA 1
ATOM 3634 C C . ARG B 1 167 ? 20.281 -10.289 -1.932 1 86.81 167 ARG B C 1
ATOM 3636 O O . ARG B 1 167 ? 21.281 -10 -2.607 1 86.81 167 ARG B O 1
ATOM 3643 N N . ILE B 1 168 ? 19.641 -11.344 -2.084 1 88.75 168 ILE B N 1
ATOM 3644 C CA . ILE B 1 168 ? 20.141 -12.43 -2.922 1 88.75 168 ILE B CA 1
ATOM 3645 C C . ILE B 1 168 ? 19.969 -12.062 -4.395 1 88.75 168 ILE B C 1
ATOM 3647 O O . ILE B 1 168 ? 18.922 -11.547 -4.789 1 88.75 168 ILE B O 1
ATOM 3651 N N . HIS B 1 169 ? 21 -12.273 -5.141 1 88.5 169 HIS B N 1
ATOM 3652 C CA . HIS B 1 169 ? 20.938 -12.055 -6.582 1 88.5 169 HIS B CA 1
ATOM 3653 C C . HIS B 1 169 ? 20.031 -13.086 -7.254 1 88.5 169 HIS B C 1
ATOM 3655 O O . HIS B 1 169 ? 19.953 -14.234 -6.816 1 88.5 169 HIS B O 1
ATOM 3661 N N . ASP B 1 170 ? 19.453 -12.664 -8.273 1 88.81 170 ASP B N 1
ATOM 3662 C CA . ASP B 1 170 ? 18.5 -13.508 -8.984 1 88.81 170 ASP B CA 1
ATOM 3663 C C . ASP B 1 170 ? 19.125 -14.836 -9.383 1 88.81 170 ASP B C 1
ATOM 3665 O O . ASP B 1 170 ? 18.484 -15.891 -9.258 1 88.81 170 ASP B O 1
ATOM 3669 N N . PHE B 1 171 ? 20.359 -14.781 -9.828 1 90.38 171 PHE B N 1
ATOM 3670 C CA . PHE B 1 171 ? 21.047 -15.992 -10.25 1 90.38 171 PHE B CA 1
ATOM 3671 C C . PHE B 1 171 ? 21.281 -16.922 -9.062 1 90.38 171 PHE B C 1
ATOM 3673 O O . PHE B 1 171 ? 21.125 -18.141 -9.18 1 90.38 171 PHE B O 1
ATOM 3680 N N . ARG B 1 172 ? 21.625 -16.344 -7.996 1 90.31 172 ARG B N 1
ATOM 3681 C CA . ARG B 1 172 ? 21.844 -17.141 -6.793 1 90.31 172 ARG B CA 1
ATOM 3682 C C . ARG B 1 172 ? 20.531 -17.766 -6.309 1 90.31 172 ARG B C 1
ATOM 3684 O O . ARG B 1 172 ? 20.516 -18.906 -5.832 1 90.31 172 ARG B O 1
ATOM 3691 N N . LEU B 1 173 ? 19.562 -17 -6.391 1 91.31 173 LEU B N 1
ATOM 3692 C CA . LEU B 1 173 ? 18.25 -17.516 -6.035 1 91.31 173 LEU B CA 1
ATOM 3693 C C . LEU B 1 173 ? 17.906 -18.734 -6.887 1 91.31 173 LEU B C 1
ATOM 3695 O O . LEU B 1 173 ? 17.391 -19.734 -6.371 1 91.31 173 LEU B O 1
ATOM 3699 N N . PHE B 1 174 ? 18.156 -18.672 -8.164 1 91.12 174 PHE B N 1
ATOM 3700 C CA . PHE B 1 174 ? 17.922 -19.797 -9.078 1 91.12 174 PHE B CA 1
ATOM 3701 C C . PHE B 1 174 ? 18.719 -21.016 -8.641 1 91.12 174 PHE B C 1
ATOM 3703 O O . PHE B 1 174 ? 18.172 -22.125 -8.555 1 91.12 174 PHE B O 1
ATOM 3710 N N . LYS B 1 175 ? 19.906 -20.781 -8.211 1 88.62 175 LYS B N 1
ATOM 3711 C CA . LYS B 1 175 ? 20.797 -21.891 -7.832 1 88.62 175 LYS B CA 1
ATOM 3712 C C . LYS B 1 175 ? 20.328 -22.547 -6.531 1 88.62 175 LYS B C 1
ATOM 3714 O O . LYS B 1 175 ? 20.438 -23.75 -6.363 1 88.62 175 LYS B O 1
ATOM 3719 N N . THR B 1 176 ? 19.75 -21.75 -5.711 1 89.25 176 THR B N 1
ATOM 3720 C CA . THR B 1 176 ? 19.406 -22.234 -4.379 1 89.25 176 THR B CA 1
ATOM 3721 C C . THR B 1 176 ? 17.953 -22.703 -4.336 1 89.25 176 THR B C 1
ATOM 3723 O O . THR B 1 176 ? 17.531 -23.391 -3.4 1 89.25 176 THR B O 1
ATOM 3726 N N . SER B 1 177 ? 17.219 -22.312 -5.242 1 87.06 177 SER B N 1
ATOM 3727 C CA . SER B 1 177 ? 15.789 -22.625 -5.27 1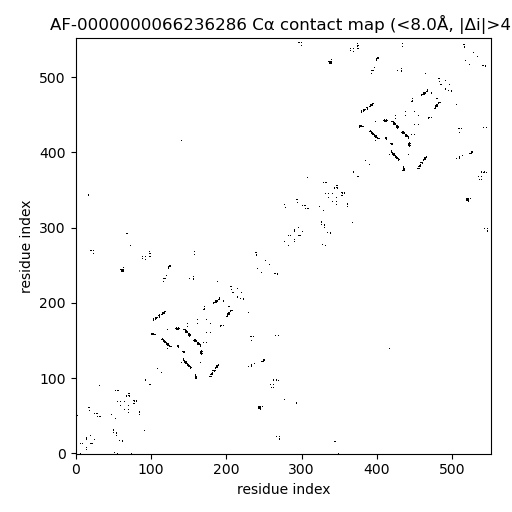 87.06 177 SER B CA 1
ATOM 3728 C C . SER B 1 177 ? 15.555 -24.109 -5.531 1 87.06 177 SER B C 1
ATOM 3730 O O . SER B 1 177 ? 14.469 -24.625 -5.266 1 87.06 177 SER B O 1
ATOM 3732 N N . GLY B 1 178 ? 16.469 -24.797 -6.129 1 83.62 178 GLY B N 1
ATOM 3733 C CA . GLY B 1 178 ? 16.312 -26.203 -6.465 1 83.62 178 GLY B CA 1
ATOM 3734 C C . GLY B 1 178 ? 15.633 -26.422 -7.801 1 83.62 178 GLY B C 1
ATOM 3735 O O . GLY B 1 178 ? 15.305 -27.562 -8.148 1 83.62 178 GLY B O 1
ATOM 3736 N N . VAL B 1 179 ? 15.391 -25.359 -8.469 1 86.38 179 VAL B N 1
ATOM 3737 C CA . VAL B 1 179 ? 14.789 -25.469 -9.797 1 86.38 179 VAL B CA 1
ATOM 3738 C C . VAL B 1 179 ? 15.797 -26.094 -10.766 1 86.38 179 VAL B C 1
ATOM 3740 O O . VAL B 1 179 ? 16.953 -25.672 -10.844 1 86.38 179 VAL B O 1
ATOM 3743 N N . LYS B 1 180 ? 15.367 -27.141 -11.422 1 86.31 180 LYS B N 1
ATOM 3744 C CA . LYS B 1 180 ? 16.172 -27.812 -12.438 1 86.31 180 LYS B CA 1
ATOM 3745 C C . LYS B 1 180 ? 15.391 -28 -13.734 1 86.31 180 LYS B C 1
ATOM 3747 O O . LYS B 1 180 ? 14.195 -28.297 -13.711 1 86.31 180 LYS B O 1
ATOM 3752 N N . PHE B 1 181 ? 16.125 -27.75 -14.773 1 88.5 181 PHE B N 1
ATOM 3753 C CA . PHE B 1 181 ? 15.492 -27.859 -16.078 1 88.5 181 PHE B CA 1
ATOM 3754 C C . PHE B 1 181 ? 15.945 -29.125 -16.797 1 88.5 181 PHE B C 1
ATOM 3756 O O . PHE B 1 181 ? 17.094 -29.547 -16.656 1 88.5 181 PHE B O 1
ATOM 3763 N N . SER B 1 182 ? 15.016 -29.656 -17.5 1 86.81 182 SER B N 1
ATOM 3764 C CA . SER B 1 182 ? 15.414 -30.703 -18.422 1 86.81 182 SER B CA 1
ATOM 3765 C C . SER B 1 182 ? 16.375 -30.188 -19.484 1 86.81 182 SER B C 1
ATOM 3767 O O . SER B 1 182 ? 16.359 -29 -19.828 1 86.81 182 SER B O 1
ATOM 3769 N N . GLU B 1 183 ? 17.172 -31.047 -20.016 1 84.69 183 GLU B N 1
ATOM 3770 C CA . GLU B 1 183 ? 18.219 -30.672 -20.969 1 84.69 183 GLU B CA 1
ATOM 3771 C C . GLU B 1 183 ? 17.609 -30.094 -22.25 1 84.69 183 GLU B C 1
ATOM 3773 O O . GLU B 1 183 ? 18.219 -29.25 -22.906 1 84.69 183 GLU B O 1
ATOM 3778 N N . LEU B 1 184 ? 16.469 -30.453 -22.5 1 86.38 184 LEU B N 1
ATOM 3779 C CA . LEU B 1 184 ? 15.883 -30.078 -23.781 1 86.38 184 LEU B CA 1
ATOM 3780 C C . LEU B 1 184 ? 14.922 -28.906 -23.625 1 86.38 184 LEU B C 1
ATOM 3782 O O . LEU B 1 184 ? 14.375 -28.406 -24.609 1 86.38 184 LEU B O 1
ATOM 3786 N N . LEU B 1 185 ? 14.742 -28.5 -22.422 1 89.56 185 LEU B N 1
ATOM 3787 C CA . LEU B 1 185 ? 13.836 -27.391 -22.156 1 89.56 185 LEU B CA 1
ATOM 3788 C C . LEU B 1 185 ? 14.508 -26.047 -22.438 1 89.56 185 LEU B C 1
ATOM 3790 O O . LEU B 1 185 ? 15.617 -25.797 -21.953 1 89.56 185 LEU B O 1
ATOM 3794 N N . LYS B 1 186 ? 13.906 -25.266 -23.266 1 92.44 186 LYS B N 1
ATOM 3795 C CA . LYS B 1 186 ? 14.43 -23.922 -23.516 1 92.44 186 LYS B CA 1
ATOM 3796 C C . LYS B 1 186 ? 14.016 -22.938 -22.422 1 92.44 186 LYS B C 1
ATOM 3798 O O . LYS B 1 186 ? 12.852 -22.922 -22.031 1 92.44 186 LYS B O 1
ATOM 3803 N N . VAL B 1 187 ? 14.961 -22.172 -21.953 1 93.5 187 VAL B N 1
ATOM 3804 C CA . VAL B 1 187 ? 14.703 -21.25 -20.859 1 93.5 187 VAL B CA 1
ATOM 3805 C C . VAL B 1 187 ? 15.164 -19.844 -21.25 1 93.5 187 VAL B C 1
ATOM 3807 O O . VAL B 1 187 ? 16.266 -19.672 -21.766 1 93.5 187 VAL B O 1
ATOM 3810 N N . ILE B 1 188 ? 14.297 -18.906 -21.078 1 95.25 188 ILE B N 1
ATOM 3811 C CA . ILE B 1 188 ? 14.656 -17.516 -21.297 1 95.25 188 ILE B CA 1
ATOM 3812 C C . ILE B 1 188 ? 14.648 -16.766 -19.969 1 95.25 188 ILE B C 1
ATOM 3814 O O . ILE B 1 188 ? 13.664 -16.828 -19.219 1 95.25 188 ILE B O 1
ATOM 3818 N N . ALA B 1 189 ? 15.688 -16.125 -19.609 1 93.56 189 ALA B N 1
ATOM 3819 C CA . ALA B 1 189 ? 15.812 -15.359 -18.375 1 93.56 189 ALA B CA 1
ATOM 3820 C C . ALA B 1 189 ? 16.344 -13.953 -18.672 1 93.56 189 ALA B C 1
ATOM 3822 O O . ALA B 1 189 ? 16.719 -13.648 -19.797 1 93.56 189 ALA B O 1
ATOM 3823 N N . ASP B 1 190 ? 16.266 -13.133 -17.703 1 90.81 190 ASP B N 1
ATOM 3824 C CA . ASP B 1 190 ? 16.719 -11.758 -17.922 1 90.81 190 ASP B CA 1
ATOM 3825 C C . ASP B 1 190 ? 18.234 -11.656 -17.812 1 90.81 190 ASP B C 1
ATOM 3827 O O . ASP B 1 190 ? 18.922 -12.672 -17.75 1 90.81 190 ASP B O 1
ATOM 3831 N N . LYS B 1 191 ? 18.734 -10.469 -17.891 1 87.56 191 LYS B N 1
ATOM 3832 C CA . LYS B 1 191 ? 20.172 -10.227 -17.906 1 87.56 191 LYS B CA 1
ATOM 3833 C C . LYS B 1 191 ? 20.812 -10.602 -16.578 1 87.56 191 LYS B C 1
ATOM 3835 O O . LYS B 1 191 ? 22.031 -10.82 -16.5 1 87.56 191 LYS B O 1
ATOM 3840 N N . GLY B 1 192 ? 19.969 -10.727 -15.547 1 84.38 192 GLY B N 1
ATOM 3841 C CA . GLY B 1 192 ? 20.5 -11.07 -14.234 1 84.38 192 GLY B CA 1
ATOM 3842 C C . GLY B 1 192 ? 20.922 -12.523 -14.133 1 84.38 192 GLY B C 1
ATOM 3843 O O . GLY B 1 192 ? 21.609 -12.906 -13.188 1 84.38 192 GLY B O 1
ATOM 3844 N N . TYR B 1 193 ? 20.656 -13.273 -15.117 1 90.44 193 TYR B N 1
ATOM 3845 C CA . TYR B 1 193 ? 20.953 -14.695 -15.102 1 90.44 193 TYR B CA 1
ATOM 3846 C C . TYR B 1 193 ? 22.125 -15.023 -16.016 1 90.44 193 TYR B C 1
ATOM 3848 O O . TYR B 1 193 ? 22.219 -16.125 -16.547 1 90.44 193 TYR B O 1
ATOM 3856 N N . GLN B 1 194 ? 22.875 -13.992 -16.141 1 86.94 194 GLN B N 1
ATOM 3857 C CA . GLN B 1 194 ? 24.062 -14.25 -16.953 1 86.94 194 GLN B CA 1
ATOM 3858 C C . GLN B 1 194 ? 24.859 -15.43 -16.406 1 86.94 194 GLN B C 1
ATOM 3860 O O . GLN B 1 194 ? 25.078 -15.516 -15.195 1 86.94 194 GLN B O 1
ATOM 3865 N N . GLY B 1 195 ? 25.234 -16.391 -17.25 1 84.12 195 GLY B N 1
ATOM 3866 C CA . GLY B 1 195 ? 25.969 -17.578 -16.844 1 84.12 195 GLY B CA 1
ATOM 3867 C C . GLY B 1 195 ? 25.094 -18.812 -16.75 1 84.12 195 GLY B C 1
ATOM 3868 O O . GLY B 1 195 ? 25.609 -19.922 -16.547 1 84.12 195 GLY B O 1
ATOM 3869 N N . ILE B 1 196 ? 23.859 -18.578 -16.859 1 88.44 196 ILE B N 1
ATOM 3870 C CA . ILE B 1 196 ? 22.922 -19.703 -16.75 1 88.44 196 ILE B CA 1
ATOM 3871 C C . ILE B 1 196 ? 23.234 -20.734 -17.828 1 88.44 196 ILE B C 1
ATOM 3873 O O . ILE B 1 196 ? 22.969 -21.922 -17.656 1 88.44 196 ILE B O 1
ATOM 3877 N N . THR B 1 197 ? 23.797 -20.297 -18.906 1 87.94 197 THR B N 1
ATOM 3878 C CA . THR B 1 197 ? 24.109 -21.172 -20.016 1 87.94 197 THR B CA 1
ATOM 3879 C C . THR B 1 197 ? 25.125 -22.234 -19.609 1 87.94 197 THR B C 1
ATOM 3881 O O . THR B 1 197 ? 25.188 -23.312 -20.188 1 87.94 197 THR B O 1
ATOM 3884 N N . LYS B 1 198 ? 25.906 -21.891 -18.656 1 87.31 198 LYS B N 1
ATOM 3885 C CA . LYS B 1 198 ? 26.875 -22.859 -18.141 1 87.31 198 LYS B CA 1
ATOM 3886 C C . LYS B 1 198 ? 26.203 -24 -17.391 1 87.31 198 LYS B C 1
ATOM 3888 O O . LYS B 1 198 ? 26.75 -25.094 -17.297 1 87.31 198 LYS B O 1
ATOM 3893 N N . ILE B 1 199 ? 25.078 -23.734 -16.906 1 86.44 199 ILE B N 1
ATOM 3894 C CA . ILE B 1 199 ? 24.328 -24.703 -16.125 1 86.44 199 ILE B CA 1
ATOM 3895 C C . ILE B 1 199 ? 23.328 -25.422 -17.016 1 86.44 199 ILE B C 1
ATOM 3897 O O . ILE B 1 199 ? 23.125 -26.641 -16.891 1 86.44 199 ILE B O 1
ATOM 3901 N N . HIS B 1 200 ? 22.797 -24.625 -17.875 1 88.69 200 HIS B N 1
ATOM 3902 C CA . HIS B 1 200 ? 21.781 -25.141 -18.797 1 88.69 200 HIS B CA 1
ATOM 3903 C C . HIS B 1 200 ? 22 -24.609 -20.203 1 88.69 200 HIS B C 1
ATOM 3905 O O . HIS B 1 200 ? 21.766 -23.438 -20.484 1 88.69 200 HIS B O 1
ATOM 3911 N N . LYS B 1 201 ? 22.234 -25.484 -21.125 1 86.5 201 LYS B N 1
ATOM 3912 C CA . LYS B 1 201 ? 22.719 -25.141 -22.453 1 86.5 201 LYS B CA 1
ATOM 3913 C C . LYS B 1 201 ? 21.625 -24.422 -23.266 1 86.5 201 LYS B C 1
ATOM 3915 O O . LYS B 1 201 ? 21.922 -23.484 -24.016 1 86.5 201 LYS B O 1
ATOM 3920 N N . LEU B 1 202 ? 20.422 -24.781 -23.078 1 88.75 202 LEU B N 1
ATOM 3921 C CA . LEU B 1 202 ? 19.359 -24.234 -23.906 1 88.75 202 LEU B CA 1
ATOM 3922 C C . LEU B 1 202 ? 18.75 -23 -23.25 1 88.75 202 LEU B C 1
ATOM 3924 O O . LEU B 1 202 ? 17.625 -22.609 -23.578 1 88.75 202 LEU B O 1
ATOM 3928 N N . SER B 1 203 ? 19.484 -22.391 -22.406 1 90.5 203 SER B N 1
ATOM 3929 C CA . SER B 1 203 ? 19.047 -21.141 -21.781 1 90.5 203 SER B CA 1
ATOM 3930 C C . SER B 1 203 ? 19.531 -19.922 -22.562 1 90.5 203 SER B C 1
ATOM 3932 O O . SER B 1 203 ? 20.625 -19.953 -23.141 1 90.5 203 SER B O 1
ATOM 3934 N N . GLU B 1 204 ? 18.703 -18.953 -22.641 1 92.88 204 GLU B N 1
ATOM 3935 C CA . GLU B 1 204 ? 19.062 -17.719 -23.344 1 92.88 204 GLU B CA 1
ATOM 3936 C C . GLU B 1 204 ? 18.859 -16.5 -22.469 1 92.88 204 GLU B C 1
ATOM 3938 O O . GLU B 1 204 ? 17.891 -16.422 -21.703 1 92.88 204 GLU B O 1
ATOM 3943 N N . THR B 1 205 ? 19.719 -15.594 -22.531 1 93.44 205 THR B N 1
ATOM 3944 C CA . THR B 1 205 ? 19.672 -14.281 -21.891 1 93.44 205 THR B CA 1
ATOM 3945 C C . THR B 1 205 ? 20.031 -13.188 -22.891 1 93.44 205 THR B C 1
ATOM 3947 O O . THR B 1 205 ? 20.75 -13.438 -23.859 1 93.44 205 THR B O 1
ATOM 3950 N N . PRO B 1 206 ? 19.5 -12.023 -22.688 1 92 206 PRO B N 1
ATOM 3951 C CA . PRO B 1 206 ? 19.875 -10.922 -23.578 1 92 206 PRO B CA 1
ATOM 3952 C C . PRO B 1 206 ? 21.375 -10.625 -23.547 1 92 206 PRO B C 1
ATOM 3954 O O . PRO B 1 206 ? 22.047 -10.867 -22.531 1 92 206 PRO B O 1
ATOM 3957 N N . ILE B 1 207 ? 21.797 -10.133 -24.656 1 89.75 207 ILE B N 1
ATOM 3958 C CA . ILE B 1 207 ? 23.203 -9.773 -24.781 1 89.75 207 ILE B CA 1
ATOM 3959 C C . ILE B 1 207 ? 23.453 -8.414 -24.125 1 89.75 207 ILE B C 1
ATOM 3961 O O . ILE B 1 207 ? 22.766 -7.441 -24.406 1 89.75 207 ILE B O 1
ATOM 3965 N N . LYS B 1 208 ? 24.344 -8.445 -23.219 1 87 208 LYS B N 1
ATOM 3966 C CA . LYS B 1 208 ? 24.688 -7.203 -22.531 1 87 208 LYS B CA 1
ATOM 3967 C C . LYS B 1 208 ? 25.578 -6.32 -23.391 1 87 208 LYS B C 1
ATOM 3969 O O . LYS B 1 208 ? 26.422 -6.824 -24.141 1 87 208 LYS B O 1
ATOM 3974 N N . LYS B 1 209 ? 25.344 -5.082 -23.188 1 83.62 209 LYS B N 1
ATOM 3975 C CA . LYS B 1 209 ? 26.203 -4.125 -23.875 1 83.62 209 LYS B CA 1
ATOM 3976 C C . LYS B 1 209 ? 27.594 -4.09 -23.25 1 83.62 209 LYS B C 1
ATOM 3978 O O . LYS B 1 209 ? 27.734 -3.893 -22.047 1 83.62 209 LYS B O 1
ATOM 3983 N N . PRO B 1 210 ? 28.594 -4.344 -24.047 1 79.94 210 PRO B N 1
ATOM 3984 C CA . PRO B 1 210 ? 29.938 -4.207 -23.484 1 79.94 210 PRO B CA 1
ATOM 3985 C C . PRO B 1 210 ? 30.281 -2.766 -23.109 1 79.94 210 PRO B C 1
ATOM 3987 O O . PRO B 1 210 ? 29.703 -1.826 -23.672 1 79.94 210 PRO B O 1
ATOM 3990 N N . LYS B 1 211 ? 31 -2.596 -22.109 1 77.88 211 LYS B N 1
ATOM 3991 C CA . LYS B 1 211 ? 31.375 -1.271 -21.625 1 77.88 211 LYS B CA 1
ATOM 3992 C C . LYS B 1 211 ? 31.953 -0.42 -22.734 1 77.88 211 LYS B C 1
ATOM 3994 O O . LYS B 1 211 ? 32.906 -0.842 -23.422 1 77.88 211 LYS B O 1
ATOM 3999 N N . GLY B 1 212 ? 31.438 0.613 -22.938 1 78.38 212 GLY B N 1
ATOM 4000 C CA . GLY B 1 212 ? 31.969 1.563 -23.906 1 78.38 212 GLY B CA 1
ATOM 4001 C C . GLY B 1 212 ? 31.594 1.239 -25.344 1 78.38 212 GLY B C 1
ATOM 4002 O O . GLY B 1 212 ? 32.062 1.895 -26.266 1 78.38 212 GLY B O 1
ATOM 4003 N N . LYS B 1 213 ? 31.047 0.142 -25.609 1 83.31 213 LYS B N 1
ATOM 4004 C CA . LYS B 1 213 ? 30.672 -0.227 -26.969 1 83.31 213 LYS B CA 1
ATOM 4005 C C . LYS B 1 213 ? 29.156 -0.273 -27.125 1 83.31 213 LYS B C 1
ATOM 4007 O O . LYS B 1 213 ? 28.422 -0.135 -26.156 1 83.31 213 LYS B O 1
ATOM 4012 N N . LYS B 1 214 ? 28.797 -0.113 -28.453 1 85.94 214 LYS B N 1
ATOM 4013 C CA . LYS B 1 214 ? 27.375 -0.209 -28.766 1 85.94 214 LYS B CA 1
ATOM 4014 C C . LYS B 1 214 ? 27.016 -1.611 -29.25 1 85.94 214 LYS B C 1
ATOM 4016 O O . LYS B 1 214 ? 27.859 -2.328 -29.781 1 85.94 214 LYS B O 1
ATOM 4021 N N . LEU B 1 215 ? 25.797 -2.055 -29 1 87.12 215 LEU B N 1
ATOM 4022 C CA . LEU B 1 215 ? 25.297 -3.332 -29.5 1 87.12 215 LEU B CA 1
ATOM 4023 C C . LEU B 1 215 ? 25.125 -3.303 -31.016 1 87.12 215 LEU B C 1
ATOM 4025 O O . LEU B 1 215 ? 24.688 -2.297 -31.578 1 87.12 215 LEU B O 1
ATOM 4029 N N . ALA B 1 216 ? 25.547 -4.355 -31.641 1 90.56 216 ALA B N 1
ATOM 4030 C CA . ALA B 1 216 ? 25.312 -4.504 -33.094 1 90.56 216 ALA B CA 1
ATOM 4031 C C . ALA B 1 216 ? 23.828 -4.609 -33.375 1 90.56 216 ALA B C 1
ATOM 4033 O O . ALA B 1 216 ? 23.016 -4.918 -32.5 1 90.56 216 ALA B O 1
ATOM 4034 N N . LYS B 1 217 ? 23.484 -4.207 -34.531 1 91.81 217 LYS B N 1
ATOM 4035 C CA . LYS B 1 217 ? 22.078 -4.25 -34.969 1 91.81 217 LYS B CA 1
ATOM 4036 C C . LYS B 1 217 ? 21.484 -5.641 -34.75 1 91.81 217 LYS B C 1
ATOM 4038 O O . LYS B 1 217 ? 20.344 -5.773 -34.312 1 91.81 217 LYS B O 1
ATOM 4043 N N . GLU B 1 218 ? 22.234 -6.637 -35.125 1 91.5 218 GLU B N 1
ATOM 4044 C CA . GLU B 1 218 ? 21.781 -8.016 -34.969 1 91.5 218 GLU B CA 1
ATOM 4045 C C . GLU B 1 218 ? 21.562 -8.375 -33.5 1 91.5 218 GLU B C 1
ATOM 4047 O O . GLU B 1 218 ? 20.625 -9.102 -33.156 1 91.5 218 GLU B O 1
ATOM 4052 N N . GLN B 1 219 ? 22.422 -7.867 -32.719 1 91.81 219 GLN B N 1
ATOM 4053 C CA . GLN B 1 219 ? 22.312 -8.117 -31.297 1 91.81 219 GLN B CA 1
ATOM 4054 C C . GLN B 1 219 ? 21.078 -7.426 -30.703 1 91.81 219 GLN B C 1
ATOM 4056 O O . GLN B 1 219 ? 20.406 -7.977 -29.828 1 91.81 219 GLN B O 1
ATOM 4061 N N . LYS B 1 220 ? 20.828 -6.281 -31.234 1 92.62 220 LYS B N 1
ATOM 4062 C CA . LYS B 1 220 ? 19.641 -5.559 -30.797 1 92.62 220 LYS B CA 1
ATOM 4063 C C . LYS B 1 220 ? 18.359 -6.301 -31.188 1 92.62 220 LYS B C 1
ATOM 4065 O O . LYS B 1 220 ? 17.406 -6.363 -30.422 1 92.62 220 LYS B O 1
ATOM 4070 N N . GLU B 1 221 ? 18.359 -6.781 -32.344 1 93.38 221 GLU B N 1
ATOM 4071 C CA . GLU B 1 221 ? 17.219 -7.531 -32.812 1 93.38 221 GLU B CA 1
ATOM 4072 C C . GLU B 1 221 ? 17 -8.805 -32 1 93.38 221 GLU B C 1
ATOM 4074 O O . GLU B 1 221 ? 15.875 -9.172 -31.688 1 93.38 221 GLU B O 1
ATOM 4079 N N . TYR B 1 222 ? 18.094 -9.438 -31.734 1 93.5 222 TYR B N 1
ATOM 4080 C CA . TYR B 1 222 ? 18.047 -10.633 -30.906 1 93.5 222 TYR B CA 1
ATOM 4081 C C . TYR B 1 222 ? 17.453 -10.312 -29.531 1 93.5 222 TYR B C 1
ATOM 4083 O O . TYR B 1 222 ? 16.531 -11.008 -29.078 1 93.5 222 TYR B O 1
ATOM 4091 N N . ASN B 1 223 ? 17.938 -9.281 -28.938 1 93.44 223 ASN B N 1
ATOM 4092 C CA . ASN B 1 223 ? 17.438 -8.867 -27.641 1 93.44 223 ASN B CA 1
ATOM 4093 C C . ASN B 1 223 ? 15.961 -8.5 -27.688 1 93.44 223 ASN B C 1
ATOM 4095 O O . ASN B 1 223 ? 15.203 -8.781 -26.766 1 93.44 223 ASN B O 1
ATOM 4099 N N . ARG B 1 224 ? 15.586 -7.883 -28.734 1 94.44 224 ARG B N 1
ATOM 4100 C CA . ARG B 1 224 ? 14.188 -7.512 -28.922 1 94.44 224 ARG B CA 1
ATOM 4101 C C . ARG B 1 224 ? 13.297 -8.742 -29 1 94.44 224 ARG B C 1
ATOM 4103 O O . ARG B 1 224 ? 12.211 -8.766 -28.422 1 94.44 224 ARG B O 1
ATOM 4110 N N . GLU B 1 225 ? 13.758 -9.695 -29.703 1 93.88 225 GLU B N 1
ATOM 4111 C CA . GLU B 1 225 ? 13 -10.93 -29.812 1 93.88 225 GLU B CA 1
ATOM 4112 C C . GLU B 1 225 ? 12.867 -11.633 -28.469 1 93.88 225 GLU B C 1
ATOM 4114 O O . GLU B 1 225 ? 11.797 -12.148 -28.125 1 93.88 225 GLU B O 1
ATOM 4119 N N . LEU B 1 226 ? 13.898 -11.664 -27.75 1 94.06 226 LEU B N 1
ATOM 4120 C CA . LEU B 1 226 ? 13.859 -12.273 -26.422 1 94.06 226 LEU B CA 1
ATOM 4121 C C . LEU B 1 226 ? 12.891 -11.531 -25.516 1 94.06 226 LEU B C 1
ATOM 4123 O O . LEU B 1 226 ? 12.148 -12.156 -24.75 1 94.06 226 LEU B O 1
ATOM 4127 N N . ASN B 1 227 ? 12.953 -10.25 -25.641 1 93 227 ASN B N 1
ATOM 4128 C CA . ASN B 1 227 ? 12.062 -9.43 -24.828 1 93 227 ASN B CA 1
ATOM 4129 C C . ASN B 1 227 ? 10.594 -9.703 -25.156 1 93 227 ASN B C 1
ATOM 4131 O O . ASN B 1 227 ? 9.742 -9.695 -24.266 1 93 227 ASN B O 1
ATOM 4135 N N . ARG B 1 228 ? 10.414 -9.891 -26.359 1 94.69 228 ARG B N 1
ATOM 4136 C CA . ARG B 1 228 ? 9.055 -10.203 -26.781 1 94.69 228 ARG B CA 1
ATOM 4137 C C . ARG B 1 228 ? 8.57 -11.516 -26.172 1 94.69 228 ARG B C 1
ATOM 4139 O O . ARG B 1 228 ? 7.426 -11.609 -25.719 1 94.69 228 ARG B O 1
ATOM 4146 N N . LEU B 1 229 ? 9.453 -12.422 -26.141 1 93.31 229 LEU B N 1
ATOM 4147 C CA . LEU B 1 229 ? 9.117 -13.719 -25.578 1 93.31 229 LEU B CA 1
ATOM 4148 C C . LEU B 1 229 ? 8.945 -13.617 -24.062 1 93.31 229 LEU B C 1
ATOM 4150 O O . LEU B 1 229 ? 8.141 -14.336 -23.469 1 93.31 229 LEU B O 1
ATOM 4154 N N . ARG B 1 230 ? 9.547 -12.633 -23.469 1 94.69 230 ARG B N 1
ATOM 4155 C CA . ARG B 1 230 ? 9.555 -12.508 -22.016 1 94.69 230 ARG B CA 1
ATOM 4156 C C . ARG B 1 230 ? 8.375 -11.672 -21.531 1 94.69 230 ARG B C 1
ATOM 4158 O O . ARG B 1 230 ? 8.094 -11.617 -20.328 1 94.69 230 ARG B O 1
ATOM 4165 N N . ILE B 1 231 ? 7.648 -11.023 -22.359 1 94.81 231 ILE B N 1
ATOM 4166 C CA . ILE B 1 231 ? 6.578 -10.102 -22 1 94.81 231 ILE B CA 1
ATOM 4167 C C . ILE B 1 231 ? 5.531 -10.82 -21.156 1 94.81 231 ILE B C 1
ATOM 4169 O O . ILE B 1 231 ? 4.871 -10.195 -20.312 1 94.81 231 ILE B O 1
ATOM 4173 N N . VAL B 1 232 ? 5.453 -12.109 -21.344 1 95.75 232 VAL B N 1
ATOM 4174 C CA . VAL B 1 232 ? 4.465 -12.914 -20.625 1 95.75 232 VAL B CA 1
ATOM 4175 C C . VAL B 1 232 ? 4.688 -12.789 -19.125 1 95.75 232 VAL B C 1
ATOM 4177 O O . VAL B 1 232 ? 3.732 -12.805 -18.344 1 95.75 232 VAL B O 1
ATOM 4180 N N . VAL B 1 233 ? 5.906 -12.617 -18.734 1 94.94 233 VAL B N 1
ATOM 4181 C CA . VAL B 1 233 ? 6.223 -12.516 -17.312 1 94.94 233 VAL B CA 1
ATOM 4182 C C . VAL B 1 233 ? 5.59 -11.25 -16.734 1 94.94 233 VAL B C 1
ATOM 4184 O O . VAL B 1 233 ? 5.078 -11.266 -15.609 1 94.94 233 VAL B O 1
ATOM 4187 N N . GLU B 1 234 ? 5.652 -10.18 -17.531 1 91.75 234 GLU B N 1
ATOM 4188 C CA . GLU B 1 234 ? 5.039 -8.93 -17.094 1 91.75 234 GLU B CA 1
ATOM 4189 C C . GLU B 1 234 ? 3.529 -9.078 -16.938 1 91.75 234 GLU B C 1
ATOM 4191 O O . GLU B 1 234 ? 2.941 -8.547 -15.992 1 91.75 234 GLU B O 1
ATOM 4196 N N . HIS B 1 235 ? 2.971 -9.797 -17.75 1 94.94 235 HIS B N 1
ATOM 4197 C CA . HIS B 1 235 ? 1.53 -10.008 -17.688 1 94.94 235 HIS B CA 1
ATOM 4198 C C . HIS B 1 235 ? 1.151 -10.852 -16.469 1 94.94 235 HIS B C 1
ATOM 4200 O O . HIS B 1 235 ? 0.211 -10.516 -15.75 1 94.94 235 HIS B O 1
ATOM 4206 N N . VAL B 1 236 ? 1.921 -11.859 -16.297 1 97 236 VAL B N 1
ATOM 4207 C CA . VAL B 1 236 ? 1.647 -12.734 -15.172 1 97 236 VAL B CA 1
ATOM 4208 C C . VAL B 1 236 ? 1.859 -11.977 -13.867 1 97 236 VAL B C 1
ATOM 4210 O O . VAL B 1 236 ? 1.028 -12.047 -12.953 1 97 236 VAL B O 1
ATOM 4213 N N . ASN B 1 237 ? 2.939 -11.25 -13.828 1 94.75 237 ASN B N 1
ATOM 4214 C CA . ASN B 1 237 ? 3.213 -10.453 -12.641 1 94.75 237 ASN B CA 1
ATOM 4215 C C . ASN B 1 237 ? 2.08 -9.469 -12.359 1 94.75 237 ASN B C 1
ATOM 4217 O O . ASN B 1 237 ? 1.694 -9.281 -11.203 1 94.75 237 ASN B O 1
ATOM 4221 N N . ARG B 1 238 ? 1.604 -8.93 -13.375 1 93.56 238 ARG B N 1
ATOM 4222 C CA . ARG B 1 238 ? 0.497 -7.992 -13.211 1 93.56 238 ARG B CA 1
ATOM 4223 C C . ARG B 1 238 ? -0.735 -8.688 -12.648 1 93.56 238 ARG B C 1
ATOM 4225 O O . ARG B 1 238 ? -1.411 -8.148 -11.766 1 93.56 238 ARG B O 1
ATOM 4232 N N . ARG B 1 239 ? -0.985 -9.828 -13.109 1 95.81 239 ARG B N 1
ATOM 4233 C CA . ARG B 1 239 ? -2.154 -10.578 -12.664 1 95.81 239 ARG B CA 1
ATOM 4234 C C . ARG B 1 239 ? -2.004 -11.008 -11.211 1 95.81 239 ARG B C 1
ATOM 4236 O O . ARG B 1 239 ? -2.992 -11.078 -10.477 1 95.81 239 ARG B O 1
ATOM 4243 N N . LEU B 1 240 ? -0.792 -11.281 -10.836 1 96.69 240 LEU B N 1
ATOM 4244 C CA . LEU B 1 240 ? -0.552 -11.672 -9.453 1 96.69 240 LEU B CA 1
ATOM 4245 C C . LEU B 1 240 ? -0.613 -10.453 -8.531 1 96.69 240 LEU B C 1
ATOM 4247 O O . LEU B 1 240 ? -1.152 -10.531 -7.426 1 96.69 240 LEU B O 1
ATOM 4251 N N . LYS B 1 241 ? -0.189 -9.359 -9.078 1 93.81 241 LYS B N 1
ATOM 4252 C CA . LYS B 1 241 ? 0 -8.188 -8.227 1 93.81 241 LYS B CA 1
ATOM 4253 C C . LYS B 1 241 ? -1.296 -7.398 -8.086 1 93.81 241 LYS B C 1
ATOM 4255 O O . LYS B 1 241 ? -1.344 -6.395 -7.371 1 93.81 241 LYS B O 1
ATOM 4260 N N . ILE B 1 242 ? -2.365 -7.82 -8.758 1 94.94 242 ILE B N 1
ATOM 4261 C CA . ILE B 1 242 ? -3.658 -7.211 -8.469 1 94.94 242 ILE B CA 1
ATOM 4262 C C . ILE B 1 242 ? -4.074 -7.543 -7.039 1 94.94 242 ILE B C 1
ATOM 4264 O O . ILE B 1 242 ? -4.922 -6.859 -6.457 1 94.94 242 ILE B O 1
ATOM 4268 N N . PHE B 1 243 ? -3.598 -8.688 -6.625 1 96.94 243 PHE B N 1
ATOM 4269 C CA . PHE B 1 243 ? -3.719 -8.984 -5.199 1 96.94 243 PHE B CA 1
ATOM 4270 C C . PHE B 1 243 ? -2.701 -8.188 -4.395 1 96.94 243 PHE B C 1
ATOM 4272 O O . PHE B 1 243 ? -1.524 -8.547 -4.336 1 96.94 243 PHE B O 1
ATOM 4279 N N . ASN B 1 244 ? -3.172 -7.266 -3.723 1 94.06 244 ASN B N 1
ATOM 4280 C CA . ASN B 1 244 ? -2.33 -6.25 -3.1 1 94.06 244 ASN B CA 1
ATOM 4281 C C . ASN B 1 244 ? -1.45 -6.848 -2.006 1 94.06 244 ASN B C 1
ATOM 4283 O O . ASN B 1 244 ? -0.454 -6.238 -1.605 1 94.06 244 ASN B O 1
ATOM 4287 N N . ILE B 1 245 ? -1.773 -8.023 -1.547 1 94.88 245 ILE B N 1
ATOM 4288 C CA . ILE B 1 245 ? -0.946 -8.672 -0.532 1 94.88 245 ILE B CA 1
ATOM 4289 C C . ILE B 1 245 ? 0.429 -8.992 -1.113 1 94.88 245 ILE B C 1
ATOM 4291 O O . ILE B 1 245 ? 1.408 -9.117 -0.375 1 94.88 245 ILE B O 1
ATOM 4295 N N . LEU B 1 246 ? 0.518 -9.094 -2.445 1 94 246 LEU B N 1
ATOM 4296 C CA . LEU B 1 246 ? 1.777 -9.414 -3.107 1 94 246 LEU B CA 1
ATOM 4297 C C . LEU B 1 246 ? 2.469 -8.141 -3.6 1 94 246 LEU B C 1
ATOM 4299 O O . LEU B 1 246 ? 3.637 -8.18 -3.992 1 94 246 LEU B O 1
ATOM 4303 N N . SER B 1 247 ? 1.772 -7.012 -3.613 1 90 247 SER B N 1
ATOM 4304 C CA . SER B 1 247 ? 2.324 -5.785 -4.18 1 90 247 SER B CA 1
ATOM 4305 C C . SER B 1 247 ? 2.67 -4.777 -3.09 1 90 247 SER B C 1
ATOM 4307 O O . SER B 1 247 ? 3.623 -4.012 -3.225 1 90 247 SER B O 1
ATOM 4309 N N . ASN B 1 248 ? 1.896 -4.773 -2.1 1 87.88 248 ASN B N 1
ATOM 4310 C CA . ASN B 1 248 ? 2.133 -3.83 -1.014 1 87.88 248 ASN B CA 1
ATOM 4311 C C . ASN B 1 248 ? 3.096 -4.398 0.025 1 87.88 248 ASN B C 1
ATOM 4313 O O . ASN B 1 248 ? 3.533 -5.547 -0.09 1 87.88 248 ASN B O 1
ATOM 4317 N N . GLN B 1 249 ? 3.49 -3.566 0.887 1 86.44 249 GLN B N 1
ATOM 4318 C CA . GLN B 1 249 ? 4.379 -3.994 1.961 1 86.44 249 GLN B CA 1
ATOM 4319 C C . GLN B 1 249 ? 3.77 -5.145 2.754 1 86.44 249 GLN B C 1
ATOM 4321 O O . GLN B 1 249 ? 2.707 -4.996 3.361 1 86.44 249 GLN B O 1
ATOM 4326 N N . TYR B 1 250 ? 4.41 -6.27 2.648 1 89.56 250 TYR B N 1
ATOM 4327 C CA . TYR B 1 250 ? 3.934 -7.457 3.35 1 89.56 250 TYR B CA 1
ATOM 4328 C C . TYR B 1 250 ? 4.086 -7.297 4.859 1 89.56 250 TYR B C 1
ATOM 4330 O O . TYR B 1 250 ? 5.203 -7.137 5.359 1 89.56 250 TYR B O 1
ATOM 4338 N N . ARG B 1 251 ? 3.02 -7.383 5.566 1 86.25 251 ARG B N 1
ATOM 4339 C CA . ARG B 1 251 ? 3.002 -7.059 6.988 1 86.25 251 ARG B CA 1
ATOM 4340 C C . ARG B 1 251 ? 2.996 -8.328 7.836 1 86.25 251 ARG B C 1
ATOM 4342 O O . ARG B 1 251 ? 3.104 -8.258 9.062 1 86.25 251 ARG B O 1
ATOM 4349 N N . ASN B 1 252 ? 2.857 -9.477 7.207 1 85.62 252 ASN B N 1
ATOM 4350 C CA . ASN B 1 252 ? 2.752 -10.742 7.93 1 85.62 252 ASN B CA 1
ATOM 4351 C C . ASN B 1 252 ? 4.117 -11.398 8.117 1 85.62 252 ASN B C 1
ATOM 4353 O O . ASN B 1 252 ? 5.133 -10.867 7.664 1 85.62 252 ASN B O 1
ATOM 4357 N N . ARG B 1 253 ? 4.086 -12.383 8.906 1 78.69 253 ARG B N 1
ATOM 4358 C CA . ARG B 1 253 ? 5.309 -13.156 9.078 1 78.69 253 ARG B CA 1
ATOM 4359 C C . ARG B 1 253 ? 5.766 -13.758 7.75 1 78.69 253 ARG B C 1
ATOM 4361 O O . ARG B 1 253 ? 4.945 -14.227 6.957 1 78.69 253 ARG B O 1
ATOM 4368 N N . HIS B 1 254 ? 7.016 -13.758 7.609 1 80.56 254 HIS B N 1
ATOM 4369 C CA . HIS B 1 254 ? 7.621 -14.117 6.336 1 80.56 254 HIS B CA 1
ATOM 4370 C C . HIS B 1 254 ? 7.371 -15.586 6 1 80.56 254 HIS B C 1
ATOM 4372 O O . HIS B 1 254 ? 7.312 -15.961 4.828 1 80.56 254 HIS B O 1
ATOM 4378 N N . ARG B 1 255 ? 7.164 -16.375 7.023 1 78.94 255 ARG B N 1
ATOM 4379 C CA . ARG B 1 255 ? 7.066 -17.812 6.84 1 78.94 255 ARG B CA 1
ATOM 4380 C C . ARG B 1 255 ? 5.875 -18.172 5.957 1 78.94 255 ARG B C 1
ATOM 4382 O O . ARG B 1 255 ? 5.914 -19.172 5.227 1 78.94 255 ARG B O 1
ATOM 4389 N N . ARG B 1 256 ? 4.945 -17.328 5.977 1 89 256 ARG B N 1
ATOM 4390 C CA . ARG B 1 256 ? 3.73 -17.688 5.254 1 89 256 ARG B CA 1
ATOM 4391 C C . ARG B 1 256 ? 3.693 -17.016 3.881 1 89 256 ARG B C 1
ATOM 4393 O O . ARG B 1 256 ? 2.77 -17.25 3.098 1 89 256 ARG B O 1
ATOM 4400 N N . PHE B 1 257 ? 4.641 -16.266 3.611 1 92.19 257 PHE B N 1
ATOM 4401 C CA . PHE B 1 257 ? 4.656 -15.547 2.342 1 92.19 257 PHE B CA 1
ATOM 4402 C C . PHE B 1 257 ? 4.68 -16.516 1.17 1 92.19 257 PHE B C 1
ATOM 4404 O O . PHE B 1 257 ? 3.891 -16.391 0.231 1 92.19 257 PHE B O 1
ATOM 4411 N N . GLY B 1 258 ? 5.574 -17.5 1.295 1 92.19 258 GLY B N 1
ATOM 4412 C CA . GLY B 1 258 ? 5.68 -18.484 0.23 1 92.19 258 GLY B CA 1
ATOM 4413 C C . GLY B 1 258 ? 4.395 -19.25 -0.001 1 92.19 258 GLY B C 1
ATOM 4414 O O . GLY B 1 258 ? 3.996 -19.469 -1.146 1 92.19 258 GLY B O 1
ATOM 4415 N N . LEU B 1 259 ? 3.77 -19.594 1.058 1 93.44 259 LEU B N 1
ATOM 4416 C CA . LEU B 1 259 ? 2.516 -20.344 0.979 1 93.44 259 LEU B CA 1
ATOM 4417 C C . LEU B 1 259 ? 1.437 -19.5 0.291 1 93.44 259 LEU B C 1
ATOM 4419 O O . LEU B 1 259 ? 0.728 -20 -0.586 1 93.44 259 LEU B O 1
ATOM 4423 N N . ARG B 1 260 ? 1.36 -18.25 0.651 1 95.44 260 ARG B N 1
ATOM 4424 C CA . ARG B 1 260 ? 0.356 -17.359 0.08 1 95.44 260 ARG B CA 1
ATOM 4425 C C . ARG B 1 260 ? 0.625 -17.109 -1.399 1 95.44 260 ARG B C 1
ATOM 4427 O O . ARG B 1 260 ? -0.3 -17.109 -2.215 1 95.44 260 ARG B O 1
ATOM 4434 N N . SER B 1 261 ? 1.912 -16.922 -1.68 1 96 261 SER B N 1
ATOM 4435 C CA . SER B 1 261 ? 2.283 -16.688 -3.074 1 96 261 SER B CA 1
ATOM 4436 C C . SER B 1 261 ? 1.939 -17.906 -3.936 1 96 261 SER B C 1
ATOM 4438 O O . SER B 1 261 ? 1.41 -17.75 -5.039 1 96 261 SER B O 1
ATOM 4440 N N . ASN B 1 262 ? 2.221 -19.094 -3.385 1 96.25 262 ASN B N 1
ATOM 4441 C CA . ASN B 1 262 ? 1.91 -20.312 -4.105 1 96.25 262 ASN B CA 1
ATOM 4442 C C . ASN B 1 262 ? 0.406 -20.484 -4.301 1 96.25 262 ASN B C 1
ATOM 4444 O O . ASN B 1 262 ? -0.044 -20.906 -5.371 1 96.25 262 ASN B O 1
ATOM 4448 N N . LEU B 1 263 ? -0.268 -20.156 -3.271 1 97.12 263 LEU B N 1
ATOM 4449 C CA . LEU B 1 263 ? -1.72 -20.281 -3.33 1 97.12 263 LEU B CA 1
ATOM 4450 C C . LEU B 1 263 ? -2.305 -19.359 -4.383 1 97.12 263 LEU B C 1
ATOM 4452 O O . LEU B 1 263 ? -3.09 -19.781 -5.234 1 97.12 263 LEU B O 1
ATOM 4456 N N . ILE B 1 264 ? -1.898 -18.109 -4.398 1 97.81 264 ILE B N 1
ATOM 4457 C CA . ILE B 1 264 ? -2.406 -17.109 -5.336 1 97.81 264 ILE B CA 1
ATOM 4458 C C . ILE B 1 264 ? -1.987 -17.484 -6.758 1 97.81 264 ILE B C 1
ATOM 4460 O O . ILE B 1 264 ? -2.777 -17.359 -7.695 1 97.81 264 ILE B O 1
ATOM 4464 N N . ALA B 1 265 ? -0.764 -17.969 -6.883 1 98.06 265 ALA B N 1
ATOM 4465 C CA . ALA B 1 265 ? -0.294 -18.438 -8.188 1 98.06 265 ALA B CA 1
ATOM 4466 C C . ALA B 1 265 ? -1.127 -19.609 -8.672 1 98.06 265 ALA B C 1
ATOM 4468 O O . ALA B 1 265 ? -1.432 -19.719 -9.867 1 98.06 265 ALA B O 1
ATOM 4469 N N . GLY B 1 266 ? -1.409 -20.5 -7.754 1 97.88 266 GLY B N 1
ATOM 4470 C CA . GLY B 1 266 ? -2.256 -21.625 -8.102 1 97.88 266 GLY B CA 1
ATOM 4471 C C . GLY B 1 266 ? -3.646 -21.219 -8.547 1 97.88 266 GLY B C 1
ATOM 4472 O O . GLY B 1 266 ? -4.211 -21.812 -9.469 1 97.88 266 GLY B O 1
ATOM 4473 N N . ILE B 1 267 ? -4.18 -20.266 -7.895 1 97.75 267 ILE B N 1
ATOM 4474 C CA . ILE B 1 267 ? -5.488 -19.734 -8.266 1 97.75 267 ILE B CA 1
ATOM 4475 C C . ILE B 1 267 ? -5.418 -19.109 -9.656 1 97.75 267 ILE B C 1
ATOM 4477 O O . ILE B 1 267 ? -6.32 -19.297 -10.477 1 97.75 267 ILE B O 1
ATOM 4481 N N . TYR B 1 268 ? -4.398 -18.406 -9.914 1 97.69 268 TYR B N 1
ATOM 4482 C CA . TYR B 1 268 ? -4.16 -17.859 -11.25 1 97.69 268 TYR B CA 1
ATOM 4483 C C . TYR B 1 268 ? -4.16 -18.953 -12.297 1 97.69 268 TYR B C 1
ATOM 4485 O O . TYR B 1 268 ? -4.816 -18.828 -13.336 1 97.69 268 TYR B O 1
ATOM 4493 N N . ASN B 1 269 ? -3.404 -20.031 -12.039 1 97.56 269 ASN B N 1
ATOM 4494 C CA . ASN B 1 269 ? -3.359 -21.156 -12.977 1 97.56 269 ASN B CA 1
ATOM 4495 C C . ASN B 1 269 ? -4.742 -21.766 -13.195 1 97.56 269 ASN B C 1
ATOM 4497 O O . ASN B 1 269 ? -5.094 -22.125 -14.328 1 97.56 269 ASN B O 1
ATOM 4501 N N . TYR B 1 270 ? -5.438 -21.859 -12.133 1 97.06 270 TYR B N 1
ATOM 4502 C CA . TYR B 1 270 ? -6.785 -22.406 -12.234 1 97.06 270 TYR B CA 1
ATOM 4503 C C . TYR B 1 270 ? -7.656 -21.547 -13.148 1 97.06 270 TYR B C 1
ATOM 4505 O O . TYR B 1 270 ? -8.359 -22.078 -14.016 1 97.06 270 TYR B O 1
ATOM 4513 N N . GLU B 1 271 ? -7.578 -20.234 -12.953 1 96.12 271 GLU B N 1
ATOM 4514 C CA . GLU B 1 271 ? -8.352 -19.297 -13.773 1 96.12 271 GLU B CA 1
ATOM 4515 C C . GLU B 1 271 ? -7.926 -19.359 -15.234 1 96.12 271 GLU B C 1
ATOM 4517 O O . GLU B 1 271 ? -8.758 -19.234 -16.141 1 96.12 271 GLU B O 1
ATOM 4522 N N . LEU B 1 272 ? -6.691 -19.516 -15.422 1 94.94 272 LEU B N 1
ATOM 4523 C CA . LEU B 1 272 ? -6.156 -19.641 -16.766 1 94.94 272 LEU B CA 1
ATOM 4524 C C . LEU B 1 272 ? -6.734 -20.859 -17.469 1 94.94 272 LEU B C 1
ATOM 4526 O O . LEU B 1 272 ? -7.09 -20.797 -18.656 1 94.94 272 LEU B O 1
ATOM 4530 N N . ALA B 1 273 ? -6.832 -21.922 -16.797 1 92.94 273 ALA B N 1
ATOM 4531 C CA . ALA B 1 273 ? -7.344 -23.172 -17.344 1 92.94 273 ALA B CA 1
ATOM 4532 C C . ALA B 1 273 ? -8.836 -23.062 -17.656 1 92.94 273 ALA B C 1
ATOM 4534 O O . ALA B 1 273 ? -9.336 -23.75 -18.562 1 92.94 273 ALA B O 1
ATOM 4535 N N . LEU B 1 274 ? -9.539 -22.25 -16.875 1 89.94 274 LEU B N 1
ATOM 4536 C CA . LEU B 1 274 ? -10.961 -22.047 -17.109 1 89.94 274 LEU B CA 1
ATOM 4537 C C . LEU B 1 274 ? -11.188 -21.312 -18.422 1 89.94 274 LEU B C 1
ATOM 4539 O O . LEU B 1 274 ? -12.188 -21.547 -19.109 1 89.94 274 LEU B O 1
ATOM 4543 N N . LYS B 1 275 ? -10.367 -20.375 -18.781 1 81.81 275 LYS B N 1
ATOM 4544 C CA . LYS B 1 275 ? -10.5 -19.578 -20 1 81.81 275 LYS B CA 1
ATOM 4545 C C . LYS B 1 275 ? -10.062 -20.375 -21.234 1 81.81 275 LYS B C 1
ATOM 4547 O O . LYS B 1 275 ? -10.461 -20.062 -22.359 1 81.81 275 LYS B O 1
ATOM 4552 N N . ALA B 1 276 ? -9.227 -21.406 -21.094 1 71.19 276 ALA B N 1
ATOM 4553 C CA . ALA B 1 276 ? -8.758 -22.203 -22.219 1 71.19 276 ALA B CA 1
ATOM 4554 C C . ALA B 1 276 ? -9.828 -23.188 -22.672 1 71.19 276 ALA B C 1
ATOM 4556 O O . ALA B 1 276 ? -10.656 -23.625 -21.875 1 71.19 276 ALA B O 1
#

Organism: Microchaete diplosiphon (NCBI:txid1197)

Sequence (552 aa):
MKIEKAKQLTARKFKRMSGVSRQTFNYMVDVVKADEKKKKKPGRRPKLIIEDQVLMVIQYWREYRTYYHIGLDWGLSESAVCRTVYKIENILISSRKFSLPGKKELLKMPSQENLVVMDVTESPIERPKKSQKKFFSGKAGEHTLKTQLVIHQKTSQIICLGHGKGRIHDFRLFKTSGVKFSELLKVIADKGYQGITKIHKLSETPIKKPKGKKLAKEQKEYNRELNRLRIVVEHVNRRLKIFNILSNQYRNRHRRFGLRSNLIAGIYNYELALKAMKIEKAKQLTARKFKRMSGVSRQTFNYMVDVVKADEKKKKKPGRRPKLIIEDQVLMVIQYWREYRTYYHIGLDWGLSESAVCRTVYKIENILISSRKFSLPGKKELLKMPSQENLVVMDVTESPIERPKKSQKKFFSGKAGEHTLKTQLVIHQKTSQIICLGHGKGRIHDFRLFKTSGVKFSELLKVIADKGYQGITKIHKLSETPIKKPKGKKLAKEQKEYNRELNRLRIVVEHVNRRLKIFNILSNQYRNRHRRFGLRSNLIAGIYNYELALKA

Radius of gyration: 26.76 Å; Cα contacts (8 Å, |Δi|>4): 820; chains: 2; bounding box: 70×71×59 Å

Solvent-accessible surface area (backbone atoms only — not comparable to full-atom values): 29939 Å² total; per-residue (Å²): 127,52,55,81,62,52,69,72,42,52,70,66,56,37,22,70,64,38,70,44,48,66,66,56,51,50,50,53,39,49,54,51,49,54,56,56,65,68,53,85,69,84,66,82,79,68,91,56,55,66,60,39,52,52,46,50,40,39,36,34,38,26,64,44,62,53,48,58,61,51,8,65,67,71,73,43,51,42,66,55,41,50,50,47,41,52,48,52,52,50,49,50,56,71,65,51,80,31,53,52,76,31,52,67,43,44,51,62,46,69,31,90,81,39,45,33,32,42,50,73,47,73,23,39,37,63,79,54,93,62,72,45,70,55,24,32,13,81,80,62,65,39,35,23,36,28,39,33,40,34,25,34,51,89,79,62,38,58,34,36,77,31,74,44,44,23,49,58,49,66,44,56,44,48,68,69,54,69,64,50,70,25,81,51,36,32,36,39,38,49,66,68,38,71,66,45,44,79,78,35,75,46,39,45,54,53,77,75,67,53,87,93,50,81,69,51,71,68,52,48,50,50,35,50,52,52,49,60,64,46,47,54,55,58,52,50,50,50,64,54,40,59,26,26,51,54,54,37,68,35,84,66,67,68,83,50,47,61,58,50,51,44,41,54,50,11,46,50,40,52,54,53,58,68,76,96,126,54,52,81,61,52,68,71,43,52,67,68,56,36,24,70,64,40,71,45,47,66,67,56,49,51,50,52,40,50,53,51,50,54,53,56,66,68,53,87,69,85,66,82,79,67,94,58,56,67,61,40,51,52,46,51,40,39,34,35,38,25,65,44,63,54,48,58,61,51,9,65,68,70,75,42,50,42,66,56,41,51,51,48,42,51,48,52,51,49,50,50,57,71,66,52,80,32,54,52,76,31,51,68,44,43,50,61,47,71,34,89,82,40,44,33,31,43,50,75,46,72,23,39,36,62,80,54,92,64,72,45,71,55,23,30,13,80,82,62,66,40,36,22,37,29,38,33,40,34,26,34,52,88,80,63,38,58,35,36,75,32,75,43,45,22,50,57,50,65,45,56,43,48,68,69,54,67,64,50,71,24,82,50,36,30,34,39,37,51,65,68,38,69,67,45,43,80,78,35,76,45,39,46,56,53,78,74,67,53,86,94,51,79,69,50,70,68,53,49,51,50,33,50,52,52,48,59,62,44,48,54,55,58,53,49,50,50,64,54,38,60,26,26,50,55,53,38,67,33,82,63,69,70,82,50,46,61,57,52,52,46,42,54,50,10,47,51,41,51,55,52,58,68,75,98